Protein AF-A0A6P2CUK7-F1 (afdb_monomer)

Structure (mmCIF, N/CA/C/O backbone):
data_AF-A0A6P2CUK7-F1
#
_entry.id   AF-A0A6P2CUK7-F1
#
loop_
_atom_site.group_PDB
_atom_site.id
_atom_site.type_symbol
_atom_site.label_atom_id
_atom_site.label_alt_id
_atom_site.label_comp_id
_atom_site.label_asym_id
_atom_site.label_entity_id
_atom_site.label_seq_id
_atom_site.pdbx_PDB_ins_code
_atom_site.Cartn_x
_atom_site.Cartn_y
_atom_site.Cartn_z
_atom_site.occupancy
_atom_site.B_iso_or_equiv
_atom_site.auth_seq_id
_atom_site.auth_comp_id
_atom_site.auth_asym_id
_atom_site.auth_atom_id
_atom_site.pdbx_PDB_model_num
ATOM 1 N N . MET A 1 1 ? 34.160 33.270 -24.880 1.00 32.09 1 MET A N 1
ATOM 2 C CA . MET A 1 1 ? 33.201 34.392 -24.980 1.00 32.09 1 MET A CA 1
ATOM 3 C C . MET A 1 1 ? 31.984 33.922 -25.764 1.00 32.09 1 MET A C 1
ATOM 5 O O . MET A 1 1 ? 32.179 33.286 -26.795 1.00 32.09 1 MET A O 1
ATOM 9 N N . PRO A 1 2 ? 30.766 34.123 -25.239 1.00 34.84 2 PRO A N 1
ATOM 10 C CA . PRO A 1 2 ? 29.550 33.484 -25.730 1.00 34.84 2 PRO A CA 1
ATOM 11 C C . PRO A 1 2 ? 28.969 34.243 -26.928 1.00 34.84 2 PRO A C 1
ATOM 13 O O . PRO A 1 2 ? 29.013 35.471 -26.965 1.00 34.84 2 PRO A O 1
ATOM 16 N N . LYS A 1 3 ? 28.390 33.516 -27.890 1.00 33.50 3 LYS A N 1
ATOM 17 C CA . LYS A 1 3 ? 27.490 34.103 -28.887 1.00 33.50 3 LYS A CA 1
ATOM 18 C C . LYS A 1 3 ? 26.065 33.977 -28.362 1.00 33.50 3 LYS A C 1
ATOM 20 O O . LYS A 1 3 ? 25.554 32.877 -28.185 1.00 33.50 3 LYS A O 1
ATOM 25 N N . SER A 1 4 ? 25.482 35.129 -28.065 1.00 34.62 4 SER A N 1
ATOM 26 C CA . SER A 1 4 ? 24.068 35.322 -27.784 1.00 34.62 4 SER A CA 1
ATOM 27 C C . SER A 1 4 ? 23.230 34.949 -29.007 1.00 34.62 4 SER A C 1
ATOM 29 O O . SER A 1 4 ? 23.618 35.197 -30.150 1.00 34.62 4 SER A O 1
ATOM 31 N N . THR A 1 5 ? 22.052 34.376 -28.781 1.00 36.88 5 THR A N 1
ATOM 32 C CA . THR A 1 5 ? 21.010 34.317 -29.808 1.00 36.88 5 THR A CA 1
ATOM 33 C C . THR A 1 5 ? 19.713 34.789 -29.178 1.00 36.88 5 THR A C 1
ATOM 35 O O . THR A 1 5 ? 19.114 34.108 -28.349 1.00 36.88 5 THR A O 1
ATOM 38 N N . ASN A 1 6 ? 19.349 36.015 -29.544 1.00 29.66 6 ASN A N 1
ATOM 39 C CA . ASN A 1 6 ? 18.065 36.636 -29.267 1.00 29.66 6 ASN A CA 1
ATOM 40 C C . ASN A 1 6 ? 16.971 35.875 -30.020 1.00 29.66 6 ASN A C 1
ATOM 42 O O . ASN A 1 6 ? 17.093 35.679 -31.228 1.00 29.66 6 ASN A O 1
ATOM 46 N N . TRP A 1 7 ? 15.885 35.530 -29.334 1.00 26.11 7 TRP A N 1
ATOM 47 C CA . TRP A 1 7 ? 14.620 35.197 -29.982 1.00 26.11 7 TRP A CA 1
ATOM 48 C C . TRP A 1 7 ? 13.596 36.263 -29.612 1.00 26.11 7 TRP A C 1
ATOM 50 O O . TRP A 1 7 ? 13.218 36.430 -28.453 1.00 26.11 7 TRP A O 1
ATOM 60 N N . VAL A 1 8 ? 13.225 37.030 -30.633 1.00 27.23 8 VAL A N 1
ATOM 61 C CA . VAL A 1 8 ? 12.192 38.061 -30.619 1.00 27.23 8 VAL A CA 1
ATOM 62 C C . VAL A 1 8 ? 10.833 37.378 -30.766 1.00 27.23 8 VAL A C 1
ATOM 64 O O . VAL A 1 8 ? 10.649 36.527 -31.633 1.00 27.23 8 VAL A O 1
ATOM 67 N N . TRP A 1 9 ? 9.887 37.763 -29.913 1.00 28.25 9 TRP A N 1
ATOM 68 C CA . TRP A 1 9 ? 8.475 37.412 -30.028 1.00 28.25 9 TRP A CA 1
ATOM 69 C C . TRP A 1 9 ? 7.816 38.247 -31.128 1.00 28.25 9 TRP A C 1
ATOM 71 O O . TRP A 1 9 ? 7.964 39.467 -31.140 1.00 28.25 9 TRP A O 1
ATOM 81 N N . ALA A 1 10 ? 7.031 37.610 -31.996 1.00 28.59 10 ALA A N 1
ATOM 82 C CA . ALA A 1 10 ? 6.086 38.304 -32.862 1.00 28.59 10 ALA A CA 1
ATOM 83 C C . ALA A 1 10 ? 4.732 37.586 -32.840 1.00 28.59 10 ALA A C 1
ATOM 85 O O . ALA A 1 10 ? 4.551 36.506 -33.398 1.00 28.59 10 ALA A O 1
ATOM 86 N N . THR A 1 11 ? 3.796 38.225 -32.149 1.00 31.31 11 THR A N 1
ATOM 87 C CA . THR A 1 11 ? 2.355 37.987 -32.175 1.00 31.31 11 THR A CA 1
ATOM 88 C C . THR A 1 11 ? 1.793 38.544 -33.481 1.00 31.31 11 THR A C 1
ATOM 90 O O . THR A 1 11 ? 2.063 39.700 -33.800 1.00 31.31 11 THR A O 1
ATOM 93 N N . VAL A 1 12 ? 0.957 37.789 -34.197 1.00 29.84 12 VAL A N 1
ATOM 94 C CA . VAL A 1 12 ? 0.052 38.370 -35.200 1.00 29.84 12 VAL A CA 1
ATOM 95 C C . VAL A 1 12 ? -1.360 37.849 -34.968 1.00 29.84 12 VAL A C 1
ATOM 97 O O . VAL A 1 12 ? -1.636 36.653 -35.022 1.00 29.84 12 VAL A O 1
ATOM 100 N N . ILE A 1 13 ? -2.226 38.813 -34.669 1.00 31.81 13 ILE A N 1
ATOM 101 C CA . ILE A 1 13 ? -3.681 38.749 -34.593 1.00 31.81 13 ILE A CA 1
ATOM 102 C C . ILE A 1 13 ? -4.211 38.899 -36.023 1.00 31.81 13 ILE A C 1
ATOM 104 O O . ILE A 1 13 ? -3.768 39.787 -36.747 1.00 31.81 13 ILE A O 1
ATOM 108 N N . GLY A 1 14 ? -5.183 38.077 -36.415 1.00 28.25 14 GLY A N 1
ATOM 109 C CA . GLY A 1 14 ? -5.888 38.215 -37.687 1.00 28.25 14 GLY A CA 1
ATOM 110 C C . GLY A 1 14 ? -7.333 37.764 -37.547 1.00 28.25 14 GLY A C 1
ATOM 111 O O . GLY A 1 14 ? -7.622 36.574 -37.603 1.00 28.25 14 GLY A O 1
ATOM 112 N N . ALA A 1 15 ? -8.220 38.729 -37.316 1.00 31.03 15 ALA A N 1
ATOM 113 C CA . ALA A 1 15 ? -9.665 38.571 -37.337 1.00 31.03 15 ALA A CA 1
ATOM 114 C C . ALA A 1 15 ? -10.176 38.426 -38.780 1.00 31.03 15 ALA A C 1
ATOM 116 O O . ALA A 1 15 ? -9.660 39.069 -39.692 1.00 31.03 15 ALA A O 1
ATOM 117 N N . GLY A 1 16 ? -11.230 37.633 -38.969 1.00 27.83 16 GLY A N 1
ATOM 118 C CA . GLY A 1 16 ? -11.934 37.512 -40.243 1.00 27.83 16 GLY A CA 1
ATOM 119 C C . GLY A 1 16 ? -13.218 36.704 -40.089 1.00 27.83 16 GLY A C 1
ATOM 120 O O . GLY A 1 16 ? -13.208 35.489 -40.245 1.00 27.83 16 GLY A O 1
ATOM 121 N N . SER A 1 17 ? -14.315 37.387 -39.760 1.00 29.08 17 SER A N 1
ATOM 122 C CA . SER A 1 17 ? -15.679 36.854 -39.836 1.00 29.08 17 SER A CA 1
ATOM 123 C C . SER A 1 17 ? -16.186 36.916 -41.276 1.00 29.08 17 SER A C 1
ATOM 125 O O . SER A 1 17 ? -16.140 37.987 -41.875 1.00 29.08 17 SER A O 1
ATOM 127 N N . VAL A 1 18 ? -16.771 35.828 -41.784 1.00 31.23 18 VAL A N 1
ATOM 128 C CA . VAL A 1 18 ? -17.763 35.869 -42.873 1.00 31.23 18 VAL A CA 1
ATOM 129 C C . VAL A 1 18 ? -18.876 34.864 -42.563 1.00 31.23 18 VAL A C 1
ATOM 131 O O . VAL A 1 18 ? -18.626 33.682 -42.348 1.00 31.23 18 VAL A O 1
ATOM 134 N N . LEU A 1 19 ? -20.104 35.380 -42.509 1.00 31.09 19 LEU A N 1
ATOM 135 C CA . LEU A 1 19 ? -21.370 34.654 -42.420 1.00 31.09 19 LEU A CA 1
ATOM 136 C C . LEU A 1 19 ? -21.734 34.029 -43.775 1.00 31.09 19 LEU A C 1
ATOM 138 O O . LEU A 1 19 ? -21.715 34.728 -44.784 1.00 31.09 19 LEU A O 1
ATOM 142 N N . ALA A 1 20 ? -22.191 32.775 -43.773 1.00 29.97 20 ALA A N 1
ATOM 143 C CA . ALA A 1 20 ? -23.162 32.256 -44.740 1.00 29.97 20 ALA A CA 1
ATOM 144 C C . ALA A 1 20 ? -23.905 31.051 -44.132 1.00 29.97 20 ALA A C 1
ATOM 146 O O . ALA A 1 20 ? -23.288 30.149 -43.570 1.00 29.97 20 ALA A O 1
ATOM 147 N N . ALA A 1 21 ? -25.236 31.083 -44.210 1.00 30.34 21 ALA A N 1
ATOM 148 C CA . ALA A 1 21 ? -26.166 30.063 -43.717 1.00 30.34 21 ALA A CA 1
ATOM 149 C C . ALA A 1 21 ? -26.536 29.052 -44.850 1.00 30.34 21 ALA A C 1
ATOM 151 O O . ALA A 1 21 ? -25.975 29.156 -45.939 1.00 30.34 21 ALA A O 1
ATOM 152 N N . PRO A 1 22 ? -27.399 28.037 -44.622 1.00 43.72 22 PRO A N 1
ATOM 153 C CA . PRO A 1 22 ? -27.104 26.613 -44.828 1.00 43.72 22 PRO A CA 1
ATOM 154 C C . PRO A 1 22 ? -27.698 26.019 -46.124 1.00 43.72 22 PRO A C 1
ATOM 156 O O . PRO A 1 22 ? -28.430 26.697 -46.846 1.00 43.72 22 PRO A O 1
ATOM 159 N N . PRO A 1 23 ? -27.494 24.707 -46.364 1.00 32.94 23 PRO A N 1
ATOM 160 C CA . PRO A 1 23 ? -28.685 23.890 -46.612 1.00 32.94 23 PRO A CA 1
ATOM 161 C C . PRO A 1 23 ? -28.665 22.466 -46.014 1.00 32.94 23 PRO A C 1
ATOM 163 O O . PRO A 1 23 ? -27.685 21.735 -46.087 1.00 32.94 23 PRO A O 1
ATOM 166 N N . SER A 1 24 ? -29.847 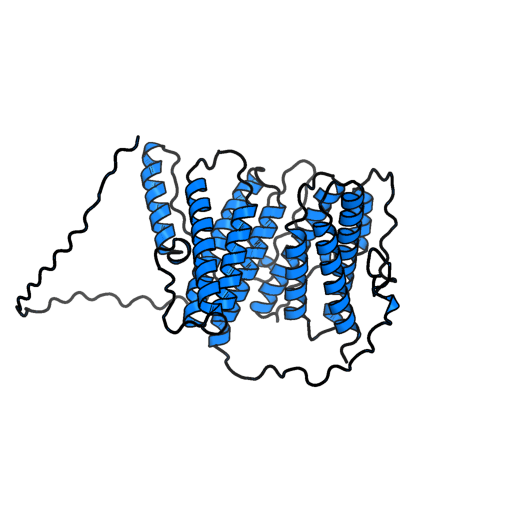22.083 -45.516 1.00 27.45 24 SER A N 1
ATOM 167 C CA . SER A 1 24 ? -30.572 20.836 -45.817 1.00 27.45 24 SER A CA 1
ATOM 168 C C . SER A 1 24 ? -29.897 19.473 -45.589 1.00 27.45 24 SER A C 1
ATOM 170 O O . SER A 1 24 ? -29.189 18.943 -46.441 1.00 27.45 24 SER A O 1
ATOM 172 N N . SER A 1 25 ? -30.318 18.847 -44.486 1.00 33.81 25 SER A N 1
ATOM 173 C CA . SER A 1 25 ? -30.735 17.442 -44.337 1.00 33.81 25 SER A CA 1
ATOM 174 C C . SER A 1 25 ? -30.352 16.425 -45.426 1.00 33.81 25 SER A C 1
ATOM 176 O O . SER A 1 25 ? -30.962 16.381 -46.498 1.00 33.81 25 SER A O 1
ATOM 178 N N . LYS A 1 26 ? -29.507 15.463 -45.045 1.00 30.34 26 LYS A N 1
ATOM 179 C CA . LYS A 1 26 ? -29.689 14.047 -45.391 1.00 30.34 26 LYS A CA 1
ATOM 180 C C . LYS A 1 26 ? -29.445 13.211 -44.142 1.00 30.34 26 LYS A C 1
ATOM 182 O O . LYS A 1 26 ? -28.407 13.345 -43.502 1.00 30.34 26 LYS A O 1
ATOM 187 N N . GLY A 1 27 ? -30.453 12.418 -43.789 1.00 38.16 27 GLY A N 1
ATOM 188 C CA . GLY A 1 27 ? -30.429 11.514 -42.654 1.00 38.16 27 GLY A CA 1
ATOM 189 C C . GLY A 1 27 ? -29.340 10.460 -42.807 1.00 38.16 27 GLY A C 1
ATOM 190 O O . GLY A 1 27 ? -29.244 9.793 -43.835 1.00 38.16 27 GLY A O 1
ATOM 191 N N . HIS A 1 28 ? -28.547 10.322 -41.756 1.00 31.16 28 HIS A N 1
ATOM 192 C CA . HIS A 1 28 ? -27.897 9.077 -41.410 1.00 31.16 28 HIS A CA 1
ATOM 193 C C . HIS A 1 28 ? -28.410 8.725 -40.020 1.00 31.16 28 HIS A C 1
ATOM 195 O O . HIS A 1 28 ? -28.163 9.459 -39.065 1.00 31.16 28 HIS A O 1
ATOM 201 N N . ASP A 1 29 ? -29.178 7.642 -39.943 1.00 33.25 29 ASP A N 1
ATOM 202 C CA . ASP A 1 29 ? -29.529 6.991 -38.689 1.00 33.25 29 ASP A CA 1
ATOM 203 C C . ASP A 1 29 ? -28.228 6.532 -38.017 1.00 33.25 29 ASP A C 1
ATOM 205 O O . ASP A 1 29 ? -27.645 5.506 -38.375 1.00 33.25 29 ASP A O 1
ATOM 209 N N . GLU A 1 30 ? -27.730 7.329 -37.073 1.00 31.86 30 GLU A N 1
ATOM 210 C CA . GLU A 1 30 ? -26.734 6.873 -36.109 1.00 31.86 30 GLU A CA 1
ATOM 211 C C . GLU A 1 30 ? -27.399 5.825 -35.205 1.00 31.86 30 GLU A C 1
ATOM 213 O O . GLU A 1 30 ? -28.428 6.114 -34.583 1.00 31.86 30 GLU A O 1
ATOM 218 N N . PRO A 1 31 ? -26.846 4.605 -35.087 1.00 35.00 31 PRO A N 1
ATOM 219 C CA . PRO A 1 31 ? -27.328 3.672 -34.089 1.00 35.00 31 PRO A CA 1
ATOM 220 C C . PRO A 1 31 ? -27.029 4.259 -32.708 1.00 35.00 31 PRO A C 1
ATOM 222 O O . PRO A 1 31 ? -25.882 4.570 -32.381 1.00 35.00 31 PRO A O 1
ATOM 225 N N . LEU A 1 32 ? -28.085 4.404 -31.904 1.00 33.78 32 LEU A N 1
ATOM 226 C CA . LEU A 1 32 ? -28.015 4.756 -30.488 1.00 33.78 32 LEU A CA 1
ATOM 227 C C . LEU A 1 32 ? -26.865 3.990 -29.809 1.00 33.78 32 LEU A C 1
ATOM 229 O O . LEU A 1 32 ? -26.747 2.776 -30.016 1.00 33.78 32 LEU A O 1
ATOM 233 N N . PRO A 1 33 ? -26.025 4.651 -28.990 1.00 35.56 33 PRO A N 1
ATOM 234 C CA . PRO A 1 33 ? -24.951 3.969 -28.289 1.00 35.56 33 PRO A CA 1
ATOM 235 C C . PRO A 1 33 ? -25.553 2.859 -27.431 1.00 35.56 33 PRO A C 1
ATOM 237 O O . PRO A 1 33 ? -26.422 3.106 -26.592 1.00 35.56 33 PRO A O 1
ATOM 240 N N . ALA A 1 34 ? -25.095 1.631 -27.684 1.00 37.28 34 ALA A N 1
ATOM 241 C CA . ALA A 1 34 ? -25.504 0.447 -26.953 1.00 37.28 34 ALA A CA 1
ATOM 242 C C . ALA A 1 34 ? -25.443 0.726 -25.447 1.00 37.28 34 ALA A C 1
ATOM 244 O O . ALA A 1 34 ? -24.407 1.138 -24.915 1.00 37.28 34 ALA A O 1
ATOM 245 N N . THR A 1 35 ? -26.576 0.509 -24.781 1.00 36.44 35 THR A N 1
ATOM 246 C CA . THR A 1 35 ? -26.710 0.482 -23.325 1.00 36.44 35 THR A CA 1
ATOM 247 C C . THR A 1 35 ? -25.501 -0.209 -22.710 1.00 36.44 35 THR A C 1
ATOM 249 O O . THR A 1 35 ? -25.175 -1.340 -23.079 1.00 36.44 35 THR A O 1
ATOM 252 N N . ALA A 1 36 ? -24.826 0.490 -21.793 1.00 33.41 36 ALA A N 1
ATOM 253 C CA . ALA A 1 36 ? -23.676 -0.039 -21.078 1.00 33.41 36 ALA A CA 1
ATOM 254 C C . ALA A 1 36 ? -24.012 -1.437 -20.522 1.00 33.41 36 ALA A C 1
ATOM 256 O O . ALA A 1 36 ? -25.079 -1.599 -19.920 1.00 33.41 36 ALA A O 1
ATOM 257 N N . PRO A 1 37 ? -23.150 -2.451 -20.724 1.00 36.44 37 PRO A N 1
ATOM 258 C CA . PRO A 1 37 ? -23.421 -3.788 -20.221 1.00 36.44 37 PRO A CA 1
ATOM 259 C C . PRO A 1 37 ? -23.595 -3.736 -18.702 1.00 36.44 37 PRO A C 1
ATOM 261 O O . PRO A 1 37 ? -22.825 -3.068 -18.004 1.00 36.44 37 PRO A O 1
ATOM 264 N N . ALA A 1 38 ? -24.614 -4.443 -18.208 1.00 33.47 38 ALA A N 1
ATOM 265 C CA . ALA A 1 38 ? -24.860 -4.618 -16.783 1.00 33.47 38 ALA A CA 1
ATOM 266 C C . ALA A 1 38 ? -23.563 -5.050 -16.067 1.00 33.47 38 ALA A C 1
ATOM 268 O O . ALA A 1 38 ? -22.757 -5.784 -16.656 1.00 33.47 38 ALA A O 1
ATOM 269 N N . PRO A 1 39 ? -23.320 -4.592 -14.824 1.00 35.69 39 PRO A N 1
ATOM 270 C CA . PRO A 1 39 ? -22.123 -4.967 -14.087 1.00 35.69 39 PRO A CA 1
ATOM 271 C C . PRO A 1 39 ? -22.055 -6.494 -13.990 1.00 35.69 39 PRO A C 1
ATOM 273 O O . PRO A 1 39 ? -22.943 -7.125 -13.422 1.00 35.69 39 PRO A O 1
ATOM 276 N N . LYS A 1 40 ? -21.014 -7.079 -14.598 1.00 45.94 40 LYS A N 1
ATOM 277 C CA . LYS A 1 40 ? -20.735 -8.516 -14.515 1.00 45.94 40 LYS A CA 1
ATOM 278 C C . LYS A 1 40 ? -20.674 -8.922 -13.043 1.00 45.94 40 LYS A C 1
ATOM 280 O O . LYS A 1 40 ? -20.099 -8.188 -12.236 1.00 45.94 40 LYS A O 1
ATOM 285 N N . GLU A 1 41 ? -21.265 -10.073 -12.729 1.00 46.19 41 GLU A N 1
ATOM 286 C CA . GLU A 1 41 ? -21.248 -10.679 -11.397 1.00 46.19 41 GLU A CA 1
ATOM 287 C C . GLU A 1 41 ? -19.844 -10.611 -10.784 1.00 46.19 41 GLU A C 1
ATOM 289 O O . GLU A 1 41 ? -18.833 -10.826 -11.464 1.00 46.19 41 GLU A O 1
ATOM 294 N N . ALA A 1 42 ? -19.777 -10.260 -9.496 1.00 50.81 42 ALA A N 1
ATOM 295 C CA . ALA A 1 42 ? -18.513 -10.199 -8.780 1.00 50.81 42 ALA A CA 1
ATOM 296 C C . ALA A 1 42 ? -17.798 -11.563 -8.877 1.00 50.81 42 ALA A C 1
ATOM 298 O O . ALA A 1 42 ? -18.455 -12.596 -8.744 1.00 50.81 42 ALA A O 1
ATOM 299 N N . PRO A 1 43 ? -16.469 -11.595 -9.093 1.00 56.12 43 PRO A N 1
ATOM 300 C CA . PRO A 1 43 ? -15.745 -12.849 -9.251 1.00 56.12 43 PRO A CA 1
ATOM 301 C C . PRO A 1 43 ? -15.925 -13.754 -8.019 1.00 56.12 43 PRO A C 1
ATOM 303 O O . PRO A 1 43 ? -16.023 -13.234 -6.897 1.00 56.12 43 PRO A O 1
ATOM 306 N N . PRO A 1 44 ? -15.958 -15.089 -8.213 1.00 62.88 44 PRO A N 1
ATOM 307 C CA . PRO A 1 44 ? -16.207 -16.053 -7.143 1.00 62.88 44 PRO A CA 1
ATOM 308 C C . PRO A 1 44 ? -15.197 -15.897 -6.000 1.00 62.88 44 PRO A C 1
ATOM 310 O O . PRO A 1 44 ? -14.050 -15.507 -6.221 1.00 62.88 44 PRO A O 1
ATOM 313 N N . ASN A 1 45 ? -15.620 -16.206 -4.768 1.00 52.00 45 ASN A N 1
ATOM 314 C CA . ASN A 1 45 ? -14.849 -15.951 -3.540 1.00 52.00 45 ASN A CA 1
ATOM 315 C C . ASN A 1 45 ? -13.428 -16.546 -3.574 1.00 52.00 45 ASN A C 1
ATOM 317 O O . ASN A 1 45 ? -12.492 -15.926 -3.072 1.00 52.00 45 ASN A O 1
ATOM 321 N N . GLU A 1 46 ? -13.250 -17.694 -4.230 1.00 54.12 46 GLU A N 1
ATOM 322 C CA . GLU A 1 46 ? -11.957 -18.371 -4.393 1.00 54.12 46 GLU A CA 1
ATOM 323 C C . GLU A 1 46 ? -10.968 -17.618 -5.294 1.00 54.12 46 GLU A C 1
ATOM 325 O O . GLU A 1 46 ? -9.763 -17.775 -5.137 1.00 54.12 46 GLU A O 1
ATOM 330 N N . ALA A 1 47 ? -11.446 -16.772 -6.211 1.00 58.81 47 ALA A N 1
ATOM 331 C CA . ALA A 1 47 ? -10.584 -16.064 -7.153 1.00 58.81 47 ALA A CA 1
ATOM 332 C C . ALA A 1 47 ? -9.837 -14.884 -6.503 1.00 58.81 47 ALA A C 1
ATOM 334 O O . ALA A 1 47 ? -8.785 -14.475 -6.983 1.00 58.81 47 ALA A O 1
ATOM 335 N N . TRP A 1 48 ? -10.354 -14.330 -5.403 1.00 51.16 48 TRP A N 1
ATOM 336 C CA . TRP A 1 48 ? -9.795 -13.146 -4.734 1.00 51.16 48 TRP A CA 1
ATOM 337 C C . TRP A 1 48 ? -8.481 -13.395 -3.992 1.00 51.16 48 TRP A C 1
ATOM 339 O O . TRP A 1 48 ? -7.725 -12.450 -3.751 1.00 51.16 48 TRP A O 1
ATOM 349 N N . PHE A 1 49 ? -8.203 -14.647 -3.633 1.00 51.62 49 PHE A N 1
ATOM 350 C CA . PHE A 1 49 ? -6.918 -15.043 -3.080 1.00 51.62 49 PHE A CA 1
ATOM 351 C C . PHE A 1 49 ? -6.141 -15.804 -4.152 1.00 51.62 49 PHE A C 1
ATOM 353 O O . PHE A 1 49 ? -6.675 -16.760 -4.712 1.00 51.62 49 PHE A O 1
ATOM 360 N N . PRO A 1 50 ? -4.889 -15.422 -4.458 1.00 49.44 50 PRO A N 1
ATOM 361 C CA . PRO A 1 50 ? -4.062 -16.250 -5.323 1.00 49.44 50 PRO A CA 1
ATOM 362 C C . PRO A 1 50 ? -3.949 -17.659 -4.728 1.00 49.44 50 PRO A C 1
ATOM 364 O O . PRO A 1 50 ? -3.828 -17.814 -3.506 1.00 49.44 50 PRO A O 1
ATOM 367 N N . LYS A 1 51 ? -3.978 -18.692 -5.580 1.00 50.41 51 LYS A N 1
ATOM 368 C CA . LYS A 1 51 ? -3.688 -20.059 -5.133 1.00 50.41 51 LYS A CA 1
ATOM 369 C C . LYS A 1 51 ? -2.310 -20.066 -4.473 1.00 50.41 51 LYS A C 1
ATOM 371 O O . LYS A 1 51 ? -1.401 -19.346 -4.887 1.00 50.41 51 LYS A O 1
ATOM 376 N N . LYS A 1 52 ? -2.187 -20.843 -3.395 1.00 42.12 52 LYS A N 1
ATOM 377 C CA . LYS A 1 52 ? -0.968 -20.957 -2.589 1.00 42.12 52 LYS A CA 1
ATOM 378 C C . LYS A 1 52 ? 0.227 -21.166 -3.525 1.00 42.12 52 LYS A C 1
ATOM 380 O O . LYS A 1 52 ? 0.219 -22.109 -4.310 1.00 42.12 52 LYS A O 1
ATOM 385 N N . ILE A 1 53 ? 1.232 -20.295 -3.441 1.00 43.16 53 ILE A N 1
ATOM 386 C CA . ILE A 1 53 ? 2.485 -20.481 -4.177 1.00 43.16 53 ILE A CA 1
ATOM 387 C C . ILE A 1 53 ? 3.165 -21.713 -3.569 1.00 43.16 53 ILE A C 1
ATOM 389 O O . ILE A 1 53 ? 3.754 -21.639 -2.488 1.00 43.16 53 ILE A O 1
ATOM 393 N N . GLU A 1 54 ? 3.025 -22.872 -4.212 1.00 36.81 54 GLU A N 1
ATOM 394 C CA . GLU A 1 54 ? 3.795 -24.057 -3.849 1.00 36.81 54 GLU A CA 1
ATOM 395 C C . GLU A 1 54 ? 5.225 -23.877 -4.352 1.00 36.81 54 GLU A C 1
ATOM 397 O O . GLU A 1 54 ? 5.526 -24.014 -5.536 1.00 36.81 54 GLU A O 1
ATOM 402 N N . TYR A 1 55 ? 6.123 -23.549 -3.427 1.00 37.38 55 TYR A N 1
ATOM 403 C CA . TYR A 1 55 ? 7.554 -23.525 -3.689 1.00 37.38 55 TYR A CA 1
ATOM 404 C C . TYR A 1 55 ? 8.056 -24.965 -3.850 1.00 37.38 55 TYR A C 1
ATOM 406 O O . TYR A 1 55 ? 8.413 -25.625 -2.872 1.00 37.38 55 TYR A O 1
ATOM 414 N N . GLN A 1 56 ? 8.083 -25.468 -5.085 1.00 36.84 56 GLN A N 1
ATOM 415 C CA . GLN A 1 56 ? 8.802 -26.699 -5.397 1.00 36.84 56 GLN A CA 1
ATOM 416 C C . GLN A 1 56 ? 10.305 -26.408 -5.428 1.00 36.84 56 GLN A C 1
ATOM 418 O O . GLN A 1 56 ? 10.782 -25.540 -6.155 1.00 36.84 56 GLN A O 1
ATOM 423 N N . LYS A 1 57 ? 11.073 -27.143 -4.620 1.00 33.44 57 LYS A N 1
ATOM 424 C CA . LYS A 1 57 ? 12.534 -27.024 -4.558 1.00 33.44 57 LYS A CA 1
ATOM 425 C C . LYS A 1 57 ? 13.132 -27.235 -5.960 1.00 33.44 57 LYS A C 1
ATOM 427 O O . LYS A 1 57 ? 12.992 -28.318 -6.519 1.00 33.44 57 LYS A O 1
ATOM 432 N N . GLY A 1 58 ? 13.810 -26.221 -6.500 1.00 37.44 58 GLY A N 1
ATOM 433 C CA . GLY A 1 58 ? 14.490 -26.295 -7.802 1.00 37.44 58 GLY A CA 1
ATOM 434 C C . GLY A 1 58 ? 13.649 -25.902 -9.022 1.00 37.44 58 GLY A C 1
ATOM 435 O O . GLY A 1 58 ? 14.120 -26.078 -10.141 1.00 37.44 58 GLY A O 1
ATOM 436 N N . LYS A 1 59 ? 12.438 -25.364 -8.835 1.00 36.31 59 LYS A N 1
ATOM 437 C CA . LYS A 1 59 ? 11.676 -24.687 -9.893 1.00 36.31 59 LYS A CA 1
ATOM 438 C C . LYS A 1 59 ? 11.295 -23.292 -9.414 1.00 36.31 59 LYS A C 1
ATOM 440 O O . LYS A 1 59 ? 10.819 -23.151 -8.286 1.00 36.31 59 LYS A O 1
ATOM 445 N N . ASP A 1 60 ? 11.501 -22.284 -10.259 1.00 38.59 60 ASP A N 1
ATOM 446 C CA . ASP A 1 60 ? 10.961 -20.950 -10.001 1.00 38.59 60 ASP A CA 1
ATOM 447 C C . ASP A 1 60 ? 9.438 -21.077 -9.819 1.00 38.59 60 ASP A C 1
ATOM 449 O O . ASP A 1 60 ? 8.789 -21.813 -10.575 1.00 38.59 60 ASP A O 1
ATOM 453 N N . PRO A 1 61 ? 8.851 -20.457 -8.780 1.00 41.09 61 PRO A N 1
ATOM 454 C CA . PRO A 1 61 ? 7.423 -20.557 -8.535 1.00 41.09 61 PRO A CA 1
ATOM 455 C C . PRO A 1 61 ? 6.663 -20.027 -9.753 1.00 41.09 61 PRO A C 1
ATOM 457 O O . PRO A 1 61 ? 6.778 -18.853 -10.100 1.00 41.09 61 PRO A O 1
ATOM 460 N N . VAL A 1 62 ? 5.854 -20.881 -10.383 1.00 37.94 62 VAL A N 1
ATOM 461 C CA . VAL A 1 62 ? 4.878 -20.430 -11.378 1.00 37.94 62 VAL A CA 1
ATOM 462 C C . VAL A 1 62 ? 3.809 -19.655 -10.616 1.00 37.94 62 VAL A C 1
ATOM 464 O O . VAL A 1 62 ? 3.026 -20.225 -9.855 1.00 37.94 62 VAL A O 1
ATOM 467 N N . ILE A 1 63 ? 3.820 -18.334 -10.772 1.00 44.78 63 ILE A N 1
ATOM 468 C CA . ILE A 1 63 ? 2.837 -17.436 -10.175 1.00 44.78 63 ILE A CA 1
ATOM 469 C C . ILE A 1 63 ? 1.537 -17.559 -10.987 1.00 44.78 63 ILE A C 1
ATOM 471 O O . ILE A 1 63 ? 1.260 -16.758 -11.875 1.00 44.78 63 ILE A O 1
ATOM 475 N N . ASP A 1 64 ? 0.718 -18.572 -10.692 1.00 44.38 64 ASP A N 1
ATOM 476 C CA . ASP A 1 64 ? -0.660 -18.634 -11.196 1.00 44.38 64 ASP A CA 1
ATOM 477 C C . ASP A 1 64 ? -1.551 -17.720 -10.339 1.00 44.38 64 ASP A C 1
ATOM 479 O O . ASP A 1 64 ? -2.285 -18.147 -9.444 1.00 44.38 64 ASP A O 1
ATOM 483 N N . SER A 1 65 ? -1.391 -16.409 -10.528 1.00 45.62 65 SER A N 1
ATOM 484 C CA . SER A 1 65 ? -2.132 -15.396 -9.777 1.00 45.62 65 SER A CA 1
ATOM 485 C C . SER A 1 65 ? -2.726 -14.337 -10.696 1.00 45.62 65 SER A C 1
ATOM 487 O O . SER A 1 65 ? -2.363 -13.155 -10.661 1.00 45.62 65 SER A O 1
ATOM 489 N N . THR A 1 66 ? -3.696 -14.722 -11.515 1.00 55.44 66 THR A N 1
ATOM 490 C CA . THR A 1 66 ? -4.656 -13.734 -12.007 1.00 55.44 66 THR A CA 1
ATOM 491 C C . THR A 1 66 ? -5.570 -13.353 -10.850 1.00 55.44 66 THR A C 1
ATOM 493 O O . THR A 1 66 ? -6.634 -13.945 -10.679 1.00 55.44 66 THR A O 1
ATOM 496 N N . VAL A 1 67 ? -5.151 -12.394 -10.018 1.00 62.50 67 VAL A N 1
ATOM 497 C CA . VAL A 1 67 ? -6.039 -11.898 -8.966 1.00 62.50 67 VAL A CA 1
ATOM 498 C C . VAL A 1 67 ? -7.057 -10.949 -9.610 1.00 62.50 67 VAL A C 1
ATOM 500 O O . VAL A 1 67 ? -6.642 -9.980 -10.257 1.00 62.50 67 VAL A O 1
ATOM 503 N N . PRO A 1 68 ? -8.371 -11.194 -9.481 1.00 68.50 68 PRO A N 1
ATOM 504 C CA . PRO A 1 68 ? -9.402 -10.411 -10.139 1.00 68.50 68 PRO A CA 1
ATOM 505 C C . PRO A 1 68 ? -9.316 -8.919 -9.818 1.00 68.50 68 PRO A C 1
ATOM 507 O O . PRO A 1 68 ? -8.744 -8.488 -8.816 1.00 68.50 68 PRO A O 1
ATOM 510 N N . SER A 1 69 ? -9.895 -8.109 -10.696 1.00 77.69 69 SER A N 1
ATOM 511 C CA . SER A 1 69 ? -10.077 -6.674 -10.481 1.00 77.69 69 SER A CA 1
ATOM 512 C C . SER A 1 69 ? -11.546 -6.384 -10.228 1.00 77.69 69 SER A C 1
ATOM 514 O O . SER A 1 69 ? -12.396 -6.919 -10.941 1.00 77.69 69 SER A O 1
ATOM 516 N N . VAL A 1 70 ? -11.845 -5.484 -9.284 1.00 78.25 70 VAL A N 1
ATOM 517 C CA . VAL A 1 70 ? -13.213 -4.946 -9.117 1.00 78.25 70 VAL A CA 1
ATOM 518 C C . VAL A 1 70 ? -13.635 -4.107 -10.325 1.00 78.25 70 VAL A C 1
ATOM 520 O O . VAL A 1 70 ? -14.822 -3.946 -10.593 1.00 78.25 70 VAL A O 1
ATOM 523 N N . PHE A 1 71 ? -12.671 -3.602 -11.097 1.00 81.50 71 PHE A N 1
ATOM 524 C CA . PHE A 1 71 ? -12.912 -2.770 -12.271 1.00 81.50 71 PHE A CA 1
ATOM 525 C C . PHE A 1 71 ? -12.426 -3.473 -13.540 1.00 81.50 71 PHE A C 1
ATOM 527 O O . PHE A 1 71 ? -11.479 -2.990 -14.166 1.00 81.50 71 PHE A O 1
ATOM 534 N N . PRO A 1 72 ? -13.030 -4.602 -13.959 1.00 78.44 72 PRO A N 1
ATOM 535 C CA . PRO A 1 72 ? -12.552 -5.385 -15.101 1.00 78.44 72 PRO A CA 1
ATOM 536 C C . PRO A 1 72 ? -12.572 -4.604 -16.418 1.00 78.44 72 PRO A C 1
ATOM 538 O O . PRO A 1 72 ? -11.897 -5.002 -17.352 1.00 78.44 72 PRO A O 1
ATOM 541 N N . ASN A 1 73 ? -13.290 -3.481 -16.479 1.00 79.00 73 ASN A N 1
ATOM 542 C CA . ASN A 1 73 ? -13.416 -2.631 -17.664 1.00 79.00 73 ASN A CA 1
ATOM 543 C C . ASN A 1 73 ? -12.252 -1.632 -17.807 1.00 79.00 73 ASN A C 1
ATOM 545 O O . ASN A 1 73 ? -12.038 -1.082 -18.882 1.00 79.00 73 ASN A O 1
ATOM 549 N N . LEU A 1 74 ? -11.496 -1.379 -16.731 1.00 80.06 74 LEU A N 1
ATOM 550 C CA . LEU A 1 74 ? -10.290 -0.548 -16.770 1.00 80.06 74 LEU A CA 1
ATOM 551 C C . LEU A 1 74 ? -9.114 -1.426 -17.204 1.00 80.06 74 LEU A C 1
ATOM 553 O O . LEU A 1 74 ? -8.390 -1.951 -16.356 1.00 80.06 74 LEU A O 1
ATOM 557 N N . VAL A 1 75 ? -8.990 -1.667 -18.509 1.00 72.31 75 VAL A N 1
ATOM 558 C CA . VAL A 1 75 ? -7.976 -2.558 -19.097 1.00 72.31 75 VAL A CA 1
ATOM 559 C C . VAL A 1 75 ? -7.028 -1.769 -19.984 1.00 72.31 75 VAL A C 1
ATOM 561 O O . VAL A 1 75 ? -7.447 -0.913 -20.758 1.00 72.31 75 VAL A O 1
ATOM 564 N N . PHE A 1 76 ? -5.748 -2.123 -19.913 1.00 69.75 76 PHE A N 1
ATOM 565 C CA . PHE A 1 76 ? -4.734 -1.684 -20.859 1.00 69.75 76 PHE A CA 1
ATOM 566 C C . PHE A 1 76 ? -4.553 -2.758 -21.945 1.00 69.75 76 PHE A C 1
ATOM 568 O O . PHE A 1 76 ? -3.767 -3.699 -21.804 1.00 69.75 76 PHE A O 1
ATOM 575 N N . ALA A 1 77 ? -5.353 -2.672 -23.011 1.00 73.69 77 ALA A N 1
ATOM 576 C CA . ALA A 1 77 ? -5.273 -3.588 -24.149 1.00 73.69 77 ALA A CA 1
ATOM 577 C C . ALA A 1 77 ? -4.077 -3.210 -25.038 1.00 73.69 77 ALA A C 1
ATOM 579 O O . ALA A 1 77 ? -4.235 -2.455 -25.995 1.00 73.69 77 ALA A O 1
ATOM 580 N N . ARG A 1 78 ? -2.875 -3.680 -24.670 1.00 69.06 78 ARG A N 1
ATOM 581 C CA . ARG A 1 78 ? -1.637 -3.383 -25.410 1.00 69.06 78 ARG A CA 1
ATOM 582 C C . ARG A 1 78 ? -1.768 -3.775 -26.887 1.00 69.06 78 ARG A C 1
ATOM 584 O O . ARG A 1 78 ? -2.244 -4.883 -27.147 1.00 69.06 78 ARG A O 1
ATOM 591 N N . PRO A 1 79 ? -1.250 -2.957 -27.822 1.00 71.19 79 PRO A N 1
ATOM 592 C CA . PRO A 1 79 ? -0.902 -3.475 -29.138 1.00 71.19 79 PRO A CA 1
ATOM 593 C C . PRO A 1 79 ? 0.097 -4.636 -28.983 1.00 71.19 79 PRO A C 1
ATOM 595 O O . PRO A 1 79 ? 0.836 -4.715 -27.998 1.00 71.19 79 PRO A O 1
ATOM 598 N N . THR A 1 80 ? 0.093 -5.578 -29.918 1.00 73.00 80 THR A N 1
ATOM 599 C CA . THR A 1 80 ? 1.047 -6.694 -29.949 1.00 73.00 80 THR A CA 1
ATOM 600 C C . THR A 1 80 ? 2.156 -6.374 -30.934 1.00 73.00 80 THR A C 1
ATOM 602 O O . THR A 1 80 ? 1.869 -6.099 -32.095 1.00 73.00 80 THR A O 1
ATOM 605 N N . TRP A 1 81 ? 3.409 -6.434 -30.484 1.00 70.69 81 TRP A N 1
ATOM 606 C CA . TRP A 1 81 ? 4.555 -6.414 -31.387 1.00 70.69 81 TRP A CA 1
ATOM 607 C C . TRP A 1 81 ? 4.780 -7.824 -31.933 1.00 70.69 81 TRP A C 1
ATOM 609 O O . TRP A 1 81 ? 4.776 -8.789 -31.170 1.00 70.69 81 TRP A O 1
ATOM 619 N N . ASP A 1 82 ? 4.957 -7.944 -33.243 1.00 73.06 82 ASP A N 1
ATOM 620 C CA . ASP A 1 82 ? 5.159 -9.220 -33.933 1.00 73.06 82 ASP A CA 1
ATOM 621 C C . ASP A 1 82 ? 6.632 -9.665 -33.975 1.00 73.06 82 ASP A C 1
ATOM 623 O O . ASP A 1 82 ? 6.955 -10.677 -34.594 1.00 73.06 82 ASP A O 1
ATOM 627 N N . GLY A 1 83 ? 7.519 -8.925 -33.303 1.00 71.12 83 GLY A N 1
ATOM 628 C CA . GLY A 1 83 ? 8.946 -9.229 -33.210 1.00 71.12 83 GLY A CA 1
ATOM 629 C C . GLY A 1 83 ? 9.769 -8.748 -34.404 1.00 71.12 83 GLY A C 1
ATOM 630 O O . GLY A 1 83 ? 10.959 -9.047 -34.458 1.00 71.12 83 GLY A O 1
ATOM 631 N N . LYS A 1 84 ? 9.169 -8.022 -35.357 1.00 71.31 84 LYS A N 1
ATOM 632 C CA . LYS A 1 84 ? 9.891 -7.460 -36.502 1.00 71.31 84 LYS A CA 1
ATOM 633 C C . LYS A 1 84 ? 10.325 -6.027 -36.220 1.00 71.31 84 LYS A C 1
ATOM 635 O O . LYS A 1 84 ? 9.496 -5.183 -35.873 1.00 71.31 84 LYS A O 1
ATOM 640 N N . ASP A 1 85 ? 11.609 -5.741 -36.417 1.00 76.69 85 ASP A N 1
ATOM 641 C CA . ASP A 1 85 ? 12.186 -4.410 -36.182 1.00 76.69 85 ASP A CA 1
ATOM 642 C C . ASP A 1 85 ? 11.503 -3.329 -37.035 1.00 76.69 85 ASP A C 1
ATOM 644 O O . ASP A 1 85 ? 11.192 -2.249 -36.541 1.00 76.69 85 ASP A O 1
ATOM 648 N N . GLU A 1 86 ? 11.160 -3.649 -38.286 1.00 78.00 86 GLU A N 1
ATOM 649 C CA . GLU A 1 86 ? 10.447 -2.752 -39.212 1.00 78.00 86 GLU A CA 1
ATOM 650 C C . GLU A 1 86 ? 9.039 -2.347 -38.732 1.00 78.00 86 GLU A C 1
ATOM 652 O O . GLU A 1 86 ? 8.496 -1.335 -39.172 1.00 78.00 86 GLU A O 1
ATOM 657 N N . HIS A 1 87 ? 8.455 -3.101 -37.796 1.00 80.69 87 HIS A N 1
ATOM 658 C CA . HIS A 1 87 ? 7.158 -2.805 -37.185 1.00 80.69 87 HIS A CA 1
ATOM 659 C C . HIS A 1 87 ? 7.277 -2.173 -35.792 1.00 80.69 87 HIS A C 1
ATOM 661 O O . HIS A 1 87 ? 6.261 -1.788 -35.204 1.00 80.69 87 HIS A O 1
ATOM 667 N N . TYR A 1 88 ? 8.492 -2.045 -35.252 1.00 72.81 88 TYR A N 1
ATOM 668 C CA . TYR A 1 88 ? 8.710 -1.545 -33.898 1.00 72.81 88 TYR A CA 1
ATOM 669 C C . TYR A 1 88 ? 8.232 -0.098 -33.733 1.00 72.81 88 TYR A C 1
ATOM 671 O O . TYR A 1 88 ? 7.529 0.206 -32.769 1.00 72.81 88 TYR A O 1
ATOM 679 N N . ASP A 1 89 ? 8.525 0.778 -34.696 1.00 75.00 89 ASP A N 1
ATOM 680 C CA . ASP A 1 89 ? 8.112 2.188 -34.645 1.00 75.00 89 ASP A CA 1
ATOM 681 C C . ASP A 1 89 ? 6.585 2.349 -34.678 1.00 75.00 89 ASP A C 1
ATOM 683 O O . ASP A 1 89 ? 6.020 3.160 -33.938 1.00 75.00 89 ASP A O 1
ATOM 687 N N . ALA A 1 90 ? 5.896 1.546 -35.496 1.00 76.56 90 ALA A N 1
ATOM 688 C CA . ALA A 1 90 ? 4.436 1.530 -35.554 1.00 76.56 90 ALA A CA 1
ATOM 689 C C . ALA A 1 90 ? 3.834 1.040 -34.226 1.00 76.56 90 ALA A C 1
ATOM 691 O O . ALA A 1 90 ? 2.955 1.694 -33.665 1.00 76.56 90 ALA A O 1
ATOM 692 N N . PHE A 1 91 ? 4.375 -0.049 -33.670 1.00 74.56 91 PHE A N 1
ATOM 693 C CA . PHE A 1 91 ? 3.990 -0.560 -32.355 1.00 74.56 91 PHE A CA 1
ATOM 694 C C . PHE A 1 91 ? 4.199 0.478 -31.238 1.00 74.56 91 PHE A C 1
ATOM 696 O O . PHE A 1 91 ? 3.312 0.669 -30.402 1.00 74.56 91 PHE A O 1
ATOM 703 N N . GLN A 1 92 ? 5.342 1.174 -31.226 1.00 74.06 92 GLN A N 1
ATOM 704 C CA . GLN A 1 92 ? 5.627 2.229 -30.248 1.00 74.06 92 GLN A CA 1
ATOM 705 C C . GLN A 1 92 ? 4.626 3.379 -30.360 1.00 74.06 92 GLN A C 1
ATOM 707 O O . GLN A 1 92 ? 4.102 3.835 -29.345 1.00 74.06 92 GLN A O 1
ATOM 712 N N . LYS A 1 93 ? 4.300 3.809 -31.582 1.00 78.56 93 LYS A N 1
ATOM 713 C CA . LYS A 1 93 ? 3.309 4.863 -31.820 1.00 78.56 93 LYS A CA 1
ATOM 714 C C . LYS A 1 93 ? 1.912 4.467 -31.331 1.00 78.56 93 LYS A C 1
ATOM 716 O O . LYS A 1 93 ? 1.239 5.273 -30.688 1.00 78.56 93 LYS A O 1
ATOM 721 N N . ASP A 1 94 ? 1.492 3.229 -31.579 1.00 76.75 94 ASP A N 1
ATOM 722 C CA . ASP A 1 94 ? 0.205 2.713 -31.101 1.00 76.75 94 ASP A CA 1
ATOM 723 C C . ASP A 1 94 ? 0.167 2.610 -29.571 1.00 76.75 94 ASP A C 1
ATOM 725 O O . ASP A 1 94 ? -0.842 2.937 -28.937 1.00 76.75 94 ASP A O 1
ATOM 729 N N . LEU A 1 95 ? 1.281 2.203 -28.955 1.00 74.38 95 LEU A N 1
ATOM 730 C CA . LEU A 1 95 ? 1.424 2.161 -27.503 1.00 74.38 95 LEU A CA 1
ATOM 731 C C . LEU A 1 95 ? 1.355 3.569 -26.896 1.00 74.38 95 LEU A C 1
ATOM 733 O O . LEU A 1 95 ? 0.665 3.763 -25.894 1.00 74.38 95 LEU A O 1
ATOM 737 N N . GLU A 1 96 ? 2.019 4.555 -27.499 1.00 78.00 96 GLU A N 1
ATOM 738 C CA . GLU A 1 96 ? 1.958 5.960 -27.081 1.00 78.00 96 GLU A CA 1
ATOM 739 C C . GLU A 1 96 ? 0.548 6.541 -27.205 1.00 78.00 96 GLU A C 1
ATOM 741 O O . GLU A 1 96 ? 0.059 7.160 -26.261 1.00 78.00 96 GLU A O 1
ATOM 746 N N . ALA A 1 97 ? -0.148 6.278 -28.312 1.00 78.94 97 ALA A N 1
ATOM 747 C CA . ALA A 1 97 ? -1.528 6.718 -28.499 1.00 78.94 97 ALA A CA 1
ATOM 748 C C . ALA A 1 97 ? -2.478 6.073 -27.475 1.00 78.94 97 ALA A C 1
ATOM 750 O O . ALA A 1 97 ? -3.352 6.737 -26.907 1.00 78.94 97 ALA A O 1
ATOM 751 N N . LEU A 1 98 ? -2.291 4.779 -27.187 1.00 76.19 98 LEU A N 1
ATOM 752 C CA . LEU A 1 98 ? -3.044 4.071 -26.155 1.00 76.19 98 LEU A CA 1
ATOM 753 C C . LEU A 1 98 ? -2.808 4.684 -24.770 1.00 76.19 98 LEU A C 1
ATOM 755 O O . LEU A 1 98 ? -3.766 4.911 -24.028 1.00 76.19 98 LEU A O 1
ATOM 759 N N . CYS A 1 99 ? -1.548 4.973 -24.450 1.00 79.56 99 CYS A N 1
ATOM 760 C CA . CYS A 1 99 ? -1.137 5.682 -23.248 1.00 79.56 99 CYS A CA 1
ATOM 761 C C . CYS A 1 99 ? -1.849 7.038 -23.148 1.00 79.56 99 CYS A C 1
ATOM 763 O O . CYS A 1 99 ? -2.588 7.288 -22.199 1.00 79.56 99 CYS A O 1
ATOM 765 N N . ASP A 1 100 ? -1.695 7.900 -24.147 1.00 81.25 100 ASP A N 1
ATOM 766 C CA . ASP A 1 100 ? -2.264 9.248 -24.134 1.00 81.25 100 ASP A CA 1
ATOM 767 C C . ASP A 1 100 ? -3.794 9.246 -23.995 1.00 81.25 100 ASP A C 1
ATOM 769 O O . ASP A 1 100 ? -4.347 10.141 -23.357 1.00 81.25 100 ASP A O 1
ATOM 773 N N . ARG A 1 101 ? -4.471 8.209 -24.504 1.00 80.44 101 ARG A N 1
ATOM 774 C CA . ARG A 1 101 ? -5.915 8.004 -24.331 1.00 80.44 101 ARG A CA 1
ATOM 775 C C . ARG A 1 101 ? -6.303 7.519 -22.932 1.00 80.44 101 ARG A C 1
ATOM 777 O O . ARG A 1 101 ? -7.310 7.972 -22.394 1.00 80.44 101 ARG A O 1
ATOM 784 N N . LEU A 1 102 ? -5.571 6.556 -22.370 1.00 75.94 102 LEU A N 1
ATOM 785 C CA . LEU A 1 102 ? -5.966 5.870 -21.133 1.00 75.94 102 LEU A CA 1
ATOM 786 C C . LEU A 1 102 ? -5.526 6.585 -19.857 1.00 75.94 102 LEU A C 1
ATOM 788 O O . LEU A 1 102 ? -6.168 6.415 -18.821 1.00 75.94 102 LEU A O 1
ATOM 792 N N . TRP A 1 103 ? -4.452 7.369 -19.913 1.00 84.56 103 TRP A N 1
ATOM 793 C CA . TRP A 1 103 ? -3.933 8.086 -18.748 1.00 84.56 103 TRP A CA 1
ATOM 794 C C . TRP A 1 103 ? -3.448 9.518 -19.083 1.00 84.56 103 TRP A C 1
ATOM 796 O O . TRP A 1 103 ? -2.300 9.887 -18.802 1.00 84.56 103 TRP A O 1
ATOM 806 N N . PRO A 1 104 ? -4.302 10.353 -19.711 1.00 84.50 104 PRO A N 1
ATOM 807 C CA . PRO A 1 104 ? -3.927 11.677 -20.207 1.00 84.50 104 PRO A CA 1
ATOM 808 C C . PRO A 1 104 ? -3.421 12.632 -19.118 1.00 84.50 104 PRO A C 1
ATOM 810 O O . PRO A 1 104 ? -2.601 13.501 -19.414 1.00 84.50 104 PRO A O 1
ATOM 813 N N . ARG A 1 105 ? -3.857 12.498 -17.860 1.00 88.25 105 ARG A N 1
ATOM 814 C CA . ARG A 1 105 ? -3.352 13.321 -16.748 1.00 88.25 105 ARG A CA 1
ATOM 815 C C . ARG A 1 105 ? -1.995 12.833 -16.266 1.00 88.25 105 ARG A C 1
ATOM 817 O O . ARG A 1 105 ? -1.109 13.651 -16.044 1.00 88.25 105 ARG A O 1
ATOM 824 N N . MET A 1 106 ? -1.795 11.516 -16.192 1.00 84.00 106 MET A N 1
ATOM 825 C CA . MET A 1 106 ? -0.488 10.918 -15.864 1.00 84.00 106 MET A CA 1
ATOM 826 C C . MET A 1 106 ? 0.573 11.265 -16.911 1.00 84.00 106 MET A C 1
ATOM 828 O O . MET A 1 106 ? 1.739 11.499 -16.597 1.00 84.00 106 MET A O 1
ATOM 832 N N . ARG A 1 107 ? 0.142 11.353 -18.171 1.00 80.75 107 ARG A N 1
ATOM 833 C CA . ARG A 1 107 ? 0.938 11.843 -19.298 1.00 80.75 107 ARG A CA 1
ATOM 834 C C . ARG A 1 107 ? 0.986 13.352 -19.378 1.00 80.75 107 ARG A C 1
ATOM 836 O O . ARG A 1 107 ? 1.663 13.827 -20.274 1.00 80.75 107 ARG A O 1
ATOM 843 N N . GLY A 1 108 ? 0.325 14.080 -18.472 1.00 78.69 108 GLY A N 1
ATOM 844 C CA . GLY A 1 108 ? 0.189 15.540 -18.390 1.00 78.69 108 GLY A CA 1
ATOM 845 C C . GLY A 1 108 ? -0.285 16.226 -19.677 1.00 78.69 108 GLY A C 1
ATOM 846 O O . GLY A 1 108 ? 0.029 17.394 -19.899 1.00 78.69 108 GLY A O 1
ATOM 847 N N . ASN A 1 109 ? -1.018 15.498 -20.520 1.00 77.69 109 ASN A N 1
ATOM 848 C CA . ASN A 1 109 ? -1.756 16.032 -21.666 1.00 77.69 109 ASN A CA 1
ATOM 849 C C . ASN A 1 109 ? -2.959 16.861 -21.189 1.00 77.69 109 ASN A C 1
ATOM 851 O O . ASN A 1 109 ? -3.419 17.766 -21.878 1.00 77.69 109 ASN A O 1
ATOM 855 N N . ILE A 1 110 ? -3.441 16.584 -19.974 1.00 78.69 110 ILE A N 1
ATOM 856 C CA . ILE A 1 110 ? -4.387 17.432 -19.251 1.00 78.69 110 ILE A CA 1
ATOM 857 C C . ILE A 1 110 ? -3.608 18.193 -18.181 1.00 78.69 110 ILE A C 1
ATOM 859 O O . ILE A 1 110 ? -3.154 17.613 -17.194 1.00 78.69 110 ILE A O 1
ATOM 863 N N . ALA A 1 111 ? -3.450 19.500 -18.389 1.00 72.81 111 ALA A N 1
ATOM 864 C CA . ALA A 1 111 ? -2.714 20.356 -17.470 1.00 72.81 111 ALA A CA 1
ATOM 865 C C . ALA A 1 111 ? -3.469 20.533 -16.146 1.00 72.81 111 ALA A C 1
ATOM 867 O O . ALA A 1 111 ? -4.622 20.973 -16.119 1.00 72.81 111 ALA A O 1
ATOM 868 N N . LEU A 1 112 ? -2.780 20.267 -15.038 1.00 80.75 112 LEU A N 1
ATOM 869 C CA . LEU A 1 112 ? -3.256 20.620 -13.711 1.00 80.75 112 LEU A CA 1
ATOM 870 C C . LEU A 1 112 ? -3.072 22.125 -13.492 1.00 80.75 112 LEU A C 1
ATOM 872 O O . LEU A 1 112 ? -1.962 22.606 -13.258 1.00 80.75 112 LEU A O 1
ATOM 876 N N . LYS A 1 113 ? -4.170 22.877 -13.581 1.00 83.75 113 LYS A N 1
ATOM 877 C CA . LYS A 1 113 ? -4.150 24.331 -13.401 1.00 83.75 113 LYS A CA 1
ATOM 878 C C . LYS A 1 113 ? -4.177 24.700 -11.917 1.00 83.75 113 LYS A C 1
ATOM 880 O O . LYS A 1 113 ? -5.051 24.251 -11.166 1.00 83.75 113 LYS A O 1
ATOM 885 N N . ILE A 1 114 ? -3.240 25.559 -11.520 1.00 83.62 114 ILE A N 1
ATOM 886 C CA . ILE A 1 114 ? -3.295 26.280 -10.248 1.00 83.62 114 ILE A CA 1
ATOM 887 C C . ILE A 1 114 ? -4.232 27.473 -10.456 1.00 83.62 114 ILE A C 1
ATOM 889 O O . ILE A 1 114 ? -3.944 28.369 -11.247 1.00 83.62 114 ILE A O 1
ATOM 893 N N . GLY A 1 115 ? -5.397 27.425 -9.820 1.00 81.62 115 GLY A N 1
ATOM 894 C CA . GLY A 1 115 ? -6.442 28.433 -9.931 1.00 81.62 115 GLY A CA 1
ATOM 895 C C . GLY A 1 115 ? -6.187 29.618 -9.006 1.00 81.62 115 GLY A C 1
ATOM 896 O O . GLY A 1 115 ? -5.564 29.493 -7.953 1.00 81.62 115 GLY A O 1
ATOM 897 N N . THR A 1 116 ? -6.729 30.778 -9.366 1.00 82.81 116 THR A N 1
ATOM 898 C CA . THR A 1 116 ? -6.676 31.982 -8.521 1.00 82.81 116 THR A CA 1
ATOM 899 C C . THR A 1 116 ? -7.424 31.795 -7.199 1.00 82.81 116 THR A C 1
ATOM 901 O O . THR A 1 116 ? -7.040 32.387 -6.193 1.00 82.81 116 THR A O 1
ATOM 904 N N . THR A 1 117 ? -8.432 30.919 -7.181 1.00 88.12 117 THR A N 1
ATOM 905 C CA . THR A 1 117 ? -9.238 30.556 -6.007 1.00 88.12 117 THR A CA 1
ATOM 906 C C . THR A 1 117 ? -8.632 29.441 -5.150 1.00 88.12 117 THR A C 1
ATOM 908 O O . THR A 1 117 ? -9.208 29.109 -4.117 1.00 88.12 117 THR A O 1
ATOM 911 N N . ASP A 1 118 ? -7.510 28.837 -5.557 1.00 86.81 118 ASP A N 1
ATOM 912 C CA . ASP A 1 118 ? -6.845 27.816 -4.742 1.00 86.81 118 ASP A CA 1
ATOM 913 C C . ASP A 1 118 ? -6.229 28.459 -3.496 1.00 86.81 118 ASP A C 1
ATOM 915 O O . ASP A 1 118 ? -5.515 29.465 -3.601 1.00 86.81 118 ASP A O 1
ATOM 919 N N . ASN A 1 119 ? -6.436 27.837 -2.335 1.00 91.12 119 ASN A N 1
ATOM 920 C CA . ASN A 1 119 ? -5.710 28.201 -1.119 1.00 91.12 119 ASN A CA 1
ATOM 921 C C . ASN A 1 119 ? -4.241 27.733 -1.177 1.00 91.12 119 ASN A C 1
ATOM 923 O O . ASN A 1 119 ? -3.853 26.954 -2.047 1.00 91.12 119 ASN A O 1
ATOM 927 N N . GLU A 1 120 ? -3.407 28.193 -0.243 1.00 87.06 120 GLU A N 1
ATOM 928 C CA . GLU A 1 120 ? -1.964 27.905 -0.238 1.00 87.06 120 GLU A CA 1
ATOM 929 C C . GLU A 1 120 ? -1.643 26.404 -0.242 1.00 87.06 120 GLU A C 1
ATOM 931 O O . GLU A 1 120 ? -0.806 25.957 -1.027 1.00 87.06 120 GLU A O 1
ATOM 936 N N . LEU A 1 121 ? -2.358 25.610 0.562 1.00 85.44 121 LEU A N 1
ATOM 937 C CA . LEU A 1 121 ? -2.183 24.158 0.607 1.00 85.44 121 LEU A CA 1
ATOM 938 C C . LEU A 1 121 ? -2.528 23.509 -0.742 1.00 85.44 121 LEU A C 1
ATOM 940 O O . LEU A 1 121 ? -1.768 22.685 -1.242 1.00 85.44 121 LEU A O 1
ATOM 944 N N . GLN A 1 122 ? -3.631 23.910 -1.374 1.00 85.44 122 GLN A N 1
ATOM 945 C CA . GLN A 1 122 ? -4.019 23.414 -2.697 1.00 85.44 122 GLN A CA 1
ATOM 946 C C . GLN A 1 122 ? -2.985 23.777 -3.766 1.00 85.44 122 GLN A C 1
ATOM 948 O O . GLN A 1 122 ? -2.660 22.937 -4.605 1.00 85.44 122 GLN A O 1
ATOM 953 N N . ARG A 1 123 ? -2.428 24.994 -3.729 1.00 83.75 123 ARG A N 1
ATOM 954 C CA . ARG A 1 123 ? -1.358 25.415 -4.649 1.00 83.75 123 ARG A CA 1
ATOM 955 C C . ARG A 1 123 ? -0.108 24.552 -4.474 1.00 83.75 123 ARG A C 1
ATOM 957 O O . ARG A 1 123 ? 0.437 24.082 -5.471 1.00 83.75 123 ARG A O 1
ATOM 964 N N . LEU A 1 124 ? 0.306 24.302 -3.228 1.00 85.62 124 LEU A N 1
ATOM 965 C CA . LEU A 1 124 ? 1.453 23.448 -2.904 1.00 85.62 124 LEU A CA 1
ATOM 966 C C . LEU A 1 124 ? 1.239 22.005 -3.367 1.00 85.62 124 LEU A C 1
ATOM 968 O O . LEU A 1 124 ? 2.090 21.457 -4.062 1.00 85.62 124 LEU A O 1
ATOM 972 N N . LEU A 1 125 ? 0.086 21.413 -3.057 1.00 86.19 125 LEU A N 1
ATOM 973 C CA . LEU A 1 125 ? -0.240 20.047 -3.464 1.00 86.19 125 LEU A CA 1
ATOM 974 C C . LEU A 1 125 ? -0.328 19.912 -4.991 1.00 86.19 125 LEU A C 1
ATOM 976 O O . LEU A 1 125 ? 0.175 18.942 -5.551 1.00 86.19 125 LEU A O 1
ATOM 980 N N . LYS A 1 126 ? -0.898 20.895 -5.703 1.00 89.12 126 LYS A N 1
ATOM 981 C CA . LYS A 1 126 ? -0.900 20.901 -7.176 1.00 89.12 126 LYS A CA 1
ATOM 982 C C . LYS A 1 126 ? 0.511 21.045 -7.755 1.00 89.12 126 LYS A C 1
ATOM 984 O O . LYS A 1 126 ? 0.835 20.382 -8.739 1.00 89.12 126 LYS A O 1
ATOM 989 N N . ALA A 1 127 ? 1.363 21.877 -7.155 1.00 85.00 127 ALA A N 1
ATOM 990 C CA . ALA A 1 127 ? 2.761 22.004 -7.562 1.00 85.00 127 ALA A CA 1
ATOM 991 C C . ALA A 1 127 ? 3.538 20.696 -7.338 1.00 85.00 127 ALA A C 1
ATOM 993 O O . ALA A 1 127 ? 4.250 20.250 -8.238 1.00 85.00 127 ALA A O 1
ATOM 994 N N . GLN A 1 128 ? 3.345 20.046 -6.187 1.00 86.81 128 GLN A N 1
ATOM 995 C CA . GLN A 1 128 ? 3.917 18.734 -5.890 1.00 86.81 128 GLN A CA 1
ATOM 996 C C . GLN A 1 128 ? 3.438 17.680 -6.891 1.00 86.81 128 GLN A C 1
ATOM 998 O O . GLN A 1 128 ? 4.260 16.972 -7.464 1.00 86.81 128 GLN A O 1
ATOM 1003 N N . LEU A 1 129 ? 2.131 17.615 -7.166 1.00 88.56 129 LEU A N 1
ATOM 1004 C CA . LEU A 1 129 ? 1.570 16.683 -8.143 1.00 88.56 129 LEU A CA 1
ATOM 1005 C C . LEU A 1 129 ? 2.189 16.890 -9.533 1.00 88.56 129 LEU A C 1
ATOM 1007 O O . LEU A 1 129 ? 2.571 15.920 -10.178 1.00 88.56 129 LEU A O 1
ATOM 1011 N N . ASN A 1 130 ? 2.377 18.138 -9.970 1.00 85.06 130 ASN A N 1
ATOM 1012 C CA . ASN A 1 130 ? 3.077 18.429 -11.224 1.00 85.06 130 ASN A CA 1
ATOM 1013 C C . ASN A 1 130 ? 4.531 17.928 -11.227 1.00 85.06 130 ASN A C 1
ATOM 1015 O O . ASN A 1 130 ? 4.968 17.364 -12.228 1.00 85.06 130 ASN A O 1
ATOM 1019 N N . GLN A 1 131 ? 5.275 18.094 -10.129 1.00 84.69 131 GLN A N 1
ATOM 1020 C CA . GLN A 1 131 ? 6.648 17.581 -10.025 1.00 84.69 131 GLN A CA 1
ATOM 1021 C C . GLN A 1 131 ? 6.695 16.051 -10.076 1.00 84.69 131 GLN A C 1
ATOM 1023 O O . GLN A 1 131 ? 7.503 15.483 -10.809 1.00 84.69 131 GLN A O 1
ATOM 1028 N N . GLU A 1 132 ? 5.790 15.377 -9.370 1.00 86.06 132 GLU A N 1
ATOM 1029 C CA . GLU A 1 132 ? 5.705 13.915 -9.385 1.00 86.06 132 GLU A CA 1
ATOM 1030 C C . GLU A 1 132 ? 5.309 13.375 -10.766 1.00 86.06 132 GLU A C 1
ATOM 1032 O O . GLU A 1 132 ? 5.861 12.377 -11.223 1.00 86.06 132 GLU A O 1
ATOM 1037 N N . LEU A 1 133 ? 4.414 14.064 -11.485 1.00 84.88 133 LEU A N 1
ATOM 1038 C CA . LEU A 1 133 ? 4.055 13.726 -12.867 1.00 84.88 133 LEU A CA 1
ATOM 1039 C C . LEU A 1 133 ? 5.230 13.902 -13.834 1.00 84.88 133 LEU A C 1
ATOM 1041 O O . LEU A 1 133 ? 5.406 13.088 -14.740 1.00 84.88 133 LEU A O 1
ATOM 1045 N N . LEU A 1 134 ? 6.052 14.940 -13.652 1.00 81.62 134 LEU A N 1
ATOM 1046 C CA . LEU A 1 134 ? 7.282 15.122 -14.427 1.00 81.62 134 LEU A CA 1
ATOM 1047 C C . LEU A 1 134 ? 8.291 14.004 -14.140 1.00 81.62 134 LEU A C 1
ATOM 1049 O O . LEU A 1 134 ? 8.832 13.423 -15.080 1.00 81.62 134 LEU A O 1
ATOM 1053 N N . GLY A 1 135 ? 8.491 13.655 -12.866 1.00 78.88 135 GLY A N 1
ATOM 1054 C CA . GLY A 1 135 ? 9.317 12.514 -12.469 1.00 78.88 135 GLY A CA 1
ATOM 1055 C C . GLY A 1 135 ? 8.824 11.213 -13.104 1.00 78.88 135 GLY A C 1
ATOM 1056 O O . GLY A 1 135 ? 9.590 10.504 -13.754 1.00 78.88 135 GLY A O 1
ATOM 1057 N N . TYR A 1 136 ? 7.521 10.952 -13.009 1.00 80.75 136 TYR A N 1
ATOM 1058 C CA . TYR A 1 136 ? 6.867 9.784 -13.591 1.00 80.75 136 TYR A CA 1
ATOM 1059 C C . TYR A 1 136 ? 7.029 9.705 -15.118 1.00 80.75 136 TYR A C 1
ATOM 1061 O O . TYR A 1 136 ? 7.391 8.656 -15.654 1.00 80.75 136 TYR A O 1
ATOM 1069 N N . ARG A 1 137 ? 6.822 10.820 -15.829 1.00 76.88 137 ARG A N 1
ATOM 1070 C CA . ARG A 1 137 ? 7.040 10.911 -17.282 1.00 76.88 137 ARG A CA 1
ATOM 1071 C C . ARG A 1 137 ? 8.480 10.597 -17.656 1.00 76.88 137 ARG A C 1
ATOM 1073 O O . ARG A 1 137 ? 8.693 9.831 -18.591 1.00 76.88 137 ARG A O 1
ATOM 1080 N N . ASN A 1 138 ? 9.448 11.150 -16.927 1.00 70.25 138 ASN A N 1
ATOM 1081 C CA . ASN A 1 138 ? 10.857 10.872 -17.176 1.00 70.25 138 ASN A CA 1
ATOM 1082 C C . ASN A 1 138 ? 11.137 9.373 -17.029 1.00 70.25 138 ASN A C 1
ATOM 1084 O O . ASN A 1 138 ? 11.769 8.803 -17.911 1.00 70.25 138 ASN A O 1
ATOM 1088 N N . PHE A 1 139 ? 10.584 8.702 -16.011 1.00 69.38 139 PHE A N 1
ATOM 1089 C CA . PHE A 1 139 ? 10.714 7.245 -15.873 1.00 69.38 139 PHE A CA 1
ATOM 1090 C C . PHE A 1 139 ? 10.121 6.465 -17.053 1.00 69.38 139 PHE A C 1
ATOM 1092 O O . PHE A 1 139 ? 10.785 5.563 -17.555 1.00 69.38 139 PHE A O 1
ATOM 1099 N N . ILE A 1 140 ? 8.928 6.826 -17.542 1.00 66.19 140 ILE A N 1
ATOM 1100 C CA . ILE A 1 140 ? 8.340 6.173 -18.729 1.00 66.19 140 ILE A CA 1
ATOM 1101 C C . ILE A 1 140 ? 9.205 6.403 -19.974 1.00 66.19 140 ILE A C 1
ATOM 1103 O O . ILE A 1 140 ? 9.389 5.496 -20.780 1.00 66.19 140 ILE A O 1
ATOM 1107 N N . VAL A 1 141 ? 9.738 7.614 -20.150 1.00 53.84 141 VAL A N 1
ATOM 1108 C CA . VAL A 1 141 ? 10.600 7.945 -21.293 1.00 53.84 141 VAL A CA 1
ATOM 1109 C C . VAL A 1 141 ? 11.934 7.198 -21.210 1.00 53.84 141 VAL A C 1
ATOM 1111 O O . VAL A 1 141 ? 12.431 6.762 -22.242 1.00 53.84 141 VAL A O 1
ATOM 1114 N N . PHE A 1 142 ? 12.480 6.967 -20.013 1.00 44.44 142 PHE A N 1
ATOM 1115 C CA . PHE A 1 142 ? 13.657 6.112 -19.829 1.00 44.44 142 PHE A CA 1
ATOM 1116 C C . PHE A 1 142 ? 13.359 4.623 -20.082 1.00 44.44 142 PHE A C 1
ATOM 1118 O O . PHE A 1 142 ? 14.231 3.923 -20.586 1.00 44.44 142 PHE A O 1
ATOM 1125 N N . GLU A 1 143 ? 12.131 4.142 -19.848 1.00 51.12 143 GLU A N 1
ATOM 1126 C CA . GLU A 1 143 ? 11.693 2.792 -20.259 1.00 51.12 143 GLU A CA 1
ATOM 1127 C C . GLU A 1 143 ? 11.507 2.645 -21.793 1.00 51.12 143 GLU A C 1
ATOM 1129 O O . GLU A 1 143 ? 11.289 1.531 -22.272 1.00 51.12 143 GLU A O 1
ATOM 1134 N N . LYS A 1 144 ? 11.685 3.711 -22.603 1.00 46.94 144 LYS A N 1
ATOM 1135 C CA . LYS A 1 144 ? 11.903 3.569 -24.063 1.00 46.94 144 LYS A CA 1
ATOM 1136 C C . LYS A 1 144 ? 13.234 2.886 -24.405 1.00 46.94 144 LYS A C 1
ATOM 1138 O O . LYS A 1 144 ? 13.445 2.520 -25.559 1.00 46.94 144 LYS A O 1
ATOM 1143 N N . MET A 1 145 ? 14.131 2.713 -23.434 1.00 41.31 145 MET A N 1
ATOM 1144 C CA . MET A 1 145 ? 15.387 1.995 -23.604 1.00 41.31 145 MET A CA 1
ATOM 1145 C C . MET A 1 145 ? 15.240 0.563 -23.095 1.00 41.31 145 MET A C 1
ATOM 1147 O O . MET A 1 145 ? 15.358 0.291 -21.907 1.00 41.31 145 MET A O 1
ATOM 1151 N N . ASP A 1 146 ? 15.017 -0.336 -24.049 1.00 45.69 146 ASP A N 1
ATOM 1152 C CA . ASP A 1 146 ? 15.374 -1.746 -23.960 1.00 45.69 146 ASP A CA 1
ATOM 1153 C C . ASP A 1 146 ? 14.649 -2.546 -22.853 1.00 45.69 146 ASP A C 1
ATOM 1155 O O . ASP A 1 146 ? 15.098 -2.667 -21.713 1.00 45.69 146 ASP A O 1
ATOM 1159 N N . TRP A 1 147 ? 13.534 -3.195 -23.211 1.00 48.62 147 TRP A N 1
ATOM 1160 C CA . TRP A 1 147 ? 12.892 -4.205 -22.353 1.00 48.62 147 TRP A CA 1
ATOM 1161 C C . TRP A 1 147 ? 13.813 -5.421 -22.119 1.00 48.62 147 TRP A C 1
ATOM 1163 O O . TRP A 1 147 ? 13.556 -6.207 -21.209 1.00 48.62 147 TRP A O 1
ATOM 1173 N N . SER A 1 148 ? 14.914 -5.550 -22.867 1.00 45.44 148 SER A N 1
ATOM 1174 C CA . SER A 1 148 ? 16.035 -6.471 -22.617 1.00 45.44 148 SER A CA 1
ATOM 1175 C C . SER A 1 148 ? 17.184 -5.848 -21.800 1.00 45.44 148 SER A C 1
ATOM 1177 O O . SER A 1 148 ? 18.097 -6.563 -21.390 1.00 45.44 148 SER A O 1
ATOM 1179 N N . GLY A 1 149 ? 17.127 -4.547 -21.506 1.00 45.91 149 GLY A N 1
ATOM 1180 C CA . GLY A 1 149 ? 18.198 -3.764 -20.897 1.00 45.91 149 GLY A CA 1
ATOM 1181 C C . GLY A 1 149 ? 18.325 -3.917 -19.372 1.00 45.91 149 GLY A C 1
ATOM 1182 O O . GLY A 1 149 ? 17.390 -4.348 -18.677 1.00 45.91 149 GLY A O 1
ATOM 1183 N N . PRO A 1 150 ? 19.499 -3.578 -18.802 1.00 43.75 150 PRO A N 1
ATOM 1184 C CA . PRO A 1 150 ? 19.820 -3.893 -17.419 1.00 43.75 150 PRO A CA 1
ATOM 1185 C C . PRO A 1 150 ? 19.092 -3.000 -16.397 1.00 43.75 150 PRO A C 1
ATOM 1187 O O . PRO A 1 150 ? 19.217 -1.782 -16.385 1.00 43.75 150 PRO A O 1
ATOM 1190 N N . ARG A 1 151 ? 18.431 -3.672 -15.443 1.00 52.31 151 ARG A N 1
ATOM 1191 C CA . ARG A 1 151 ? 18.345 -3.352 -14.000 1.00 52.31 151 ARG A CA 1
ATOM 1192 C C . ARG A 1 151 ? 18.004 -1.912 -13.574 1.00 52.31 151 ARG A C 1
ATOM 1194 O O . ARG A 1 151 ? 18.530 -1.452 -12.559 1.00 52.31 151 ARG A O 1
ATOM 1201 N N . LEU A 1 152 ? 17.070 -1.216 -14.221 1.00 54.00 152 LEU A N 1
ATOM 1202 C CA . LEU A 1 152 ? 16.419 -0.111 -13.511 1.00 54.00 152 LEU A CA 1
ATOM 1203 C C . LEU A 1 152 ? 15.564 -0.694 -12.380 1.00 54.00 152 LEU A C 1
ATOM 1205 O O . LEU A 1 152 ? 14.640 -1.479 -12.607 1.00 54.00 152 LEU A O 1
ATOM 1209 N N . SER A 1 153 ? 15.930 -0.353 -11.142 1.00 60.03 153 SER A N 1
ATOM 1210 C CA . SER A 1 153 ? 15.153 -0.718 -9.961 1.00 60.03 153 SER A CA 1
ATOM 1211 C C . SER A 1 153 ? 13.722 -0.208 -10.140 1.00 60.03 153 SER A C 1
ATOM 1213 O O . SER A 1 153 ? 13.543 0.963 -10.474 1.00 60.03 153 SER A O 1
ATOM 1215 N N . PRO A 1 154 ? 12.687 -1.027 -9.899 1.00 64.94 154 PRO A N 1
ATOM 1216 C CA . PRO A 1 154 ? 11.306 -0.582 -10.038 1.00 64.94 154 PRO A CA 1
ATOM 1217 C C . PRO A 1 154 ? 10.882 0.391 -8.919 1.00 64.94 154 PRO A C 1
ATOM 1219 O O . PRO A 1 154 ? 9.782 0.937 -8.981 1.00 64.94 154 PRO A O 1
ATOM 1222 N N . VAL A 1 155 ? 11.735 0.610 -7.908 1.00 64.19 155 VAL A N 1
ATOM 1223 C CA . VAL A 1 155 ? 11.449 1.399 -6.699 1.00 64.19 155 VAL A CA 1
ATOM 1224 C C . VAL A 1 155 ? 11.091 2.864 -6.987 1.00 64.19 155 VAL A C 1
ATOM 1226 O O . VAL A 1 155 ? 10.045 3.292 -6.502 1.00 64.19 155 VAL A O 1
ATOM 1229 N N . PRO A 1 156 ? 11.853 3.643 -7.782 1.00 66.88 156 PRO A N 1
ATOM 1230 C CA . PRO A 1 156 ? 11.531 5.054 -8.007 1.00 66.88 156 PRO A CA 1
ATOM 1231 C C . PRO A 1 156 ? 10.156 5.256 -8.658 1.00 66.88 156 PRO A C 1
ATOM 1233 O O . PRO A 1 156 ? 9.420 6.169 -8.300 1.00 66.88 156 PRO A O 1
ATOM 1236 N N . PHE A 1 157 ? 9.764 4.339 -9.545 1.00 70.75 157 PHE A N 1
ATOM 1237 C CA . PHE A 1 157 ? 8.448 4.345 -10.177 1.00 70.75 157 PHE A CA 1
ATOM 1238 C C . PHE A 1 157 ? 7.317 4.139 -9.159 1.00 70.75 157 PHE A C 1
ATOM 1240 O O . PHE A 1 157 ? 6.307 4.842 -9.190 1.00 70.75 157 PHE A O 1
ATOM 1247 N N . PHE A 1 158 ? 7.489 3.194 -8.229 1.00 71.88 158 PHE A N 1
ATOM 1248 C CA . PHE A 1 158 ? 6.519 2.952 -7.162 1.00 71.88 158 PHE A CA 1
ATOM 1249 C C . PHE A 1 158 ? 6.390 4.141 -6.210 1.00 71.88 158 PHE A C 1
ATOM 1251 O O . PHE A 1 158 ? 5.277 4.476 -5.805 1.00 71.88 158 PHE A O 1
ATOM 1258 N N . VAL A 1 159 ? 7.508 4.799 -5.893 1.00 77.00 159 VAL A N 1
ATOM 1259 C CA . VAL A 1 159 ? 7.512 6.015 -5.073 1.00 77.00 159 VAL A CA 1
ATOM 1260 C C . VAL A 1 159 ? 6.715 7.123 -5.763 1.00 77.00 159 VAL A C 1
ATOM 1262 O O . VAL A 1 159 ? 5.804 7.667 -5.143 1.00 77.00 159 VAL A O 1
ATOM 1265 N N . CYS A 1 160 ? 6.963 7.389 -7.051 1.00 81.69 160 CYS A N 1
ATOM 1266 C CA . CYS A 1 160 ? 6.206 8.397 -7.798 1.00 81.69 160 CYS A CA 1
ATOM 1267 C C . CYS A 1 160 ? 4.706 8.078 -7.844 1.00 81.69 160 CYS A C 1
ATOM 1269 O O . CYS A 1 160 ? 3.892 8.944 -7.541 1.00 81.69 160 CYS A O 1
ATOM 1271 N N . LEU A 1 161 ? 4.304 6.838 -8.153 1.00 84.12 161 LEU A N 1
ATOM 1272 C CA . LEU A 1 161 ? 2.878 6.480 -8.184 1.00 84.12 161 LEU A CA 1
ATOM 1273 C C . LEU A 1 161 ? 2.192 6.614 -6.828 1.00 84.12 161 LEU A C 1
ATOM 1275 O O . LEU A 1 161 ? 1.079 7.137 -6.752 1.00 84.12 161 LEU A O 1
ATOM 1279 N N . LYS A 1 162 ? 2.862 6.187 -5.757 1.00 85.62 162 LYS A N 1
ATOM 1280 C CA . LYS A 1 162 ? 2.367 6.343 -4.390 1.00 85.62 162 LYS A CA 1
ATOM 1281 C C . LYS A 1 162 ? 2.204 7.819 -4.030 1.00 85.62 162 LYS A C 1
ATOM 1283 O O . LYS A 1 162 ? 1.188 8.183 -3.433 1.00 85.62 162 LYS A O 1
ATOM 1288 N N . ASN A 1 163 ? 3.180 8.656 -4.380 1.00 86.25 163 ASN A N 1
ATOM 1289 C CA . ASN A 1 163 ? 3.138 10.090 -4.114 1.00 86.25 163 ASN A CA 1
ATOM 1290 C C . ASN A 1 163 ? 2.004 10.746 -4.903 1.00 86.25 163 ASN A C 1
ATOM 1292 O O . ASN A 1 163 ? 1.169 11.410 -4.297 1.00 86.25 163 ASN A O 1
ATOM 1296 N N . ILE A 1 164 ? 1.885 10.455 -6.204 1.00 90.25 164 ILE A N 1
ATOM 1297 C CA . ILE A 1 164 ? 0.774 10.918 -7.047 1.00 90.25 164 ILE A CA 1
ATOM 1298 C C . ILE A 1 164 ? -0.564 10.519 -6.427 1.00 90.25 164 ILE A C 1
ATOM 1300 O O . ILE A 1 164 ? -1.413 11.380 -6.215 1.00 90.25 164 ILE A O 1
ATOM 1304 N N . GLN A 1 165 ? -0.754 9.241 -6.081 1.00 91.94 165 GLN A N 1
ATOM 1305 C CA . GLN A 1 165 ? -1.996 8.771 -5.467 1.00 91.94 165 GLN A CA 1
ATOM 1306 C C . GLN A 1 165 ? -2.295 9.513 -4.157 1.00 91.94 165 GLN A C 1
ATOM 1308 O O . GLN A 1 165 ? -3.429 9.933 -3.937 1.00 91.94 165 GLN A O 1
ATOM 1313 N N . THR A 1 166 ? -1.294 9.682 -3.292 1.00 88.75 166 THR A N 1
ATOM 1314 C CA . THR A 1 166 ? -1.452 10.357 -1.996 1.00 88.75 166 THR A CA 1
ATOM 1315 C C . THR A 1 166 ? -1.850 11.819 -2.187 1.00 88.75 166 THR A C 1
ATOM 1317 O O . THR A 1 166 ? -2.836 12.262 -1.603 1.00 88.75 166 THR A O 1
ATOM 1320 N N . THR A 1 167 ? -1.153 12.545 -3.063 1.00 89.06 167 THR A N 1
ATOM 1321 C CA . THR A 1 167 ? -1.436 13.954 -3.356 1.00 89.06 167 THR A CA 1
ATOM 1322 C C . THR A 1 167 ? -2.799 14.139 -4.031 1.00 89.06 167 THR A C 1
ATOM 1324 O O . THR A 1 167 ? -3.533 15.060 -3.685 1.00 89.06 167 THR A O 1
ATOM 1327 N N . VAL A 1 168 ? -3.183 13.245 -4.950 1.00 92.25 168 VAL A N 1
ATOM 1328 C CA . VAL A 1 168 ? -4.512 13.219 -5.592 1.00 92.25 168 VAL A CA 1
ATOM 1329 C C . VAL A 1 168 ? -5.621 13.053 -4.550 1.00 92.25 168 VAL A C 1
ATOM 1331 O O . VAL A 1 168 ? -6.614 13.783 -4.582 1.00 92.25 168 VAL A O 1
ATOM 1334 N N . LEU A 1 169 ? -5.458 12.111 -3.616 1.00 90.06 169 LEU A N 1
ATOM 1335 C CA . LEU A 1 169 ? -6.419 11.906 -2.533 1.00 90.06 169 LEU A CA 1
ATOM 1336 C C . LEU A 1 169 ? -6.499 13.153 -1.653 1.00 90.06 169 LEU A C 1
ATOM 1338 O O . LEU A 1 169 ? -7.596 13.638 -1.388 1.00 90.06 169 LEU A O 1
ATOM 1342 N N . GLU A 1 170 ? -5.370 13.726 -1.249 1.00 89.38 170 GLU A N 1
ATOM 1343 C CA . GLU A 1 170 ? -5.361 14.920 -0.401 1.00 89.38 170 GLU A CA 1
ATOM 1344 C C . GLU A 1 170 ? -6.047 16.124 -1.068 1.00 89.38 170 GLU A C 1
ATOM 1346 O O . GLU A 1 170 ? -6.844 16.815 -0.431 1.00 89.38 170 GLU A O 1
ATOM 1351 N N . LEU A 1 171 ? -5.823 16.322 -2.371 1.00 87.25 171 LEU A N 1
ATOM 1352 C CA . LEU A 1 171 ? -6.447 17.396 -3.147 1.00 87.25 171 LEU A CA 1
ATOM 1353 C C . LEU A 1 171 ? -7.962 17.234 -3.295 1.00 87.25 171 LEU A C 1
ATOM 1355 O O . LEU A 1 171 ? -8.700 18.216 -3.187 1.00 87.25 171 LEU A O 1
ATOM 1359 N N . TRP A 1 172 ? -8.433 16.015 -3.576 1.00 90.81 172 TRP A N 1
ATOM 1360 C CA . TRP A 1 172 ? -9.786 15.815 -4.106 1.00 90.81 172 TRP A CA 1
ATOM 1361 C C . TRP A 1 172 ? -10.646 14.803 -3.352 1.00 90.81 172 TRP A C 1
ATOM 1363 O O . TRP A 1 172 ? -11.741 14.501 -3.816 1.00 90.81 172 TRP A O 1
ATOM 1373 N N . THR A 1 173 ? -10.260 14.347 -2.154 1.00 85.81 173 THR A N 1
ATOM 1374 C CA . THR A 1 173 ? -11.117 13.466 -1.321 1.00 85.8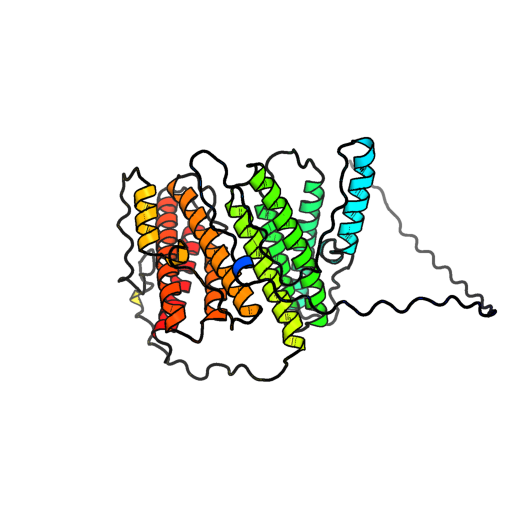1 173 THR A CA 1
ATOM 1375 C C . THR A 1 173 ? -12.535 14.026 -1.137 1.00 85.81 173 THR A C 1
ATOM 1377 O O . THR A 1 173 ? -13.502 13.271 -1.082 1.00 85.81 173 THR A O 1
ATOM 1380 N N . LYS A 1 174 ? -12.687 15.356 -1.083 1.00 83.62 174 LYS A N 1
ATOM 1381 C CA . LYS A 1 174 ? -13.990 16.033 -0.946 1.00 83.62 174 LYS A CA 1
ATOM 1382 C C . LYS A 1 174 ? -14.665 16.396 -2.279 1.00 83.62 174 LYS A C 1
ATOM 1384 O O . LYS A 1 174 ? -15.769 16.935 -2.259 1.00 83.62 174 LYS A O 1
ATOM 1389 N N . HIS A 1 175 ? -14.031 16.097 -3.413 1.00 86.56 175 HIS A N 1
ATOM 1390 C CA . HIS A 1 175 ? -14.478 16.442 -4.766 1.00 86.56 175 HIS A CA 1
ATOM 1391 C C . HIS A 1 175 ? -14.478 15.197 -5.675 1.00 86.56 175 HIS A C 1
ATOM 1393 O O . HIS A 1 175 ? -13.612 15.071 -6.546 1.00 86.56 175 HIS A O 1
ATOM 1399 N N . PRO A 1 176 ? -15.431 14.259 -5.497 1.00 86.56 176 PRO A N 1
ATOM 1400 C CA . PRO A 1 176 ? -15.461 12.997 -6.240 1.00 86.56 176 PRO A CA 1
ATOM 1401 C C . PRO A 1 176 ? -15.425 13.158 -7.765 1.00 86.56 176 PRO A C 1
ATOM 1403 O O . PRO A 1 176 ? -14.815 12.344 -8.449 1.00 86.56 176 PRO A O 1
ATOM 1406 N N . GLN A 1 177 ? -16.033 14.219 -8.302 1.00 87.00 177 GLN A N 1
ATOM 1407 C CA . GLN A 1 177 ? -16.040 14.526 -9.734 1.00 87.00 177 GLN A CA 1
ATOM 1408 C C . GLN A 1 177 ? -14.637 14.773 -10.308 1.00 87.00 177 GLN A C 1
ATOM 1410 O O . GLN A 1 177 ? -14.380 14.425 -11.457 1.00 87.00 177 GLN A O 1
ATOM 1415 N N . GLU A 1 178 ? -13.724 15.309 -9.495 1.00 88.88 178 GLU A N 1
ATOM 1416 C CA . GLU A 1 178 ? -12.316 15.484 -9.859 1.00 88.88 178 GLU A CA 1
ATOM 1417 C C . GLU A 1 178 ? -11.511 14.222 -9.534 1.00 88.88 178 GLU A C 1
ATOM 1419 O O . GLU A 1 178 ? -10.684 13.779 -10.328 1.00 88.88 178 GLU A O 1
ATOM 1424 N N . LEU A 1 179 ? -11.785 13.595 -8.386 1.00 90.50 179 LEU A N 1
ATOM 1425 C CA . LEU A 1 179 ? -11.030 12.448 -7.885 1.00 90.50 179 LEU A CA 1
ATOM 1426 C C . LEU A 1 179 ? -11.217 11.175 -8.724 1.00 90.50 179 LEU A C 1
ATOM 1428 O O . LEU A 1 179 ? -10.250 10.465 -9.000 1.00 90.50 179 LEU A O 1
ATOM 1432 N N . VAL A 1 180 ? -12.451 10.857 -9.123 1.00 92.06 180 VAL A N 1
ATOM 1433 C CA . VAL A 1 180 ? -12.774 9.600 -9.816 1.00 92.06 180 VAL A CA 1
ATOM 1434 C C . VAL A 1 180 ? -12.020 9.462 -11.148 1.00 92.06 180 VAL A C 1
ATOM 1436 O O . VAL A 1 180 ? -11.446 8.393 -11.368 1.00 92.06 180 VAL A O 1
ATOM 1439 N N . PRO A 1 181 ? -11.955 10.483 -12.031 1.00 92.00 181 PRO A N 1
ATOM 1440 C CA . PRO A 1 181 ? -11.119 10.426 -13.231 1.00 92.00 181 PRO A CA 1
ATOM 1441 C C . PRO A 1 181 ? -9.649 10.109 -12.933 1.00 92.00 181 PRO A C 1
ATOM 1443 O O . PRO A 1 181 ? -9.092 9.210 -13.560 1.00 92.00 181 PRO A O 1
ATOM 1446 N N . TRP A 1 182 ? -9.043 10.766 -11.937 1.00 93.06 182 TRP A N 1
ATOM 1447 C CA . TRP A 1 182 ? -7.660 10.488 -11.530 1.00 93.06 182 TRP A CA 1
ATOM 1448 C C . TRP A 1 182 ? -7.470 9.048 -11.056 1.00 93.06 182 TRP A C 1
ATOM 1450 O O . TRP A 1 182 ? -6.532 8.371 -11.474 1.00 93.06 182 TRP A O 1
ATOM 1460 N N . LEU A 1 183 ? -8.373 8.553 -10.209 1.00 93.12 183 LEU A N 1
ATOM 1461 C CA . LEU A 1 183 ? -8.287 7.192 -9.688 1.00 93.12 183 LEU A CA 1
ATOM 1462 C C . LEU A 1 183 ? -8.496 6.134 -10.783 1.00 93.12 183 LEU A C 1
ATOM 1464 O O . LEU A 1 183 ? -7.847 5.093 -10.733 1.00 93.12 183 LEU A O 1
ATOM 1468 N N . LYS A 1 184 ? -9.326 6.390 -11.804 1.00 92.50 184 LYS A N 1
ATOM 1469 C CA . LYS A 1 184 ? -9.462 5.495 -12.971 1.00 92.50 184 LYS A CA 1
ATOM 1470 C C . LYS A 1 184 ? -8.161 5.383 -13.769 1.00 92.50 184 LYS A C 1
ATOM 1472 O O . LYS A 1 184 ? -7.762 4.272 -14.128 1.00 92.50 184 LYS A O 1
ATOM 1477 N N . GLU A 1 185 ? -7.491 6.509 -14.019 1.00 91.88 185 GLU A N 1
ATOM 1478 C CA . GLU A 1 185 ? -6.181 6.516 -14.682 1.00 91.88 185 GLU A CA 1
ATOM 1479 C C . GLU A 1 185 ? -5.144 5.768 -13.833 1.00 91.88 185 GLU A C 1
ATOM 1481 O O . GLU A 1 185 ? -4.472 4.869 -14.333 1.00 91.88 185 GLU A O 1
ATOM 1486 N N . LEU A 1 186 ? -5.084 6.047 -12.526 1.00 91.50 186 LEU A N 1
ATOM 1487 C CA . LEU A 1 186 ? -4.166 5.379 -11.599 1.00 91.50 186 LEU A CA 1
ATOM 1488 C C . LEU A 1 186 ? -4.412 3.867 -11.489 1.00 91.50 186 LEU A C 1
ATOM 1490 O O . LEU A 1 186 ? -3.447 3.109 -11.435 1.00 91.50 186 LEU A O 1
ATOM 1494 N N . VAL A 1 187 ? -5.667 3.397 -11.493 1.00 90.31 187 VAL A N 1
ATOM 1495 C CA . VAL A 1 187 ? -5.974 1.953 -11.530 1.00 90.31 187 VAL A CA 1
ATOM 1496 C C . VAL A 1 187 ? -5.470 1.328 -12.830 1.00 90.31 187 VAL A C 1
ATOM 1498 O O . VAL A 1 187 ? -4.891 0.242 -12.802 1.00 90.31 187 VAL A O 1
ATOM 1501 N N . THR A 1 188 ? -5.649 2.013 -13.961 1.00 88.19 188 THR A N 1
ATOM 1502 C CA . THR A 1 188 ? -5.168 1.533 -15.266 1.00 88.19 188 THR A CA 1
ATOM 1503 C C . THR A 1 188 ? -3.642 1.422 -15.276 1.00 88.19 188 THR A C 1
ATOM 1505 O O . THR A 1 188 ? -3.107 0.379 -15.651 1.00 88.19 188 THR A O 1
ATOM 1508 N N . VAL A 1 189 ? -2.945 2.441 -14.760 1.00 87.12 189 VAL A N 1
ATOM 1509 C CA . VAL A 1 189 ? -1.490 2.416 -14.556 1.00 87.12 189 VAL A CA 1
ATOM 1510 C C . VAL A 1 189 ? -1.061 1.275 -13.630 1.00 87.12 189 VAL A C 1
ATOM 1512 O O . VAL A 1 189 ? -0.131 0.536 -13.946 1.00 87.12 189 VAL A O 1
ATOM 1515 N N . ALA A 1 190 ? -1.728 1.105 -12.487 1.00 88.00 190 ALA A N 1
ATOM 1516 C CA . ALA A 1 190 ? -1.359 0.096 -11.499 1.00 88.00 190 ALA A CA 1
ATOM 1517 C C . ALA A 1 190 ? -1.503 -1.332 -12.047 1.00 88.00 190 ALA A C 1
ATOM 1519 O O . ALA A 1 190 ? -0.640 -2.171 -11.796 1.00 88.00 190 ALA A O 1
ATOM 1520 N N . LYS A 1 191 ? -2.546 -1.604 -12.840 1.00 86.25 191 LYS A N 1
ATOM 1521 C CA . LYS A 1 191 ? -2.735 -2.895 -13.525 1.00 86.25 191 LYS A CA 1
ATOM 1522 C C . LYS A 1 191 ? -1.660 -3.174 -14.558 1.00 86.25 191 LYS A C 1
ATOM 1524 O O . LYS A 1 191 ? -1.131 -4.281 -14.630 1.00 86.25 191 LYS A O 1
ATOM 1529 N N . GLU A 1 192 ? -1.349 -2.167 -15.358 1.00 82.38 192 GLU A N 1
ATOM 1530 C CA . GLU A 1 192 ? -0.307 -2.271 -16.363 1.00 82.38 192 GLU A CA 1
ATOM 1531 C C . GLU A 1 192 ? 1.061 -2.522 -15.716 1.00 82.38 192 GLU A C 1
ATOM 1533 O O . GLU A 1 192 ? 1.849 -3.352 -16.180 1.00 82.38 192 GLU A O 1
ATOM 1538 N N . ARG A 1 193 ? 1.310 -1.882 -14.569 1.00 81.69 193 ARG A N 1
ATOM 1539 C CA . ARG A 1 193 ? 2.503 -2.131 -13.768 1.00 81.69 193 ARG A CA 1
ATOM 1540 C C . ARG A 1 193 ? 2.526 -3.533 -13.174 1.00 81.69 193 ARG A C 1
ATOM 1542 O O . ARG A 1 193 ? 3.556 -4.190 -13.264 1.00 81.69 193 ARG A O 1
ATOM 1549 N N . GLU A 1 194 ? 1.429 -3.996 -12.580 1.00 85.19 194 GLU A N 1
ATOM 1550 C CA . GLU A 1 194 ? 1.313 -5.371 -12.078 1.00 85.19 194 GLU A CA 1
ATOM 1551 C C . GLU A 1 194 ? 1.659 -6.381 -13.173 1.00 85.19 194 GLU A C 1
ATOM 1553 O O . GLU A 1 194 ? 2.467 -7.280 -12.942 1.00 85.19 194 GLU A O 1
ATOM 1558 N N . ARG A 1 195 ? 1.126 -6.186 -14.386 1.00 80.31 195 ARG A N 1
ATOM 1559 C CA . ARG A 1 195 ? 1.449 -7.020 -15.546 1.00 80.31 195 ARG A CA 1
ATOM 1560 C C . ARG A 1 195 ? 2.938 -6.976 -15.886 1.00 80.31 195 ARG A C 1
ATOM 1562 O O . ARG A 1 195 ? 3.533 -8.036 -16.058 1.00 80.31 195 ARG A O 1
ATOM 1569 N N . TYR A 1 196 ? 3.536 -5.787 -15.990 1.00 80.25 196 TYR A N 1
ATOM 1570 C CA . TYR A 1 196 ? 4.970 -5.655 -16.266 1.00 80.25 196 TYR A CA 1
ATOM 1571 C C . TYR A 1 196 ? 5.812 -6.396 -15.229 1.00 80.25 196 TYR A C 1
ATOM 1573 O O . TYR A 1 196 ? 6.674 -7.195 -15.583 1.00 80.25 196 TYR A O 1
ATOM 1581 N N . ILE A 1 197 ? 5.541 -6.154 -13.947 1.00 79.62 197 ILE A N 1
ATOM 1582 C CA . ILE A 1 197 ? 6.288 -6.775 -12.861 1.00 79.62 197 ILE A CA 1
ATOM 1583 C C . ILE A 1 197 ? 6.115 -8.290 -12.889 1.00 79.62 197 ILE A C 1
ATOM 1585 O O . ILE A 1 197 ? 7.109 -8.989 -12.735 1.00 79.62 197 ILE A O 1
ATOM 1589 N N . ARG A 1 198 ? 4.906 -8.799 -13.152 1.00 80.44 198 ARG A N 1
ATOM 1590 C CA . ARG A 1 198 ? 4.667 -10.237 -13.302 1.00 80.44 198 ARG A CA 1
ATOM 1591 C C . ARG A 1 198 ? 5.573 -10.848 -14.369 1.00 80.44 198 ARG A C 1
ATOM 1593 O O . ARG A 1 198 ? 6.316 -11.762 -14.046 1.00 80.44 198 ARG A O 1
ATOM 1600 N N . VAL A 1 199 ? 5.589 -10.287 -15.582 1.00 74.94 199 VAL A N 1
ATOM 1601 C CA . VAL A 1 199 ? 6.441 -10.776 -16.687 1.00 74.94 199 VAL A CA 1
ATOM 1602 C C . VAL A 1 199 ? 7.921 -10.782 -16.291 1.00 74.94 199 VAL A C 1
ATOM 1604 O O . VAL A 1 199 ? 8.661 -11.702 -16.622 1.00 74.94 199 VAL A O 1
ATOM 1607 N N . ARG A 1 200 ? 8.375 -9.764 -15.551 1.00 75.62 200 ARG A N 1
ATOM 1608 C CA . ARG A 1 200 ? 9.770 -9.672 -15.094 1.00 75.62 200 ARG A CA 1
ATOM 1609 C C . ARG A 1 200 ? 10.094 -10.640 -13.962 1.00 75.62 200 ARG A C 1
ATOM 1611 O O . ARG A 1 200 ? 11.234 -11.080 -13.876 1.00 75.62 200 ARG A O 1
ATOM 1618 N N . VAL A 1 201 ? 9.129 -10.960 -13.105 1.00 73.38 201 VAL A N 1
ATOM 1619 C CA . VAL A 1 201 ? 9.279 -11.998 -12.080 1.00 73.38 201 VAL A CA 1
ATOM 1620 C C . VAL A 1 201 ? 9.282 -13.387 -12.718 1.00 73.38 201 VAL A C 1
ATOM 1622 O O . VAL A 1 201 ? 10.137 -14.190 -12.378 1.00 73.38 201 VAL A O 1
ATOM 1625 N N . GLU A 1 202 ? 8.396 -13.650 -13.683 1.00 75.62 202 GLU A N 1
ATOM 1626 C CA . GLU A 1 202 ? 8.350 -14.906 -14.454 1.00 75.62 202 GLU A CA 1
ATOM 1627 C C . GLU A 1 202 ? 9.639 -15.144 -15.255 1.00 75.62 202 GLU A C 1
ATOM 1629 O O . GLU A 1 202 ? 10.076 -16.278 -15.408 1.00 75.62 202 GLU A O 1
ATOM 1634 N N . ALA A 1 203 ? 10.274 -14.071 -15.731 1.00 73.00 203 ALA A N 1
ATOM 1635 C CA . ALA A 1 203 ? 11.582 -14.112 -16.382 1.00 73.00 203 ALA A CA 1
ATOM 1636 C C . ALA A 1 203 ? 12.768 -14.089 -15.393 1.00 73.00 203 ALA A C 1
ATOM 1638 O O . ALA A 1 203 ? 13.910 -13.902 -15.816 1.00 73.00 203 ALA A O 1
ATOM 1639 N N . SER A 1 204 ? 12.515 -14.189 -14.083 1.00 76.25 204 SER A N 1
ATOM 1640 C CA . SER A 1 204 ? 13.520 -14.150 -13.007 1.00 76.25 204 SER A CA 1
ATOM 1641 C C . SER A 1 204 ? 14.417 -12.898 -13.021 1.00 76.25 204 SER A C 1
ATOM 1643 O O . SER A 1 204 ? 15.511 -12.876 -12.457 1.00 76.25 204 SER A O 1
ATOM 1645 N N . VAL A 1 205 ? 13.937 -11.810 -13.635 1.00 72.56 205 VAL A N 1
ATOM 1646 C CA . VAL A 1 205 ? 14.600 -10.499 -13.660 1.00 72.56 205 VAL A CA 1
ATOM 1647 C C . VAL A 1 205 ? 14.328 -9.727 -12.373 1.00 72.56 205 VAL A C 1
ATOM 1649 O O . VAL A 1 205 ? 15.204 -9.017 -11.874 1.00 72.56 205 VAL A O 1
ATOM 1652 N N . PHE A 1 206 ? 13.112 -9.852 -11.836 1.00 70.88 206 PHE A N 1
ATOM 1653 C CA . PHE A 1 206 ? 12.735 -9.273 -10.553 1.00 70.88 206 PHE A CA 1
ATOM 1654 C C . PHE A 1 206 ? 12.438 -10.356 -9.514 1.00 70.88 206 PHE A C 1
ATOM 1656 O O . PHE A 1 206 ? 11.805 -11.360 -9.826 1.00 70.88 206 PHE A O 1
ATOM 1663 N N . PRO A 1 207 ? 12.833 -10.132 -8.253 1.00 72.31 207 PRO A N 1
ATOM 1664 C CA . PRO A 1 207 ? 12.384 -10.952 -7.140 1.00 72.31 207 PRO A CA 1
ATOM 1665 C C . PRO A 1 207 ? 10.844 -10.973 -6.971 1.00 72.31 207 PRO A C 1
ATOM 1667 O O . PRO A 1 207 ? 10.201 -9.933 -7.174 1.00 72.31 207 PRO A O 1
ATOM 1670 N N . PRO A 1 208 ? 10.240 -12.090 -6.513 1.00 73.31 208 PRO A N 1
ATOM 1671 C CA . PRO A 1 208 ? 8.784 -12.234 -6.383 1.00 73.31 208 PRO A CA 1
ATOM 1672 C C . PRO A 1 208 ? 8.067 -11.171 -5.538 1.00 73.31 208 PRO A C 1
ATOM 1674 O O . PRO A 1 208 ? 6.922 -10.828 -5.832 1.00 73.31 208 PRO A O 1
ATOM 1677 N N . GLN A 1 209 ? 8.720 -10.575 -4.535 1.00 72.12 209 GLN A N 1
ATOM 1678 C CA . GLN A 1 209 ? 8.087 -9.570 -3.668 1.00 72.12 209 GLN A CA 1
ATOM 1679 C C . GLN A 1 209 ? 7.656 -8.307 -4.409 1.00 72.12 209 GLN A C 1
ATOM 1681 O O . GLN A 1 209 ? 6.714 -7.638 -3.986 1.00 72.12 209 GLN A O 1
ATOM 1686 N N . TYR A 1 210 ? 8.299 -7.990 -5.536 1.00 76.31 210 TYR A N 1
ATOM 1687 C CA . TYR A 1 210 ? 7.870 -6.862 -6.356 1.00 76.31 210 TYR A CA 1
ATOM 1688 C C . TYR A 1 210 ? 6.479 -7.091 -6.937 1.00 76.31 210 TYR A C 1
ATOM 1690 O O . TYR A 1 210 ? 5.711 -6.135 -7.061 1.00 76.31 210 TYR A O 1
ATOM 1698 N N . PHE A 1 211 ? 6.133 -8.339 -7.258 1.00 81.94 211 PHE A N 1
ATOM 1699 C CA . PHE A 1 211 ? 4.802 -8.671 -7.741 1.00 81.94 211 PHE A CA 1
ATOM 1700 C C . PHE A 1 211 ? 3.754 -8.466 -6.641 1.00 81.94 211 PHE A C 1
ATOM 1702 O O . PHE A 1 211 ? 2.768 -7.771 -6.873 1.00 81.94 211 PHE A O 1
ATOM 1709 N N . HIS A 1 212 ? 4.010 -8.938 -5.418 1.00 81.19 212 HIS A N 1
ATOM 1710 C CA . HIS A 1 212 ? 3.114 -8.696 -4.278 1.00 81.19 212 HIS A CA 1
ATOM 1711 C C . HIS A 1 212 ? 2.939 -7.206 -3.974 1.00 81.19 212 HIS A C 1
ATOM 1713 O O . HIS A 1 212 ? 1.814 -6.746 -3.768 1.00 81.19 212 HIS A O 1
ATOM 1719 N N . TYR A 1 213 ? 4.028 -6.435 -4.032 1.00 80.94 213 TYR A N 1
ATOM 1720 C CA . TYR A 1 213 ? 3.977 -4.985 -3.881 1.00 80.94 213 TYR A CA 1
ATOM 1721 C C . TYR A 1 213 ? 3.103 -4.331 -4.966 1.00 80.94 213 TYR A C 1
ATOM 1723 O O . TYR A 1 213 ? 2.261 -3.483 -4.662 1.00 80.94 213 TYR A O 1
ATOM 1731 N N . ALA A 1 214 ? 3.251 -4.747 -6.230 1.00 83.69 214 ALA A N 1
ATOM 1732 C CA . ALA A 1 214 ? 2.456 -4.228 -7.341 1.00 83.69 214 ALA A CA 1
ATOM 1733 C C . ALA A 1 214 ? 0.960 -4.564 -7.196 1.00 83.69 214 ALA A C 1
ATOM 1735 O O . ALA A 1 214 ? 0.121 -3.674 -7.354 1.00 83.69 214 ALA A O 1
ATOM 1736 N N . VAL A 1 215 ? 0.627 -5.804 -6.817 1.00 85.44 215 VAL A N 1
ATOM 1737 C CA . VAL A 1 215 ? -0.759 -6.232 -6.559 1.00 85.44 215 VAL A CA 1
ATOM 1738 C C . VAL A 1 215 ? -1.358 -5.451 -5.388 1.00 85.44 215 VAL A C 1
ATOM 1740 O O . VAL A 1 215 ? -2.475 -4.941 -5.483 1.00 85.44 215 VAL A O 1
ATOM 1743 N N . ARG A 1 216 ? -0.618 -5.295 -4.282 1.00 86.44 216 ARG A N 1
ATOM 1744 C CA . ARG A 1 216 ? -1.067 -4.518 -3.116 1.00 86.44 216 ARG A CA 1
ATOM 1745 C C . ARG A 1 216 ? -1.316 -3.057 -3.476 1.00 86.44 216 ARG A C 1
ATOM 1747 O O . ARG A 1 216 ? -2.343 -2.504 -3.079 1.00 86.44 216 ARG A O 1
ATOM 1754 N N . HIS A 1 217 ? -0.421 -2.445 -4.254 1.00 87.00 217 HIS A N 1
ATOM 1755 C CA . HIS A 1 217 ? -0.610 -1.088 -4.760 1.00 87.00 217 HIS A CA 1
ATOM 1756 C C . HIS A 1 217 ? -1.874 -0.993 -5.623 1.00 87.00 217 HIS A C 1
ATOM 1758 O O . HIS A 1 217 ? -2.702 -0.117 -5.375 1.00 87.00 217 HIS A O 1
ATOM 1764 N N . ARG A 1 218 ? -2.089 -1.925 -6.566 1.00 90.31 218 ARG A N 1
ATOM 1765 C CA . ARG A 1 218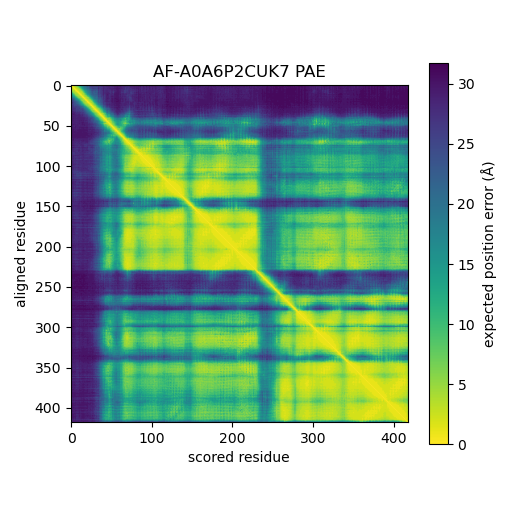 ? -3.331 -1.978 -7.352 1.00 90.31 218 ARG A CA 1
ATOM 1766 C C . ARG A 1 218 ? -4.558 -2.068 -6.450 1.00 90.31 218 ARG A C 1
ATOM 1768 O O . ARG A 1 218 ? -5.467 -1.261 -6.612 1.00 90.31 218 ARG A O 1
ATOM 1775 N N . PHE A 1 219 ? -4.595 -2.989 -5.487 1.00 87.25 219 PHE A N 1
ATOM 1776 C CA . PHE A 1 219 ? -5.742 -3.118 -4.584 1.00 87.25 219 PHE A CA 1
ATOM 1777 C C . PHE A 1 219 ? -5.991 -1.882 -3.746 1.00 87.25 219 PHE A C 1
ATOM 1779 O O . PHE A 1 219 ? -7.146 -1.514 -3.541 1.00 87.25 219 PHE A O 1
ATOM 1786 N N . LYS A 1 220 ? -4.935 -1.206 -3.294 1.00 89.38 220 LYS A N 1
ATOM 1787 C CA . LYS A 1 220 ? -5.070 0.086 -2.631 1.00 89.38 220 LYS A CA 1
ATOM 1788 C C . LYS A 1 220 ? -5.744 1.099 -3.557 1.00 89.38 220 LYS A C 1
ATOM 1790 O O . LYS A 1 220 ? -6.714 1.726 -3.150 1.00 89.38 220 LYS A O 1
ATOM 1795 N N . THR A 1 221 ? -5.286 1.243 -4.799 1.00 89.31 221 THR A N 1
ATOM 1796 C CA . THR A 1 221 ? -5.892 2.178 -5.761 1.00 89.31 221 THR A CA 1
ATOM 1797 C C . THR A 1 221 ? -7.329 1.799 -6.135 1.00 89.31 221 THR A C 1
ATOM 1799 O O . THR A 1 221 ? -8.190 2.673 -6.176 1.00 89.31 221 THR A O 1
ATOM 1802 N N . GLU A 1 222 ? -7.623 0.512 -6.341 1.00 90.38 222 GLU A N 1
ATOM 1803 C CA . GLU A 1 222 ? -8.985 0.023 -6.596 1.00 90.38 222 GLU A CA 1
ATOM 1804 C C . GLU A 1 222 ? -9.905 0.267 -5.391 1.00 90.38 222 GLU A C 1
ATOM 1806 O O . GLU A 1 222 ? -11.044 0.683 -5.574 1.00 90.38 222 GLU A O 1
ATOM 1811 N N . THR A 1 223 ? -9.412 0.091 -4.163 1.00 86.94 223 THR A N 1
ATOM 1812 C CA . THR A 1 223 ? -10.172 0.398 -2.939 1.00 86.94 223 THR A CA 1
ATOM 1813 C C . THR A 1 223 ? -10.556 1.873 -2.892 1.00 86.94 223 THR A C 1
ATOM 1815 O O . THR A 1 223 ? -11.714 2.199 -2.642 1.00 86.94 223 THR A O 1
ATOM 1818 N N . GLU A 1 224 ? -9.616 2.775 -3.180 1.00 90.25 224 GLU A N 1
ATOM 1819 C CA . GLU A 1 224 ? -9.898 4.212 -3.191 1.00 90.25 224 GLU A CA 1
ATOM 1820 C C . GLU A 1 224 ? -10.848 4.608 -4.328 1.00 90.25 224 GLU A C 1
ATOM 1822 O O . GLU A 1 224 ? -11.755 5.414 -4.118 1.00 90.25 224 GLU A O 1
ATOM 1827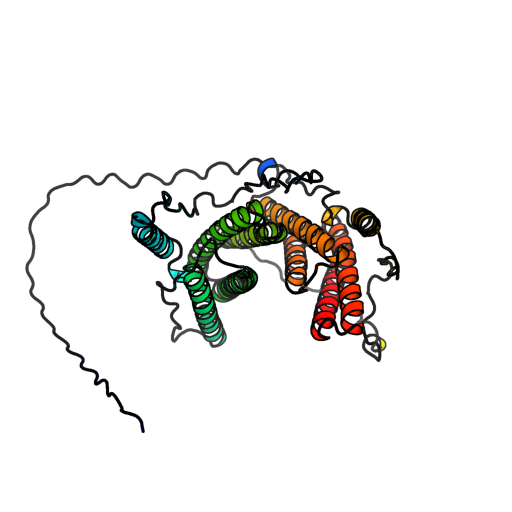 N N . LEU A 1 225 ? -10.714 4.005 -5.517 1.00 91.75 225 LEU A N 1
ATOM 1828 C CA . LEU A 1 225 ? -11.664 4.225 -6.611 1.00 91.75 225 LEU A CA 1
ATOM 1829 C C . LEU A 1 225 ? -13.062 3.727 -6.236 1.00 91.75 225 LEU A C 1
ATOM 1831 O O . LEU A 1 225 ? -14.053 4.411 -6.496 1.00 91.75 225 LEU A O 1
ATOM 1835 N N . TRP A 1 226 ? -13.151 2.555 -5.608 1.00 87.25 226 TRP A N 1
ATOM 1836 C CA . TRP A 1 226 ? -14.412 1.998 -5.132 1.00 87.25 226 TRP A CA 1
ATOM 1837 C C . TRP A 1 226 ? -15.053 2.909 -4.090 1.00 87.25 226 TRP A C 1
ATOM 1839 O O . TRP A 1 226 ? -16.228 3.232 -4.233 1.00 87.25 226 TRP A O 1
ATOM 1849 N N . LYS A 1 227 ? -14.288 3.411 -3.113 1.00 85.94 227 LYS A N 1
ATOM 1850 C CA . LYS A 1 227 ? -14.770 4.402 -2.138 1.00 85.94 227 LYS A CA 1
ATOM 1851 C C . LYS A 1 227 ? -15.290 5.651 -2.853 1.00 85.94 227 LYS A C 1
ATOM 1853 O O . LYS A 1 227 ? -16.439 6.024 -2.660 1.00 85.94 227 LYS A O 1
ATOM 1858 N N . ALA A 1 228 ? -14.497 6.256 -3.737 1.00 87.56 228 ALA A N 1
ATOM 1859 C CA . ALA A 1 228 ? -14.874 7.489 -4.432 1.00 87.56 228 ALA A CA 1
ATOM 1860 C C . ALA A 1 228 ? -16.111 7.333 -5.339 1.00 87.56 228 ALA A C 1
ATOM 1862 O O . ALA A 1 228 ? -16.882 8.276 -5.499 1.00 87.56 228 ALA A O 1
ATOM 1863 N N . THR A 1 229 ? -16.313 6.151 -5.927 1.00 85.50 229 THR A N 1
ATOM 1864 C CA . THR A 1 229 ? -17.465 5.864 -6.801 1.00 85.50 229 THR A CA 1
ATOM 1865 C C . THR A 1 229 ? -18.703 5.407 -6.031 1.00 85.50 229 THR A C 1
ATOM 1867 O O . THR A 1 229 ? -19.812 5.761 -6.422 1.00 85.50 229 THR A O 1
ATOM 1870 N N . SER A 1 230 ? -18.531 4.692 -4.917 1.00 76.06 230 SER A N 1
ATOM 1871 C CA . SER A 1 230 ? -19.631 4.158 -4.100 1.00 76.06 230 SER A CA 1
ATOM 1872 C C . SER A 1 230 ? -20.161 5.172 -3.084 1.00 76.06 230 SER A C 1
ATOM 1874 O O . SER A 1 230 ? -21.352 5.174 -2.790 1.00 76.06 230 SER A O 1
ATOM 1876 N N . ILE A 1 231 ? -19.324 6.100 -2.601 1.00 60.72 231 ILE A N 1
ATOM 1877 C CA . ILE A 1 231 ? -19.743 7.207 -1.716 1.00 60.72 231 ILE A CA 1
ATOM 1878 C C . ILE A 1 231 ? -20.687 8.187 -2.444 1.00 60.72 231 ILE A C 1
ATOM 1880 O O . ILE A 1 231 ? -21.476 8.872 -1.800 1.00 60.72 231 ILE A O 1
ATOM 1884 N N . ASN A 1 232 ? -20.700 8.201 -3.782 1.00 50.88 232 ASN A N 1
ATOM 1885 C CA . ASN A 1 232 ? -21.712 8.934 -4.552 1.00 50.88 232 ASN A CA 1
ATOM 1886 C C . ASN A 1 232 ? -23.094 8.245 -4.570 1.00 50.88 232 ASN A C 1
ATOM 1888 O O . ASN A 1 232 ? -24.062 8.884 -4.969 1.00 50.88 232 ASN A O 1
ATOM 1892 N N . ALA A 1 233 ? -23.208 6.983 -4.133 1.00 42.50 233 ALA A N 1
ATOM 1893 C CA . ALA A 1 233 ? -24.478 6.251 -4.035 1.00 42.50 233 ALA A CA 1
ATOM 1894 C C . ALA A 1 233 ? -25.079 6.249 -2.616 1.00 42.50 233 ALA A C 1
ATOM 1896 O O . ALA A 1 233 ? -26.256 5.941 -2.453 1.00 42.50 233 ALA A O 1
ATOM 1897 N N . GLN A 1 234 ? -24.301 6.607 -1.592 1.00 42.41 234 GLN A N 1
ATOM 1898 C CA . GLN A 1 234 ? -24.760 6.706 -0.206 1.00 42.41 234 GLN A CA 1
ATOM 1899 C C . GLN A 1 234 ? -24.089 7.902 0.471 1.00 42.41 234 GLN A C 1
ATOM 1901 O O . GLN A 1 234 ? -23.101 7.772 1.193 1.00 42.41 234 GLN A O 1
ATOM 1906 N N . ARG A 1 235 ? -24.641 9.095 0.241 1.00 42.25 235 ARG A N 1
ATOM 1907 C CA . ARG A 1 235 ? -24.583 10.140 1.261 1.00 42.25 235 ARG A CA 1
ATOM 1908 C C . ARG A 1 235 ? -25.833 10.004 2.111 1.00 42.25 235 ARG A C 1
ATOM 1910 O O . ARG A 1 235 ? -26.838 10.623 1.805 1.00 42.25 235 ARG A O 1
ATOM 1917 N N . ASP A 1 236 ? -25.709 9.218 3.169 1.00 35.50 236 ASP A N 1
ATOM 1918 C CA . ASP A 1 236 ? -26.349 9.553 4.428 1.00 35.50 236 ASP A CA 1
ATOM 1919 C C . ASP A 1 236 ? -25.386 9.264 5.586 1.00 35.50 236 ASP A C 1
ATOM 1921 O O . ASP A 1 236 ? -24.736 8.225 5.656 1.00 35.50 236 ASP A O 1
ATOM 1925 N N . GLU A 1 237 ? -25.314 10.270 6.454 1.00 40.59 237 GLU A N 1
ATOM 1926 C CA . GLU A 1 237 ? -25.015 10.190 7.882 1.00 40.59 237 GLU A CA 1
ATOM 1927 C C . GLU A 1 237 ? -23.562 10.051 8.396 1.00 40.59 237 GLU A C 1
ATOM 1929 O O . GLU A 1 237 ? -22.895 9.018 8.394 1.00 40.59 237 GLU A O 1
ATOM 1934 N N . THR A 1 238 ? -23.103 11.198 8.922 1.00 37.75 238 THR A N 1
ATOM 1935 C CA . THR A 1 238 ? -22.576 11.352 10.290 1.00 37.75 238 THR A CA 1
ATOM 1936 C C . THR A 1 238 ? -21.693 10.220 10.807 1.00 37.75 238 THR A C 1
ATOM 1938 O O . THR A 1 238 ? -22.102 9.353 11.571 1.00 37.75 238 THR A O 1
ATOM 1941 N N . ARG A 1 239 ? -20.386 10.349 10.558 1.00 33.69 239 ARG A N 1
ATOM 1942 C CA . ARG A 1 239 ? -19.383 9.818 11.488 1.00 33.69 239 ARG A CA 1
ATOM 1943 C C . ARG A 1 239 ? -19.478 10.645 12.779 1.00 33.69 239 ARG A C 1
ATOM 1945 O O . ARG A 1 239 ? -19.100 11.819 12.736 1.00 33.69 239 ARG A O 1
ATOM 1952 N N . PRO A 1 240 ? -19.945 10.106 13.921 1.00 32.59 240 PRO A N 1
ATOM 1953 C CA . PRO A 1 240 ? -19.806 10.822 15.174 1.00 32.59 240 PRO A CA 1
ATOM 1954 C C . PRO A 1 240 ? -18.308 10.907 15.455 1.00 32.59 240 PRO A C 1
ATOM 1956 O O . PRO A 1 240 ? -17.599 9.895 15.429 1.00 32.59 240 PRO A O 1
ATOM 1959 N N . ALA A 1 241 ? -17.808 12.115 15.695 1.00 31.42 241 ALA A N 1
ATOM 1960 C CA . ALA A 1 241 ? -16.532 12.256 16.372 1.00 31.42 241 ALA A CA 1
ATOM 1961 C C . ALA A 1 241 ? -16.643 11.500 17.710 1.00 31.42 241 ALA A C 1
ATOM 1963 O O . ALA A 1 241 ? -17.658 11.670 18.395 1.00 31.42 241 ALA A O 1
ATOM 1964 N N . PRO A 1 242 ? -15.664 10.664 18.097 1.00 34.88 242 PRO A N 1
ATOM 1965 C CA . PRO A 1 242 ? -15.680 10.052 19.415 1.00 34.88 242 PRO A CA 1
ATOM 1966 C C . PRO A 1 242 ? -15.644 11.182 20.447 1.00 34.88 242 PRO A C 1
ATOM 1968 O O . PRO A 1 242 ? -14.634 11.876 20.572 1.00 34.88 242 PRO A O 1
ATOM 1971 N N . LYS A 1 243 ? -16.760 11.406 21.144 1.00 44.47 243 LYS A N 1
ATOM 1972 C CA . LYS A 1 243 ? -16.768 12.207 22.363 1.00 44.47 243 LYS A CA 1
ATOM 1973 C C . LYS A 1 243 ? -16.219 11.326 23.479 1.00 44.47 243 LYS A C 1
ATOM 1975 O O . LYS A 1 243 ? -16.689 10.212 23.681 1.00 44.47 243 LYS A O 1
ATOM 1980 N N . ASP A 1 244 ? -15.193 11.850 24.136 1.00 41.75 244 ASP A N 1
ATOM 1981 C CA . ASP A 1 244 ? -14.649 11.395 25.412 1.00 41.75 244 ASP A CA 1
ATOM 1982 C C . ASP A 1 244 ? -14.073 9.972 25.440 1.00 41.75 244 ASP A C 1
ATOM 1984 O O . ASP A 1 244 ? -14.571 9.061 26.098 1.00 41.75 244 ASP A O 1
ATOM 1988 N N . ALA A 1 245 ? -12.907 9.813 24.807 1.00 37.31 245 ALA A N 1
ATOM 1989 C CA . ALA A 1 245 ? -11.968 8.787 25.249 1.00 37.31 245 ALA A CA 1
ATOM 1990 C C . ALA A 1 245 ? -11.436 9.175 26.647 1.00 37.31 245 ALA A C 1
ATOM 1992 O O . ALA A 1 245 ? -10.948 10.299 26.816 1.00 37.31 245 ALA A O 1
ATOM 1993 N N . PRO A 1 246 ? -11.481 8.288 27.659 1.00 37.59 246 PRO A N 1
ATOM 1994 C CA . PRO A 1 246 ? -10.873 8.573 28.950 1.00 37.59 246 PRO A CA 1
ATOM 1995 C C . PRO A 1 246 ? -9.373 8.827 28.761 1.00 37.59 246 PRO A C 1
ATOM 1997 O O . PRO A 1 246 ? -8.653 7.995 28.205 1.00 37.59 246 PRO A O 1
ATOM 2000 N N . ARG A 1 247 ? -8.892 9.986 29.231 1.00 39.03 247 ARG A N 1
ATOM 2001 C CA . ARG A 1 247 ? -7.457 10.289 29.300 1.00 39.03 247 ARG A CA 1
ATOM 2002 C C . ARG A 1 247 ? -6.802 9.287 30.247 1.00 39.03 247 ARG A C 1
ATOM 2004 O O . ARG A 1 247 ? -6.867 9.442 31.465 1.00 39.03 247 ARG A O 1
ATOM 2011 N N . ALA A 1 248 ? -6.166 8.259 29.693 1.00 46.09 248 ALA A N 1
ATOM 2012 C CA . ALA A 1 248 ? -5.192 7.482 30.442 1.00 46.09 248 ALA A CA 1
ATOM 2013 C C . ALA A 1 248 ? -4.104 8.442 30.944 1.00 46.09 248 ALA A C 1
ATOM 2015 O O . ALA A 1 248 ? -3.639 9.304 30.193 1.00 46.09 248 ALA A O 1
ATOM 2016 N N . LYS A 1 249 ? -3.739 8.331 32.228 1.00 37.53 249 LYS A N 1
ATOM 2017 C CA . LYS A 1 249 ? -2.649 9.128 32.801 1.00 37.53 249 LYS A CA 1
ATOM 2018 C C . LYS A 1 249 ? -1.387 8.900 31.956 1.00 37.53 249 LYS A C 1
ATOM 2020 O O . LYS A 1 249 ? -1.069 7.737 31.695 1.00 37.53 249 LYS A O 1
ATOM 2025 N N . PRO A 1 250 ? -0.685 9.960 31.517 1.00 40.38 250 PRO A N 1
ATOM 2026 C CA . PRO A 1 250 ? 0.588 9.788 30.836 1.00 40.38 250 PRO A CA 1
ATOM 2027 C C . PRO A 1 250 ? 1.533 8.994 31.742 1.00 40.38 250 PRO A C 1
ATOM 2029 O O . PRO A 1 250 ? 1.564 9.207 32.957 1.00 40.38 250 PRO A O 1
ATOM 2032 N N . ALA A 1 251 ? 2.270 8.052 31.151 1.00 48.72 251 ALA A N 1
ATOM 2033 C CA . ALA A 1 251 ? 3.375 7.392 31.834 1.00 48.72 251 ALA A CA 1
ATOM 2034 C C . ALA A 1 251 ? 4.342 8.463 32.376 1.00 48.72 251 ALA A C 1
ATOM 2036 O O . ALA A 1 251 ? 4.527 9.502 31.738 1.00 48.72 251 ALA A O 1
ATOM 2037 N N . GLY A 1 252 ? 4.904 8.230 33.566 1.00 43.88 252 GLY A N 1
ATOM 2038 C CA . GLY A 1 252 ? 5.758 9.195 34.265 1.00 43.88 252 GLY A CA 1
ATOM 2039 C C . GLY A 1 252 ? 6.928 9.699 33.411 1.00 43.88 252 GLY A C 1
ATOM 2040 O O . GLY A 1 252 ? 7.389 9.016 32.497 1.00 43.88 252 GLY A O 1
ATOM 2041 N N . SER A 1 253 ? 7.422 10.895 33.734 1.00 45.25 253 SER A N 1
ATOM 2042 C CA . SER A 1 253 ? 8.500 11.631 33.048 1.00 45.25 253 SER A CA 1
ATOM 2043 C C . SER A 1 253 ? 9.814 10.854 32.849 1.00 45.25 253 SER A C 1
ATOM 2045 O O . SER A 1 253 ? 10.648 11.262 32.047 1.00 45.25 253 SER A O 1
ATOM 2047 N N . GLU A 1 254 ? 9.980 9.704 33.502 1.00 47.97 254 GLU A N 1
ATOM 2048 C CA . GLU A 1 254 ? 11.096 8.764 33.328 1.00 47.97 254 GLU A CA 1
ATOM 2049 C C . GLU A 1 254 ? 11.053 7.963 32.008 1.00 47.97 254 GLU A C 1
ATOM 2051 O O . GLU A 1 254 ? 12.013 7.272 31.671 1.00 47.97 254 GLU A O 1
ATOM 2056 N N . TRP A 1 255 ? 9.964 8.032 31.230 1.00 45.00 255 TRP A N 1
ATOM 2057 C CA . TRP A 1 255 ? 9.829 7.292 29.963 1.00 45.00 255 TRP A CA 1
ATOM 2058 C C . TRP A 1 255 ? 10.725 7.816 28.827 1.00 45.00 255 TRP A C 1
ATOM 2060 O O . TRP A 1 255 ? 11.032 7.073 27.893 1.00 45.00 255 TRP A O 1
ATOM 2070 N N . LEU A 1 256 ? 11.136 9.086 28.908 1.00 50.19 256 LEU A N 1
ATOM 2071 C CA . LEU A 1 256 ? 11.956 9.781 27.906 1.00 50.19 256 LEU A CA 1
ATOM 2072 C C . LEU A 1 256 ? 13.352 10.170 28.427 1.00 50.19 256 LEU A C 1
ATOM 2074 O O . LEU A 1 256 ? 14.141 10.725 27.667 1.00 50.19 256 LEU A O 1
ATOM 2078 N N . ALA A 1 257 ? 13.664 9.890 29.697 1.00 37.97 257 ALA A N 1
ATOM 2079 C CA . ALA A 1 257 ? 14.947 10.228 30.309 1.00 37.97 257 ALA A CA 1
ATOM 2080 C C . ALA A 1 257 ? 16.003 9.140 30.024 1.00 37.97 257 ALA A C 1
ATOM 2082 O O . ALA A 1 257 ? 15.763 7.956 30.266 1.00 37.97 257 ALA A O 1
ATOM 2083 N N . ASP A 1 258 ? 17.153 9.550 29.480 1.00 48.16 258 ASP A N 1
ATOM 2084 C CA . ASP A 1 258 ? 18.429 8.818 29.334 1.00 48.16 258 ASP A CA 1
ATOM 2085 C C . ASP A 1 258 ? 18.447 7.443 28.635 1.00 48.16 258 ASP A C 1
ATOM 2087 O O . ASP A 1 258 ? 19.510 6.839 28.463 1.00 48.16 258 ASP A O 1
ATOM 2091 N N . LYS A 1 259 ? 17.313 6.937 28.142 1.00 49.84 259 LYS A N 1
ATOM 2092 C CA . LYS A 1 259 ? 17.266 5.685 27.373 1.00 49.84 259 LYS A CA 1
ATOM 2093 C C . LYS A 1 259 ? 17.408 5.964 25.879 1.00 49.84 259 LYS A C 1
ATOM 2095 O O . LYS A 1 259 ? 16.572 6.638 25.286 1.00 49.84 259 LYS A O 1
ATOM 2100 N N . LYS A 1 260 ? 18.402 5.332 25.235 1.00 58.56 260 LYS A N 1
ATOM 2101 C CA . LYS A 1 260 ? 18.570 5.323 23.762 1.00 58.56 260 LYS A CA 1
ATOM 2102 C C . LYS A 1 260 ? 17.309 4.851 23.009 1.00 58.56 260 LYS A C 1
ATOM 2104 O O . LYS A 1 260 ? 17.183 5.128 21.820 1.00 58.56 260 LYS A O 1
ATOM 2109 N N . ARG A 1 261 ? 16.381 4.151 23.685 1.00 66.50 261 ARG A N 1
ATOM 2110 C CA . ARG A 1 261 ? 15.116 3.648 23.129 1.00 66.50 261 ARG A CA 1
ATOM 2111 C C . ARG A 1 261 ? 13.976 3.666 24.163 1.00 66.50 261 ARG A C 1
ATOM 2113 O O . ARG A 1 261 ? 14.187 3.194 25.284 1.00 66.50 261 ARG A O 1
ATOM 2120 N N . PRO A 1 262 ? 12.753 4.088 23.787 1.00 74.81 262 PRO A N 1
ATOM 2121 C CA . PRO A 1 262 ? 11.573 3.905 24.629 1.00 74.81 262 PRO A CA 1
ATOM 2122 C C . PRO A 1 262 ? 11.289 2.410 24.861 1.00 74.81 262 PRO A C 1
ATOM 2124 O O . PRO A 1 262 ? 11.316 1.638 23.892 1.00 74.81 262 PRO A O 1
ATOM 2127 N N . PRO A 1 263 ? 10.993 1.966 26.097 1.00 79.62 263 PRO A N 1
ATOM 2128 C CA . PRO A 1 263 ? 10.617 0.577 26.351 1.00 79.62 263 PRO A CA 1
ATOM 2129 C C . PRO A 1 263 ? 9.321 0.201 25.612 1.00 79.62 263 PRO A C 1
ATOM 2131 O O . PRO A 1 263 ? 8.527 1.056 25.220 1.00 79.62 263 PRO A O 1
ATOM 2134 N N . SER A 1 264 ? 9.105 -1.098 25.407 1.00 82.12 264 SER A N 1
ATOM 2135 C CA . SER A 1 264 ? 7.866 -1.610 24.807 1.00 82.12 264 SER A CA 1
ATOM 2136 C C . SER A 1 264 ? 6.721 -1.587 25.817 1.00 82.12 264 SER A C 1
ATOM 2138 O O . SER A 1 264 ? 6.882 -2.129 26.910 1.00 82.12 264 SER A O 1
ATOM 2140 N N . LEU A 1 265 ? 5.545 -1.079 25.424 1.00 83.19 265 LEU A N 1
ATOM 2141 C CA . LEU A 1 265 ? 4.313 -1.135 26.232 1.00 83.19 265 LEU A CA 1
ATOM 2142 C C . LEU A 1 265 ? 3.786 -2.561 26.450 1.00 83.19 265 LEU A C 1
ATOM 2144 O O . LEU A 1 265 ? 2.981 -2.788 27.348 1.00 83.19 265 LEU A O 1
ATOM 2148 N N . PHE A 1 266 ? 4.243 -3.523 25.645 1.00 85.94 266 PHE A N 1
ATOM 2149 C CA . PHE A 1 266 ? 3.866 -4.937 25.736 1.00 85.94 266 PHE A CA 1
ATOM 2150 C C . PHE A 1 266 ? 5.097 -5.819 25.968 1.00 85.94 266 PHE A C 1
ATOM 2152 O O . PHE A 1 266 ? 5.522 -6.526 25.047 1.00 85.94 266 PHE A O 1
ATOM 2159 N N . PRO A 1 267 ? 5.756 -5.735 27.139 1.00 79.81 267 PRO A N 1
ATOM 2160 C CA . PRO A 1 267 ? 6.966 -6.510 27.422 1.00 79.81 267 PRO A CA 1
ATOM 2161 C C . PRO A 1 267 ? 6.718 -8.028 27.415 1.00 79.81 267 PRO A C 1
ATOM 2163 O O . PRO A 1 267 ? 7.650 -8.788 27.189 1.00 79.81 267 PRO A O 1
ATOM 2166 N N . ASP A 1 268 ? 5.465 -8.459 27.587 1.00 81.69 268 ASP A N 1
ATOM 2167 C CA . ASP A 1 268 ? 4.997 -9.844 27.474 1.00 81.69 268 ASP A CA 1
ATOM 2168 C C . ASP A 1 268 ? 5.118 -10.417 26.051 1.00 81.69 268 ASP A C 1
ATOM 2170 O O . ASP A 1 268 ? 5.250 -11.626 25.868 1.00 81.69 268 ASP A O 1
ATOM 2174 N N . ILE A 1 269 ? 5.117 -9.558 25.027 1.00 83.38 269 ILE A N 1
ATOM 2175 C CA . ILE A 1 269 ? 5.362 -9.959 23.637 1.00 83.38 269 ILE A CA 1
ATOM 2176 C C . ILE A 1 269 ? 6.879 -9.973 23.417 1.00 83.38 269 ILE A C 1
ATOM 2178 O O . ILE A 1 269 ? 7.475 -8.998 22.945 1.00 83.38 269 ILE A O 1
ATOM 2182 N N . VAL A 1 270 ? 7.498 -11.077 23.831 1.00 77.06 270 VAL A N 1
ATOM 2183 C CA . VAL A 1 270 ? 8.951 -11.282 23.827 1.00 77.06 270 VAL A CA 1
ATOM 2184 C C . VAL A 1 270 ? 9.422 -11.822 22.476 1.00 77.06 270 VAL A C 1
ATOM 2186 O O . VAL A 1 270 ? 8.841 -12.755 21.918 1.00 77.06 270 VAL A O 1
ATOM 2189 N N . LEU A 1 271 ? 10.509 -11.245 21.960 1.00 75.62 271 LEU A N 1
ATOM 2190 C CA . LEU A 1 271 ? 11.275 -11.848 20.872 1.00 75.62 271 LEU A CA 1
ATOM 2191 C C . LEU A 1 271 ? 12.288 -12.834 21.460 1.00 75.62 271 LEU A C 1
ATOM 2193 O O . LEU A 1 271 ? 12.896 -12.506 22.481 1.00 75.62 271 LEU A O 1
ATOM 2197 N N . PRO A 1 272 ? 12.534 -14.000 20.837 1.00 67.31 272 PRO A N 1
ATOM 2198 C CA . PRO A 1 272 ? 13.621 -14.873 21.263 1.00 67.31 272 PRO A CA 1
ATOM 2199 C C . PRO A 1 272 ? 14.934 -14.093 21.193 1.00 67.31 272 PRO A C 1
ATOM 2201 O O . PRO A 1 272 ? 15.041 -13.198 20.356 1.00 67.31 272 PRO A O 1
ATOM 2204 N N . PRO A 1 273 ? 15.933 -14.395 22.030 1.00 64.12 273 PRO A N 1
ATOM 2205 C CA . PRO A 1 273 ? 17.216 -13.706 21.984 1.00 64.12 273 PRO A CA 1
ATOM 2206 C C . PRO A 1 273 ? 17.831 -13.763 20.573 1.00 64.12 273 PRO A C 1
ATOM 2208 O O . PRO A 1 273 ? 17.609 -14.728 19.839 1.00 64.12 273 PRO A O 1
ATOM 2211 N N . PRO A 1 274 ? 18.573 -12.725 20.147 1.00 59.19 274 PRO A N 1
ATOM 2212 C CA . PRO A 1 274 ? 19.320 -12.793 18.901 1.00 59.19 274 PRO A CA 1
ATOM 2213 C C . PRO A 1 274 ? 20.426 -13.840 19.072 1.00 59.19 274 PRO A C 1
ATOM 2215 O O . PRO A 1 274 ? 21.424 -13.592 19.746 1.00 59.19 274 PRO A O 1
ATOM 2218 N N . GLU A 1 275 ? 20.244 -15.035 18.512 1.00 56.94 275 GLU A N 1
ATOM 2219 C CA . GLU A 1 275 ? 21.287 -16.057 18.571 1.00 56.94 275 GLU A CA 1
ATOM 2220 C C . GLU A 1 275 ? 22.481 -15.590 17.731 1.00 56.94 275 GLU A C 1
ATOM 2222 O O . GLU A 1 275 ? 22.340 -15.314 16.535 1.00 56.94 275 GLU A O 1
ATOM 2227 N N . LYS A 1 276 ? 23.642 -15.441 18.383 1.00 47.84 276 LYS A N 1
ATOM 2228 C CA . LYS A 1 276 ? 24.861 -14.859 17.799 1.00 47.84 276 LYS A CA 1
ATOM 2229 C C . LYS A 1 276 ? 25.452 -15.684 16.648 1.00 47.84 276 LYS A C 1
ATOM 2231 O O . LYS A 1 276 ? 26.186 -15.112 15.859 1.00 47.84 276 LYS A O 1
ATOM 2236 N N . ASN A 1 277 ? 25.120 -16.976 16.549 1.00 48.31 277 ASN A N 1
ATOM 2237 C CA . ASN A 1 277 ? 25.779 -17.941 15.658 1.00 48.31 277 ASN A CA 1
ATOM 2238 C C . ASN A 1 277 ? 24.815 -18.945 14.997 1.00 48.31 277 ASN A C 1
ATOM 2240 O O . ASN A 1 277 ? 25.246 -20.036 14.652 1.00 48.31 277 ASN A O 1
ATOM 2244 N N . ASP A 1 278 ? 23.527 -18.639 14.857 1.00 46.53 278 ASP A N 1
ATOM 2245 C CA . ASP A 1 278 ? 22.554 -19.617 14.345 1.00 46.53 278 ASP A CA 1
ATOM 2246 C C . ASP A 1 278 ? 22.582 -19.67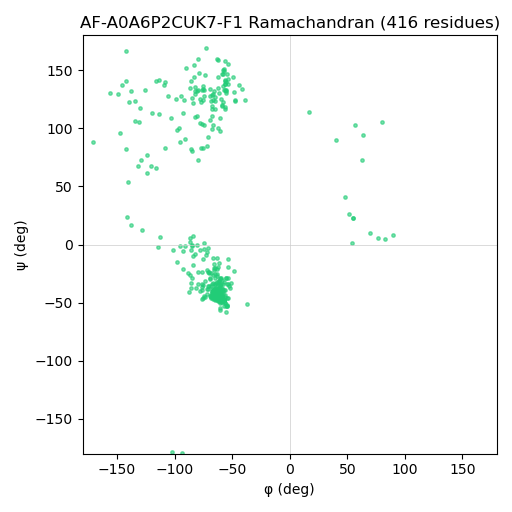9 12.803 1.00 46.53 278 ASP A C 1
ATOM 2248 O O . ASP A 1 278 ? 22.181 -18.704 12.156 1.00 46.53 278 ASP A O 1
ATOM 2252 N N . PRO A 1 279 ? 23.082 -20.774 12.195 1.00 51.34 279 PRO A N 1
ATOM 2253 C CA . PRO A 1 279 ? 23.233 -20.878 10.751 1.00 51.34 279 PRO A CA 1
ATOM 2254 C C . PRO A 1 279 ? 21.930 -21.280 10.047 1.00 51.34 279 PRO A C 1
ATOM 2256 O O . PRO A 1 279 ? 21.890 -21.256 8.817 1.00 51.34 279 PRO A O 1
ATOM 2259 N N . ASP A 1 280 ? 20.867 -21.653 10.775 1.00 66.31 280 ASP A N 1
ATOM 2260 C CA . ASP A 1 280 ? 19.653 -22.172 10.146 1.00 66.31 280 ASP A CA 1
ATOM 2261 C C . ASP A 1 280 ? 18.486 -21.184 10.216 1.00 66.31 280 ASP A C 1
ATOM 2263 O O . ASP A 1 280 ? 17.564 -21.268 11.032 1.00 66.31 280 ASP A O 1
ATOM 2267 N N . TRP A 1 281 ? 18.483 -20.252 9.265 1.00 66.56 281 TRP A N 1
ATOM 2268 C CA . TRP A 1 281 ? 17.364 -19.350 8.998 1.00 66.56 281 TRP A CA 1
ATOM 2269 C C . TRP A 1 281 ? 16.002 -20.062 8.899 1.00 66.56 281 TRP A C 1
ATOM 2271 O O . TRP A 1 281 ? 14.964 -19.439 9.142 1.00 66.56 281 TRP A O 1
ATOM 2281 N N . LYS A 1 282 ? 15.969 -21.368 8.588 1.00 71.25 282 LYS A N 1
ATOM 2282 C CA . LYS A 1 282 ? 14.730 -22.155 8.548 1.00 71.25 282 LYS A CA 1
ATOM 2283 C C . LYS A 1 282 ? 14.129 -22.340 9.935 1.00 71.25 282 LYS A C 1
ATOM 2285 O O . LYS A 1 282 ? 12.905 -22.298 10.063 1.00 71.25 282 LYS A O 1
ATOM 2290 N N . ILE A 1 283 ? 14.956 -22.484 10.973 1.00 75.31 283 ILE A N 1
ATOM 2291 C CA . ILE A 1 283 ? 14.496 -22.557 12.365 1.00 75.31 283 ILE A CA 1
ATOM 2292 C C . ILE A 1 283 ? 13.850 -21.224 12.747 1.00 75.31 283 ILE A C 1
ATOM 2294 O O . ILE A 1 283 ? 12.726 -21.204 13.255 1.00 75.31 283 ILE A O 1
ATOM 2298 N N . ARG A 1 284 ? 14.491 -20.097 12.412 1.00 72.00 284 ARG A N 1
ATOM 2299 C CA . ARG A 1 284 ? 13.929 -18.754 12.643 1.00 72.00 284 ARG A CA 1
ATOM 2300 C C . ARG A 1 284 ? 12.614 -18.545 11.899 1.00 72.00 284 ARG A C 1
ATOM 2302 O O . ARG A 1 284 ? 11.646 -18.078 12.503 1.00 72.00 284 ARG A O 1
ATOM 2309 N N . ARG A 1 285 ? 12.537 -18.980 10.638 1.00 74.62 285 ARG A N 1
ATOM 2310 C CA . ARG A 1 285 ? 11.305 -18.965 9.837 1.00 74.62 285 ARG A CA 1
ATOM 2311 C C . ARG A 1 285 ? 10.193 -19.782 10.473 1.00 74.62 285 ARG A C 1
ATOM 2313 O O . ARG A 1 285 ? 9.076 -19.285 10.590 1.00 74.62 285 ARG A O 1
ATOM 2320 N N . ALA A 1 286 ? 10.485 -20.994 10.936 1.00 79.94 286 ALA A N 1
ATOM 2321 C CA . ALA A 1 286 ? 9.508 -21.847 11.605 1.00 79.94 286 ALA A CA 1
ATOM 2322 C C . ALA A 1 286 ? 9.021 -21.239 12.933 1.00 79.94 286 ALA A C 1
ATOM 2324 O O . ALA A 1 286 ? 7.821 -21.221 13.217 1.00 79.94 286 ALA A O 1
ATOM 2325 N N . GLN A 1 287 ? 9.929 -20.681 13.738 1.00 79.81 287 GLN A N 1
ATOM 2326 C CA . GLN A 1 287 ? 9.568 -20.018 14.991 1.00 79.81 287 GLN A CA 1
ATOM 2327 C C . GLN A 1 287 ? 8.742 -18.747 14.763 1.00 79.81 287 GLN A C 1
ATOM 2329 O O . GLN A 1 287 ? 7.816 -18.479 15.532 1.00 79.81 287 GLN A O 1
ATOM 2334 N N . PHE A 1 288 ? 9.068 -17.960 13.734 1.00 80.50 288 PHE A N 1
ATOM 2335 C CA . PHE A 1 288 ? 8.276 -16.799 13.338 1.00 80.50 288 PHE A CA 1
ATOM 2336 C C . PHE A 1 288 ? 6.887 -17.235 12.863 1.00 80.50 288 PHE A C 1
ATOM 2338 O O . PHE A 1 288 ? 5.890 -16.725 13.361 1.00 80.50 288 PHE A O 1
ATOM 2345 N N . ALA A 1 289 ? 6.805 -18.252 12.002 1.00 82.69 289 ALA A N 1
ATOM 2346 C CA . ALA A 1 289 ? 5.551 -18.818 11.509 1.00 82.69 289 ALA A CA 1
ATOM 2347 C C . ALA A 1 289 ? 4.629 -19.334 12.630 1.00 82.69 289 ALA A C 1
ATOM 2349 O O . ALA A 1 289 ? 3.407 -19.231 12.524 1.00 82.69 289 ALA A O 1
ATOM 2350 N N . LYS A 1 290 ? 5.208 -19.864 13.717 1.00 84.75 290 LYS A N 1
ATOM 2351 C CA . LYS A 1 290 ? 4.471 -20.289 14.918 1.00 84.75 290 LYS A CA 1
ATOM 2352 C C . LYS A 1 290 ? 3.923 -19.104 15.721 1.00 84.75 290 LYS A C 1
ATOM 2354 O O . LYS A 1 290 ? 2.829 -19.200 16.269 1.00 84.75 290 LYS A O 1
ATOM 2359 N N . ARG A 1 291 ? 4.677 -18.005 15.816 1.00 85.12 291 ARG A N 1
ATOM 2360 C CA . ARG A 1 291 ? 4.294 -16.791 16.564 1.00 85.12 291 ARG A CA 1
ATOM 2361 C C . ARG A 1 291 ? 3.327 -15.897 15.790 1.00 85.12 291 ARG A C 1
ATOM 2363 O O . ARG A 1 291 ? 2.452 -15.288 16.398 1.00 85.12 291 ARG A O 1
ATOM 2370 N N . CYS A 1 292 ? 3.477 -15.858 14.470 1.00 88.50 292 CYS A N 1
ATOM 2371 C CA . CYS A 1 292 ? 2.723 -15.001 13.565 1.00 88.50 292 CYS A CA 1
ATOM 2372 C C . CYS A 1 292 ? 2.010 -15.831 12.486 1.00 88.50 292 CYS A C 1
ATOM 2374 O O . CYS A 1 292 ? 2.316 -15.701 11.296 1.00 88.50 292 CYS A O 1
ATOM 2376 N N . PRO A 1 293 ? 1.090 -16.736 12.866 1.00 87.25 293 PRO A N 1
ATOM 2377 C CA . PRO A 1 293 ? 0.478 -17.640 11.907 1.00 87.25 293 PRO A CA 1
ATOM 2378 C C . PRO A 1 293 ? -0.406 -16.920 10.875 1.00 87.25 293 PRO A C 1
ATOM 2380 O O . PRO A 1 293 ? -0.530 -17.426 9.765 1.00 87.25 293 PRO A O 1
ATOM 2383 N N . ARG A 1 294 ? -0.988 -15.746 11.161 1.00 88.81 294 ARG A N 1
ATOM 2384 C CA . ARG A 1 294 ? -1.740 -14.957 10.164 1.00 88.81 294 ARG A CA 1
ATOM 2385 C C . ARG A 1 294 ? -0.802 -14.258 9.188 1.00 88.81 294 ARG A C 1
ATOM 2387 O O . ARG A 1 294 ? -1.020 -14.352 7.983 1.00 88.81 294 ARG A O 1
ATOM 2394 N N . LEU A 1 295 ? 0.262 -13.619 9.685 1.00 85.56 295 LEU A N 1
ATOM 2395 C CA . LEU A 1 295 ? 1.263 -12.972 8.818 1.00 85.56 295 LEU A CA 1
ATOM 2396 C C . LEU A 1 295 ? 2.018 -13.982 7.949 1.00 85.56 295 LEU A C 1
ATOM 2398 O O . LEU A 1 295 ? 2.431 -13.657 6.844 1.00 85.56 295 LEU A O 1
ATOM 2402 N N . ASN A 1 296 ? 2.163 -15.219 8.423 1.00 79.12 296 ASN A N 1
ATOM 2403 C CA . ASN A 1 296 ? 2.780 -16.304 7.667 1.00 79.12 296 ASN A CA 1
ATOM 2404 C C . ASN A 1 296 ? 1.792 -17.055 6.751 1.00 79.12 296 ASN A C 1
ATOM 2406 O O . ASN A 1 296 ? 2.170 -18.049 6.137 1.00 79.12 296 ASN A O 1
ATOM 2410 N N . GLY A 1 297 ? 0.520 -16.643 6.693 1.00 71.88 297 GLY A N 1
ATOM 2411 C CA . GLY A 1 297 ? -0.513 -17.301 5.885 1.00 71.88 297 GLY A CA 1
ATOM 2412 C C . GLY A 1 297 ? -0.946 -18.692 6.377 1.00 71.88 297 GLY A C 1
ATOM 2413 O O . GLY A 1 297 ? -1.671 -19.386 5.669 1.00 71.88 297 GLY A O 1
ATOM 2414 N N . ASN A 1 298 ? -0.532 -19.110 7.578 1.00 73.19 298 ASN A N 1
ATOM 2415 C CA . ASN A 1 298 ? -0.917 -20.386 8.196 1.00 73.19 298 ASN A CA 1
ATOM 2416 C C . ASN A 1 298 ? -2.354 -20.350 8.735 1.00 73.19 298 ASN A C 1
ATOM 2418 O O . ASN A 1 298 ? -3.068 -21.347 8.684 1.00 73.19 298 ASN A O 1
ATOM 2422 N N . THR A 1 299 ? -2.786 -19.194 9.240 1.00 75.44 299 THR A N 1
ATOM 2423 C CA . THR A 1 299 ? -4.181 -18.940 9.606 1.00 75.44 299 THR A CA 1
ATOM 2424 C C . THR A 1 299 ? -4.840 -18.234 8.432 1.00 75.44 299 THR A C 1
ATOM 2426 O O . THR A 1 299 ? -4.636 -17.037 8.236 1.00 75.44 299 THR A O 1
ATOM 2429 N N . GLY A 1 300 ? -5.594 -18.983 7.627 1.00 64.94 300 GLY A N 1
ATOM 2430 C CA . GLY A 1 300 ? -6.212 -18.457 6.412 1.00 64.94 300 GLY A CA 1
ATOM 2431 C C . GLY A 1 300 ? -7.149 -17.285 6.704 1.00 64.94 300 GLY A C 1
ATOM 2432 O O . GLY A 1 300 ? -8.134 -17.435 7.430 1.00 64.94 300 GLY A O 1
ATOM 2433 N N . LEU A 1 301 ? -6.852 -16.126 6.116 1.00 83.50 301 LEU A N 1
ATOM 2434 C CA . LEU A 1 301 ? -7.824 -15.051 5.964 1.00 83.50 301 LEU A CA 1
ATOM 2435 C C . LEU A 1 301 ? -8.888 -15.526 4.969 1.00 83.50 301 LEU A C 1
ATOM 2437 O O . LEU A 1 301 ? -8.545 -15.922 3.860 1.00 83.50 301 LEU A O 1
ATOM 2441 N N . LYS A 1 302 ? -10.159 -15.525 5.374 1.00 84.25 302 LYS A N 1
ATOM 2442 C CA . LYS A 1 302 ? -11.267 -16.014 4.545 1.00 84.25 302 LYS A CA 1
ATOM 2443 C C . LYS A 1 302 ? -12.135 -14.858 4.065 1.00 84.25 302 LYS A C 1
ATOM 2445 O O . LYS A 1 302 ? -12.459 -13.962 4.849 1.00 84.25 302 LYS A O 1
ATOM 2450 N N . ILE A 1 303 ? -12.515 -14.910 2.792 1.00 81.81 303 ILE A N 1
ATOM 2451 C CA . ILE A 1 303 ? -13.624 -14.128 2.251 1.00 81.81 303 ILE A CA 1
ATOM 2452 C C . ILE A 1 303 ? -14.891 -14.919 2.549 1.00 81.81 303 ILE A C 1
ATOM 2454 O O . ILE A 1 303 ? -14.989 -16.092 2.201 1.00 81.81 303 ILE A O 1
ATOM 2458 N N . GLU A 1 304 ? -15.799 -14.285 3.274 1.00 85.75 304 GLU A N 1
ATOM 2459 C CA . GLU A 1 304 ? -17.082 -14.840 3.689 1.00 85.75 304 GLU A CA 1
ATOM 2460 C C . GLU A 1 304 ? -18.136 -14.519 2.621 1.00 85.75 304 GLU A C 1
ATOM 2462 O O . GLU A 1 304 ? -18.041 -13.499 1.935 1.00 85.75 304 GLU A O 1
ATOM 2467 N N . ASP A 1 305 ? -19.165 -15.359 2.493 1.00 76.88 305 ASP A N 1
ATOM 2468 C CA . ASP A 1 305 ? -20.221 -15.159 1.488 1.00 76.88 305 ASP A CA 1
ATOM 2469 C C . ASP A 1 305 ? -20.971 -13.829 1.678 1.00 76.88 305 ASP A C 1
ATOM 2471 O O . ASP A 1 305 ? -21.409 -13.223 0.703 1.00 76.88 305 ASP A O 1
ATOM 2475 N N . GLY A 1 306 ? -21.042 -13.335 2.920 1.00 82.25 306 GLY A N 1
ATOM 2476 C CA . GLY A 1 306 ? -21.633 -12.043 3.274 1.00 82.25 306 GLY A CA 1
ATOM 2477 C C . GLY A 1 306 ? -20.701 -10.831 3.153 1.00 82.25 306 GLY A C 1
ATOM 2478 O O . GLY A 1 306 ? -21.138 -9.718 3.442 1.00 82.25 306 GLY A O 1
ATOM 2479 N N . ASP A 1 307 ? -19.434 -11.002 2.760 1.00 82.75 307 ASP A N 1
ATOM 2480 C CA . ASP A 1 307 ? -18.526 -9.863 2.606 1.00 82.75 307 ASP A CA 1
ATOM 2481 C C . ASP A 1 307 ? -18.977 -8.963 1.446 1.00 82.75 307 ASP A C 1
ATOM 2483 O O . ASP A 1 307 ? -19.143 -9.403 0.306 1.00 82.75 307 ASP A O 1
ATOM 2487 N N . SER A 1 308 ? -19.081 -7.662 1.705 1.00 83.44 308 SER A N 1
ATOM 2488 C CA . SER A 1 308 ? -19.215 -6.653 0.650 1.00 83.44 308 SER A CA 1
ATOM 2489 C C . SER A 1 308 ? -17.972 -6.617 -0.251 1.00 83.44 308 SER A C 1
ATOM 2491 O O . SER A 1 308 ? -16.873 -6.990 0.163 1.00 83.44 308 SER A O 1
ATOM 2493 N N . THR A 1 309 ? -18.094 -6.077 -1.468 1.00 77.50 309 THR A N 1
ATOM 2494 C CA . THR A 1 309 ? -16.950 -5.879 -2.383 1.00 77.50 309 THR A CA 1
ATOM 2495 C C . THR A 1 309 ? -15.784 -5.136 -1.718 1.00 77.50 309 THR A C 1
ATOM 2497 O O . THR A 1 309 ? -14.625 -5.492 -1.924 1.00 77.50 309 THR A O 1
ATOM 2500 N N . ALA A 1 310 ? -16.076 -4.149 -0.865 1.00 82.44 310 ALA A N 1
ATOM 2501 C CA . ALA A 1 310 ? -15.064 -3.429 -0.097 1.00 82.44 310 ALA A CA 1
ATOM 2502 C C . ALA A 1 310 ? -14.338 -4.325 0.908 1.00 82.44 310 ALA A C 1
ATOM 2504 O O . ALA A 1 310 ? -13.112 -4.301 0.983 1.00 82.44 310 ALA A O 1
ATOM 2505 N N . GLN A 1 311 ? -15.077 -5.152 1.651 1.00 84.31 311 GLN A N 1
ATOM 2506 C CA . GLN A 1 311 ? -14.484 -6.107 2.587 1.00 84.31 311 GLN A CA 1
ATOM 2507 C C . GLN A 1 311 ? -13.640 -7.152 1.855 1.00 84.31 311 GLN A C 1
ATOM 2509 O O . GLN A 1 311 ? -12.539 -7.453 2.314 1.00 84.31 311 GLN A O 1
ATOM 2514 N N . LYS A 1 312 ? -14.085 -7.639 0.689 1.00 83.50 312 LYS A N 1
ATOM 2515 C CA . LYS A 1 312 ? -13.294 -8.547 -0.159 1.00 83.50 312 LYS A CA 1
ATOM 2516 C C . LYS A 1 312 ? -11.978 -7.902 -0.599 1.00 83.50 312 LYS A C 1
ATOM 2518 O O . LYS A 1 312 ? -10.922 -8.507 -0.421 1.00 83.50 312 LYS A O 1
ATOM 2523 N N . LEU A 1 313 ? -12.016 -6.655 -1.080 1.00 80.50 313 LEU A N 1
ATOM 2524 C CA . LEU A 1 313 ? -10.820 -5.889 -1.456 1.00 80.50 313 LEU A CA 1
ATOM 2525 C C . LEU A 1 313 ? -9.862 -5.671 -0.282 1.00 80.50 313 LEU A C 1
ATOM 2527 O O . LEU A 1 313 ? -8.658 -5.894 -0.411 1.00 80.50 313 LEU A O 1
ATOM 2531 N N . LEU A 1 314 ? -10.385 -5.251 0.870 1.00 87.31 314 LEU A N 1
ATOM 2532 C CA . LEU A 1 314 ? -9.584 -5.024 2.068 1.00 87.31 314 LEU A CA 1
ATOM 2533 C C . LEU A 1 314 ? -8.948 -6.329 2.562 1.00 87.31 314 LEU A C 1
ATOM 2535 O O . LEU A 1 314 ? -7.752 -6.356 2.852 1.00 87.31 314 LEU A O 1
ATOM 2539 N N . LYS A 1 315 ? -9.694 -7.440 2.579 1.00 89.69 315 LYS A N 1
ATOM 2540 C CA . LYS A 1 315 ? -9.150 -8.762 2.921 1.00 89.69 315 LYS A CA 1
ATOM 2541 C C . LYS A 1 315 ? -8.078 -9.206 1.914 1.00 89.69 315 LYS A C 1
ATOM 2543 O O . LYS A 1 315 ? -7.010 -9.652 2.328 1.00 89.69 315 LYS A O 1
ATOM 2548 N N . ALA A 1 316 ? -8.290 -9.020 0.611 1.00 85.19 316 ALA A N 1
ATOM 2549 C CA . ALA A 1 316 ? -7.286 -9.330 -0.411 1.00 85.19 316 ALA A CA 1
ATOM 2550 C C . ALA A 1 316 ? -6.005 -8.485 -0.248 1.00 85.19 316 ALA A C 1
ATOM 2552 O O . ALA A 1 316 ? -4.894 -9.017 -0.303 1.00 85.19 316 ALA A O 1
ATOM 2553 N N . ARG A 1 317 ? -6.138 -7.183 0.040 1.00 88.12 317 ARG A N 1
ATOM 2554 C CA . ARG A 1 317 ? -5.013 -6.274 0.327 1.00 88.12 317 ARG A CA 1
ATOM 2555 C C . ARG A 1 317 ? -4.244 -6.687 1.584 1.00 88.12 317 ARG A C 1
ATOM 2557 O O . ARG A 1 317 ? -3.014 -6.705 1.557 1.00 88.12 317 ARG A O 1
ATOM 2564 N N . LEU A 1 318 ? -4.944 -7.075 2.653 1.00 90.31 318 LEU A N 1
ATOM 2565 C CA . LEU A 1 318 ? -4.324 -7.588 3.879 1.00 90.31 318 LEU A CA 1
ATOM 2566 C C . LEU A 1 318 ? -3.548 -8.885 3.622 1.00 90.31 318 LEU A C 1
ATOM 2568 O O . LEU A 1 318 ? -2.427 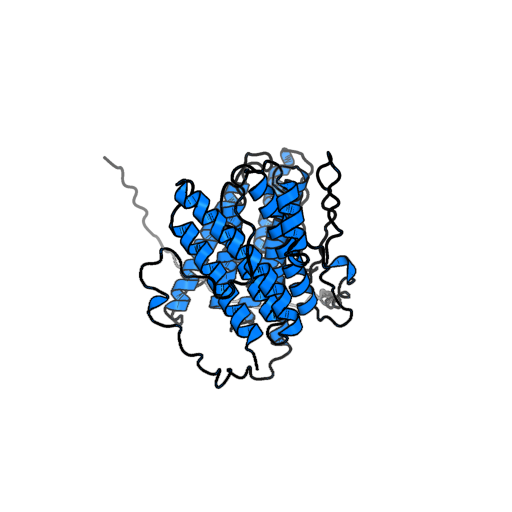-9.038 4.106 1.00 90.31 318 LEU A O 1
ATOM 2572 N N . HIS A 1 319 ? -4.122 -9.799 2.836 1.00 87.38 319 HIS A N 1
ATOM 2573 C CA . HIS A 1 319 ? -3.462 -11.043 2.447 1.00 87.38 319 HIS A CA 1
ATOM 2574 C C . HIS A 1 319 ? -2.174 -10.785 1.655 1.00 87.38 319 HIS A C 1
ATOM 2576 O O . HIS A 1 319 ? -1.141 -11.368 1.971 1.00 87.38 319 HIS A O 1
ATOM 2582 N N . GLN A 1 320 ? -2.197 -9.863 0.687 1.00 83.19 320 GLN A N 1
ATOM 2583 C CA . GLN A 1 320 ? -0.989 -9.482 -0.053 1.00 83.19 320 GLN A CA 1
ATOM 2584 C C . GLN A 1 320 ? 0.077 -8.853 0.850 1.00 83.19 320 GLN A C 1
ATOM 2586 O O . GLN A 1 320 ? 1.251 -9.180 0.711 1.00 83.19 320 GLN A O 1
ATOM 2591 N N . GLY A 1 321 ? -0.315 -8.021 1.820 1.00 85.25 321 GLY A N 1
ATOM 2592 C CA . GLY A 1 321 ? 0.621 -7.494 2.820 1.00 85.25 321 GLY A CA 1
ATOM 2593 C C . GLY A 1 321 ? 1.274 -8.595 3.669 1.00 85.25 321 GLY A C 1
ATOM 2594 O O . GLY A 1 321 ? 2.471 -8.534 3.956 1.00 85.25 321 GLY A O 1
ATOM 2595 N N . ALA A 1 322 ? 0.521 -9.642 4.022 1.00 86.50 322 ALA A N 1
ATOM 2596 C CA . ALA A 1 322 ? 1.062 -10.804 4.726 1.00 86.50 322 ALA A CA 1
ATOM 2597 C C . ALA A 1 322 ? 2.071 -11.583 3.856 1.00 86.50 322 ALA A C 1
ATOM 2599 O O . ALA A 1 322 ? 3.165 -11.894 4.326 1.00 86.50 322 ALA A O 1
ATOM 2600 N N . LEU A 1 323 ? 1.755 -11.824 2.576 1.00 81.75 323 LEU A N 1
ATOM 2601 C CA . LEU A 1 323 ? 2.675 -12.470 1.627 1.00 81.75 323 LEU A CA 1
ATOM 2602 C C . LEU A 1 323 ? 3.963 -11.657 1.415 1.00 81.75 323 LEU A C 1
ATOM 2604 O O . LEU A 1 323 ? 5.056 -12.221 1.458 1.00 81.75 323 LEU A O 1
ATOM 2608 N N . GLU A 1 324 ? 3.845 -10.337 1.245 1.00 79.94 324 GLU A N 1
ATOM 2609 C CA . GLU A 1 324 ? 4.991 -9.430 1.121 1.00 79.94 324 GLU A CA 1
ATOM 2610 C C . GLU A 1 324 ? 5.869 -9.487 2.380 1.00 79.94 324 GLU A C 1
ATOM 2612 O O . GLU A 1 324 ? 7.078 -9.693 2.284 1.00 79.94 324 GLU A O 1
ATOM 2617 N N . THR A 1 325 ? 5.265 -9.403 3.570 1.00 79.12 325 THR A N 1
ATOM 2618 C CA . THR A 1 325 ? 5.979 -9.507 4.855 1.00 79.12 3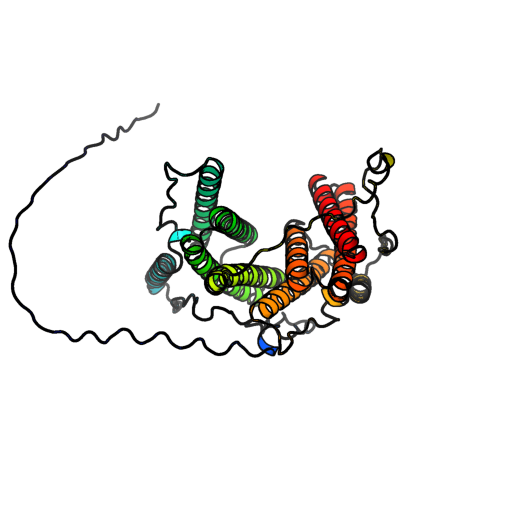25 THR A CA 1
ATOM 2619 C C . THR A 1 325 ? 6.715 -10.844 4.982 1.00 79.12 325 THR A C 1
ATOM 2621 O O . THR A 1 325 ? 7.884 -10.878 5.366 1.00 79.12 325 THR A O 1
ATOM 2624 N N . HIS A 1 326 ? 6.064 -11.948 4.610 1.00 78.00 326 HIS A N 1
ATOM 2625 C CA . HIS A 1 326 ? 6.659 -13.281 4.628 1.00 78.00 326 HIS A CA 1
ATOM 2626 C C . HIS A 1 326 ? 7.883 -13.408 3.705 1.00 78.00 326 HIS A C 1
ATOM 2628 O O . HIS A 1 326 ? 8.877 -14.033 4.075 1.00 78.00 326 HIS A O 1
ATOM 2634 N N . GLN A 1 327 ? 7.842 -12.807 2.515 1.00 73.75 327 GLN A N 1
ATOM 2635 C CA . GLN A 1 327 ? 8.962 -12.848 1.570 1.00 73.75 327 GLN A CA 1
ATOM 2636 C C . GLN A 1 327 ? 10.111 -11.919 1.963 1.00 73.75 327 GLN A C 1
ATOM 2638 O O . GLN A 1 327 ? 11.273 -12.317 1.865 1.00 73.75 327 GLN A O 1
ATOM 2643 N N . LEU A 1 328 ? 9.804 -10.719 2.473 1.00 72.19 328 LEU A N 1
ATOM 2644 C CA . LEU A 1 328 ? 10.812 -9.806 3.023 1.00 72.19 328 LEU A CA 1
ATOM 2645 C C . LEU A 1 328 ? 11.606 -10.476 4.156 1.00 72.19 328 LEU A C 1
ATOM 2647 O O . LEU A 1 328 ? 12.801 -10.230 4.307 1.00 72.19 328 LEU A O 1
ATOM 2651 N N . TRP A 1 329 ? 10.968 -11.367 4.918 1.00 71.50 329 TRP A N 1
ATOM 2652 C CA . TRP A 1 329 ? 11.638 -12.198 5.915 1.00 71.50 329 TRP A CA 1
ATOM 2653 C C . TRP A 1 329 ? 12.595 -13.242 5.352 1.00 71.50 329 TRP A C 1
ATOM 2655 O O . TRP A 1 329 ? 13.664 -13.433 5.928 1.00 71.50 329 TRP A O 1
ATOM 2665 N N . GLY A 1 330 ? 12.239 -13.903 4.248 1.00 67.56 330 GLY A N 1
ATOM 2666 C CA . GLY A 1 330 ? 13.142 -14.843 3.577 1.00 67.56 330 GLY A CA 1
ATOM 2667 C C . GLY A 1 330 ? 14.474 -14.169 3.245 1.00 67.56 330 GLY A C 1
ATOM 2668 O O . GLY A 1 330 ? 15.518 -14.582 3.737 1.00 67.56 330 GLY A O 1
ATOM 2669 N N . GLN A 1 331 ? 14.409 -13.025 2.563 1.00 67.38 331 GLN A N 1
ATOM 2670 C CA . GLN A 1 331 ? 15.594 -12.245 2.172 1.00 67.38 331 GLN A CA 1
ATOM 2671 C C . GLN A 1 331 ? 16.374 -11.686 3.355 1.00 67.38 331 GLN A C 1
ATOM 2673 O O . GLN A 1 331 ? 17.599 -11.569 3.316 1.00 67.38 331 GLN A O 1
ATOM 2678 N N . PHE A 1 332 ? 15.658 -11.309 4.411 1.00 68.31 332 PHE A N 1
ATOM 2679 C CA . PHE A 1 332 ? 16.271 -10.857 5.645 1.00 68.31 332 PHE A CA 1
ATOM 2680 C C . PHE A 1 332 ? 17.149 -11.947 6.259 1.00 68.31 332 PHE A C 1
ATOM 2682 O O . PHE A 1 332 ? 18.280 -11.663 6.654 1.00 68.31 332 PHE A O 1
ATOM 2689 N N . TRP A 1 333 ? 16.635 -13.175 6.371 1.00 66.75 333 TRP A N 1
ATOM 2690 C CA . TRP A 1 333 ? 17.377 -14.254 7.019 1.00 66.75 333 TRP A CA 1
ATOM 2691 C C . TRP A 1 333 ? 18.432 -14.882 6.106 1.00 66.75 333 TRP A C 1
ATOM 2693 O O . TRP A 1 333 ? 19.415 -15.415 6.607 1.00 66.75 333 TRP A O 1
ATOM 2703 N N . GLU A 1 334 ? 18.264 -14.764 4.791 1.00 64.38 334 GLU A N 1
ATOM 2704 C CA . GLU A 1 334 ? 19.248 -15.170 3.781 1.00 64.38 334 GLU A CA 1
ATOM 2705 C C . GLU A 1 334 ? 20.396 -14.148 3.623 1.00 64.38 334 GLU A C 1
ATOM 2707 O O . GLU A 1 334 ? 21.361 -14.401 2.910 1.00 64.38 334 GLU A O 1
ATOM 2712 N N . GLY A 1 335 ? 20.338 -13.000 4.315 1.00 58.38 335 GLY A N 1
ATOM 2713 C CA . GLY A 1 335 ? 21.399 -11.984 4.306 1.00 58.38 335 GLY A CA 1
ATOM 2714 C C . GLY A 1 335 ? 21.446 -11.120 3.038 1.00 58.38 335 GLY A C 1
ATOM 2715 O O . GLY A 1 335 ? 22.321 -10.265 2.904 1.00 58.38 335 GLY A O 1
ATOM 2716 N N . GLU A 1 336 ? 20.487 -11.283 2.128 1.00 57.44 336 GLU A N 1
ATOM 2717 C CA . GLU A 1 336 ? 20.444 -10.601 0.827 1.00 57.44 336 GLU A CA 1
ATOM 2718 C C . GLU A 1 336 ? 19.812 -9.199 0.886 1.00 57.44 336 GLU A C 1
ATOM 2720 O O . GLU A 1 336 ? 19.723 -8.481 -0.114 1.00 57.44 336 GLU A O 1
ATOM 2725 N N . PHE A 1 337 ? 19.361 -8.776 2.067 1.00 57.62 337 PHE A N 1
ATOM 2726 C CA . PHE A 1 337 ? 18.536 -7.586 2.217 1.00 57.62 337 PHE A CA 1
ATOM 2727 C C . PHE A 1 337 ? 19.341 -6.271 2.151 1.00 57.62 337 PHE A C 1
ATOM 2729 O O . PHE A 1 337 ? 20.022 -5.866 3.103 1.00 57.62 337 PHE A O 1
ATOM 2736 N N . ARG A 1 338 ? 19.239 -5.573 1.009 1.00 52.78 338 ARG A N 1
ATOM 2737 C CA . ARG A 1 338 ? 20.010 -4.348 0.717 1.00 52.78 338 ARG A CA 1
ATOM 2738 C C . ARG A 1 338 ? 19.359 -3.037 1.181 1.00 52.78 338 ARG A C 1
ATOM 2740 O O . ARG A 1 338 ? 20.103 -2.094 1.429 1.00 52.78 338 ARG A O 1
ATOM 2747 N N . THR A 1 339 ? 18.032 -2.949 1.343 1.00 51.97 339 THR A N 1
ATOM 2748 C CA . THR A 1 339 ? 17.349 -1.677 1.691 1.00 51.97 339 THR A CA 1
ATOM 2749 C C . THR A 1 339 ? 16.078 -1.867 2.528 1.00 51.97 339 THR A C 1
ATOM 2751 O O . THR A 1 339 ? 15.188 -2.607 2.123 1.00 51.97 339 THR A O 1
ATOM 2754 N N . LEU A 1 340 ? 15.953 -1.135 3.646 1.00 52.19 340 LEU A N 1
ATOM 2755 C CA . LEU A 1 340 ? 14.812 -1.150 4.589 1.00 52.19 340 LEU A CA 1
ATOM 2756 C C . LEU A 1 340 ? 13.536 -0.440 4.100 1.00 52.19 340 LEU A C 1
ATOM 2758 O O . LEU A 1 340 ? 12.526 -0.478 4.800 1.00 52.19 340 LEU A O 1
ATOM 2762 N N . ASP A 1 341 ? 13.560 0.187 2.925 1.00 57.72 341 ASP A N 1
ATOM 2763 C CA . ASP A 1 341 ? 12.641 1.284 2.588 1.00 57.72 341 ASP A CA 1
ATOM 2764 C C . ASP A 1 341 ? 11.165 0.873 2.394 1.00 57.72 341 ASP A C 1
ATOM 2766 O O . ASP A 1 341 ? 10.257 1.650 2.675 1.00 57.72 341 ASP A O 1
ATOM 2770 N N . THR A 1 342 ? 10.881 -0.364 1.971 1.00 62.31 342 THR A N 1
ATOM 2771 C CA . THR A 1 342 ? 9.508 -0.783 1.612 1.00 62.31 342 THR A CA 1
ATOM 2772 C C . THR A 1 342 ? 8.715 -1.425 2.757 1.00 62.31 342 THR A C 1
ATOM 2774 O O . THR A 1 342 ? 7.482 -1.423 2.744 1.00 62.31 342 THR A O 1
ATOM 2777 N N . ARG A 1 343 ? 9.391 -1.946 3.789 1.00 69.44 343 ARG A N 1
ATOM 2778 C CA . ARG A 1 343 ? 8.755 -2.685 4.899 1.00 69.44 343 ARG A CA 1
ATOM 2779 C C . ARG A 1 343 ? 7.876 -1.800 5.802 1.00 69.44 343 ARG A C 1
ATOM 2781 O O . ARG A 1 343 ? 6.731 -2.183 6.051 1.00 69.44 343 ARG A O 1
ATOM 2788 N N . PRO A 1 344 ? 8.332 -0.607 6.235 1.00 70.62 344 PRO A N 1
ATOM 2789 C CA . PRO A 1 344 ? 7.491 0.471 6.759 1.00 70.62 344 PRO A CA 1
ATOM 2790 C C . PRO A 1 344 ? 6.134 0.639 6.076 1.00 70.62 344 PRO A C 1
ATOM 2792 O O . PRO A 1 344 ? 5.091 0.683 6.731 1.00 70.62 344 PRO A O 1
ATOM 2795 N N . ASP A 1 345 ? 6.142 0.728 4.749 1.00 76.25 345 ASP A N 1
ATOM 2796 C CA . ASP A 1 345 ? 4.942 0.980 3.963 1.00 76.25 345 ASP A CA 1
ATOM 2797 C C . ASP A 1 345 ? 4.003 -0.220 3.960 1.00 76.25 345 ASP A C 1
ATOM 2799 O O . ASP A 1 345 ? 2.789 -0.037 3.984 1.00 76.25 345 ASP A O 1
ATOM 2803 N N . CYS A 1 346 ? 4.540 -1.443 3.957 1.00 82.94 346 CYS A N 1
ATOM 2804 C CA . CYS A 1 346 ? 3.747 -2.660 4.114 1.00 82.94 346 CYS A CA 1
ATOM 2805 C C . CYS A 1 346 ? 2.999 -2.684 5.446 1.00 82.94 346 CYS A C 1
ATOM 2807 O O . CYS A 1 346 ? 1.771 -2.772 5.467 1.00 82.94 346 CYS A O 1
ATOM 2809 N N . LEU A 1 347 ? 3.714 -2.513 6.558 1.00 83.94 347 LEU A N 1
ATOM 2810 C CA . LEU A 1 347 ? 3.112 -2.597 7.890 1.00 83.94 347 LEU A CA 1
ATOM 2811 C C . LEU A 1 347 ? 2.095 -1.481 8.141 1.00 83.94 347 LEU A C 1
ATOM 2813 O O . LEU A 1 347 ? 1.035 -1.731 8.713 1.00 83.94 347 LEU A O 1
ATOM 2817 N N . ASN A 1 348 ? 2.376 -0.257 7.686 1.00 85.69 348 ASN A N 1
ATOM 2818 C CA . ASN A 1 348 ? 1.424 0.846 7.814 1.00 85.69 348 ASN A CA 1
ATOM 2819 C C . ASN A 1 348 ? 0.145 0.610 7.013 1.00 85.69 348 ASN A C 1
ATOM 2821 O O . ASN A 1 348 ? -0.939 0.911 7.505 1.00 85.69 348 ASN A O 1
ATOM 2825 N N . ASP A 1 349 ? 0.273 0.078 5.800 1.00 87.56 349 ASP A N 1
ATOM 2826 C CA . ASP A 1 349 ? -0.862 -0.252 4.946 1.00 87.56 349 ASP A CA 1
ATOM 2827 C C . ASP A 1 349 ? -1.744 -1.327 5.584 1.00 87.56 349 ASP A C 1
ATOM 2829 O O . ASP A 1 349 ? -2.959 -1.158 5.667 1.00 87.56 349 ASP A O 1
ATOM 2833 N N . MET A 1 350 ? -1.123 -2.384 6.118 1.00 91.31 350 MET A N 1
ATOM 2834 C CA . MET A 1 350 ? -1.826 -3.443 6.840 1.00 91.31 350 MET A CA 1
ATOM 2835 C C . MET A 1 350 ? -2.550 -2.901 8.073 1.00 91.31 350 MET A C 1
ATOM 2837 O O . MET A 1 350 ? -3.705 -3.249 8.282 1.00 91.31 350 MET A O 1
ATOM 2841 N N . LEU A 1 351 ? -1.925 -2.016 8.861 1.00 90.81 351 LEU A N 1
ATOM 2842 C CA . LEU A 1 351 ? -2.593 -1.372 9.999 1.00 90.81 351 LEU A CA 1
ATOM 2843 C C . LEU A 1 351 ? -3.837 -0.591 9.578 1.00 90.81 351 LEU A C 1
ATOM 2845 O O . LEU A 1 351 ? -4.874 -0.721 10.220 1.00 90.81 351 LEU A O 1
ATOM 2849 N N . THR A 1 352 ? -3.750 0.190 8.499 1.00 90.56 352 THR A N 1
ATOM 2850 C CA . THR A 1 352 ? -4.905 0.923 7.965 1.00 90.56 352 THR A CA 1
ATOM 2851 C C . THR A 1 352 ? -6.012 -0.033 7.530 1.00 90.56 352 THR A C 1
ATOM 2853 O O . THR A 1 352 ? -7.167 0.171 7.883 1.00 90.56 352 THR A O 1
ATOM 2856 N N . VAL A 1 353 ? -5.672 -1.110 6.821 1.00 91.50 353 VAL A N 1
ATOM 2857 C CA . VAL A 1 353 ? -6.652 -2.112 6.379 1.00 91.50 353 VAL A CA 1
ATOM 2858 C C . VAL A 1 353 ? -7.314 -2.827 7.559 1.00 91.50 353 VAL A C 1
ATOM 2860 O O . VAL A 1 353 ? -8.515 -3.078 7.525 1.00 91.50 353 VAL A O 1
ATOM 2863 N N . LEU A 1 354 ? -6.556 -3.140 8.611 1.00 93.06 354 LEU A N 1
ATOM 2864 C CA . LEU A 1 354 ? -7.085 -3.758 9.826 1.00 93.06 354 LEU A CA 1
ATOM 2865 C C . LEU A 1 354 ? -8.058 -2.842 10.570 1.00 93.06 354 LEU A C 1
ATOM 2867 O O . LEU A 1 354 ? -9.086 -3.324 11.041 1.00 93.06 354 LEU A O 1
ATOM 2871 N N . ASP A 1 355 ? -7.750 -1.549 10.666 1.00 90.62 355 ASP A N 1
ATOM 2872 C CA . ASP A 1 355 ? -8.657 -0.554 11.246 1.00 90.62 355 ASP A CA 1
ATOM 2873 C C . ASP A 1 355 ? -9.939 -0.413 10.408 1.00 90.62 355 ASP A C 1
ATOM 2875 O O . ASP A 1 355 ? -11.043 -0.443 10.950 1.00 90.62 355 ASP A O 1
ATOM 2879 N N . GLU A 1 356 ? -9.818 -0.370 9.077 1.00 90.88 356 GLU A N 1
ATOM 2880 C CA . GLU A 1 356 ? -10.978 -0.311 8.177 1.00 90.88 356 GLU A CA 1
ATOM 2881 C C . GLU A 1 356 ? -11.862 -1.569 8.257 1.00 90.88 356 GLU A C 1
ATOM 2883 O O . GLU A 1 356 ? -13.086 -1.459 8.216 1.00 90.88 356 GLU A O 1
ATOM 2888 N N . LEU A 1 357 ? -11.266 -2.760 8.389 1.00 91.00 357 LEU A N 1
ATOM 2889 C CA . LEU A 1 357 ? -12.007 -4.021 8.497 1.00 91.00 357 LEU A CA 1
ATOM 2890 C C . LEU A 1 357 ? -12.623 -4.236 9.881 1.00 91.00 357 LEU A C 1
ATOM 2892 O O . LEU A 1 357 ? -13.771 -4.661 9.982 1.00 91.00 357 LEU A O 1
ATOM 2896 N N . TRP A 1 358 ? -11.841 -4.010 10.940 1.00 93.50 358 TRP A N 1
ATOM 2897 C CA . TRP A 1 358 ? -12.144 -4.490 12.291 1.00 93.50 358 TRP A CA 1
ATOM 2898 C C . TRP A 1 358 ? -11.861 -3.463 13.392 1.00 93.50 358 TRP A C 1
ATOM 2900 O O . TRP A 1 358 ? -11.836 -3.833 14.564 1.00 93.50 358 TRP A O 1
ATOM 2910 N N . GLY A 1 359 ? -11.702 -2.176 13.071 1.00 89.06 359 GLY A N 1
ATOM 2911 C CA . GLY A 1 359 ? -11.493 -1.101 14.055 1.00 89.06 359 GLY A CA 1
ATOM 2912 C C . GLY A 1 359 ? -12.562 -1.052 15.154 1.00 89.06 359 GLY A C 1
ATOM 2913 O O . GLY A 1 359 ? -12.281 -0.681 16.291 1.00 89.06 359 GLY A O 1
ATOM 2914 N N . LYS A 1 360 ? -13.786 -1.501 14.840 1.00 89.06 360 LYS A N 1
ATOM 2915 C CA . LYS A 1 360 ? -14.918 -1.609 15.779 1.00 89.06 360 LYS A CA 1
ATOM 2916 C C . LYS A 1 360 ? -15.087 -2.998 16.411 1.00 89.06 360 LYS A C 1
ATOM 2918 O O . LYS A 1 360 ? -15.979 -3.190 17.229 1.00 89.06 360 LYS A O 1
ATOM 2923 N N . GLU A 1 361 ? -14.248 -3.969 16.055 1.00 91.00 361 GLU A N 1
ATOM 2924 C CA . GLU A 1 361 ? -14.332 -5.359 16.513 1.00 91.00 361 GLU A CA 1
ATOM 2925 C C . GLU A 1 361 ? -13.018 -5.803 17.188 1.00 91.00 361 GLU A C 1
ATOM 2927 O O . GLU A 1 361 ? -12.244 -6.577 16.609 1.00 91.00 361 GLU A O 1
ATOM 2932 N N . PRO A 1 362 ? -12.752 -5.389 18.447 1.00 90.75 362 PRO A N 1
ATOM 2933 C CA . PRO A 1 362 ? -11.493 -5.689 19.134 1.00 90.75 362 PRO A CA 1
ATOM 2934 C C . PRO A 1 362 ? -11.122 -7.176 19.146 1.00 90.75 362 PRO A C 1
ATOM 2936 O O . PRO A 1 362 ? -9.953 -7.530 18.997 1.00 90.75 362 PRO A O 1
ATOM 2939 N N . LYS A 1 363 ? -12.115 -8.071 19.256 1.00 90.75 363 LYS A N 1
ATOM 2940 C CA . LYS A 1 363 ? -11.905 -9.530 19.238 1.00 90.75 363 LYS A CA 1
ATOM 2941 C C . LYS A 1 363 ? -11.264 -10.024 17.933 1.00 90.75 363 LYS A C 1
ATOM 2943 O O . LYS A 1 363 ? -10.465 -10.958 17.979 1.00 90.75 363 LYS A O 1
ATOM 2948 N N . ARG A 1 364 ? -11.584 -9.401 16.791 1.00 90.06 364 ARG A N 1
ATOM 2949 C CA . ARG A 1 364 ? -10.996 -9.720 15.477 1.00 90.06 364 ARG A CA 1
ATOM 2950 C C . ARG A 1 364 ? -9.683 -8.968 15.244 1.00 90.06 364 ARG A C 1
ATOM 2952 O O . ARG A 1 364 ? -8.742 -9.548 14.706 1.00 90.06 364 ARG A O 1
ATOM 2959 N N . LEU A 1 365 ? -9.594 -7.719 15.705 1.00 92.19 365 LEU A N 1
ATOM 2960 C CA . LEU A 1 365 ? -8.443 -6.835 15.502 1.00 92.19 365 LEU A CA 1
ATOM 2961 C C . LEU A 1 365 ? -7.215 -7.197 16.357 1.00 92.19 365 LEU A C 1
ATOM 2963 O O . LEU A 1 365 ? -6.093 -7.244 15.851 1.00 92.19 365 LEU A O 1
ATOM 2967 N N . ILE A 1 366 ? -7.404 -7.477 17.652 1.00 94.00 366 ILE A N 1
ATOM 2968 C CA . ILE A 1 366 ? -6.305 -7.698 18.612 1.00 94.00 366 ILE A CA 1
ATOM 2969 C C . ILE A 1 366 ? -5.341 -8.816 18.174 1.00 94.00 366 ILE A C 1
ATOM 2971 O O . ILE A 1 366 ? -4.130 -8.603 18.276 1.00 94.00 366 ILE A O 1
ATOM 2975 N N . PRO A 1 367 ? -5.798 -9.992 17.692 1.00 93.31 367 PRO A N 1
ATOM 2976 C CA . PRO A 1 367 ? -4.885 -11.034 17.228 1.00 93.31 367 PRO A CA 1
ATOM 2977 C C . PRO A 1 367 ? -3.956 -10.570 16.099 1.00 93.31 367 PRO A C 1
ATOM 2979 O O . PRO A 1 367 ? -2.772 -10.888 16.133 1.00 93.31 367 PRO A O 1
ATOM 2982 N N . TRP A 1 368 ? -4.453 -9.774 15.149 1.00 93.81 368 TRP A N 1
ATOM 2983 C CA . TRP A 1 368 ? -3.633 -9.216 14.071 1.00 93.81 368 TRP A CA 1
ATOM 2984 C C . TRP A 1 368 ? -2.622 -8.188 14.579 1.00 93.81 368 TRP A C 1
ATOM 2986 O O . TRP A 1 368 ? -1.449 -8.253 14.219 1.00 93.81 368 TRP A O 1
ATOM 2996 N N . LEU A 1 369 ? -3.048 -7.276 15.458 1.00 94.06 369 LEU A N 1
ATOM 2997 C CA . LEU A 1 369 ? -2.158 -6.264 16.035 1.00 94.06 369 LEU A CA 1
ATOM 2998 C C . LEU A 1 369 ? -1.042 -6.884 16.889 1.00 94.06 369 LEU A C 1
ATOM 3000 O O . LEU A 1 369 ? 0.074 -6.370 16.900 1.00 94.06 369 LEU A O 1
ATOM 3004 N N . LYS A 1 370 ? -1.307 -8.010 17.566 1.00 94.38 370 LYS A N 1
ATOM 3005 C CA . LYS A 1 370 ? -0.268 -8.771 18.277 1.00 94.38 370 LYS A CA 1
ATOM 3006 C C . LYS A 1 370 ? 0.799 -9.308 17.322 1.00 94.38 370 LYS A C 1
ATOM 3008 O O . LYS A 1 370 ? 1.982 -9.156 17.609 1.00 94.38 370 LYS A O 1
ATOM 3013 N N . GLU A 1 371 ? 0.398 -9.907 16.202 1.00 93.25 371 GLU A N 1
ATOM 3014 C CA . GLU A 1 371 ? 1.350 -10.434 15.215 1.00 93.25 371 GLU A CA 1
ATOM 3015 C C . GLU A 1 371 ? 2.132 -9.307 14.522 1.00 93.25 371 GLU A C 1
ATOM 3017 O O . GLU A 1 371 ? 3.354 -9.393 14.411 1.00 93.25 371 GLU A O 1
ATOM 3022 N N . LEU A 1 372 ? 1.471 -8.201 14.151 1.00 91.94 372 LEU A N 1
ATOM 3023 C CA . LEU A 1 372 ? 2.155 -7.013 13.620 1.00 91.94 372 LEU A CA 1
ATOM 3024 C C . LEU A 1 372 ? 3.134 -6.398 14.628 1.00 91.94 372 LEU A C 1
ATOM 3026 O O . LEU A 1 372 ? 4.155 -5.841 14.234 1.00 91.94 372 LEU A O 1
ATOM 3030 N N . LEU A 1 373 ? 2.860 -6.496 15.931 1.00 92.19 373 LEU A N 1
ATOM 3031 C CA . LEU A 1 373 ? 3.791 -6.014 16.945 1.00 92.19 373 LEU A CA 1
ATOM 3032 C C . LEU A 1 373 ? 5.028 -6.909 17.066 1.00 92.19 373 LEU A C 1
ATOM 3034 O O . LEU A 1 373 ? 6.130 -6.388 17.235 1.00 92.19 373 LEU A O 1
ATOM 3038 N N . VAL A 1 374 ? 4.870 -8.233 16.963 1.00 91.06 374 VAL A N 1
ATOM 3039 C CA . VAL A 1 374 ? 6.021 -9.150 16.876 1.00 91.06 374 VAL A CA 1
ATOM 3040 C C . VAL A 1 374 ? 6.889 -8.756 15.683 1.00 91.06 374 VAL A C 1
ATOM 3042 O O . VAL A 1 374 ? 8.091 -8.563 15.843 1.00 91.06 374 VAL A O 1
ATOM 3045 N N . GLU A 1 375 ? 6.266 -8.539 14.526 1.00 87.94 375 GLU A N 1
ATOM 3046 C CA . GLU A 1 375 ? 6.934 -8.098 13.302 1.00 87.94 375 GLU A CA 1
ATOM 3047 C C . GLU A 1 375 ? 7.697 -6.776 13.465 1.00 87.94 375 GLU A C 1
ATOM 3049 O O . GLU A 1 375 ? 8.864 -6.660 13.092 1.00 87.94 375 GLU A O 1
ATOM 3054 N N . ALA A 1 376 ? 7.066 -5.770 14.065 1.00 89.81 376 ALA A N 1
ATOM 3055 C CA . ALA A 1 376 ? 7.680 -4.458 14.232 1.00 89.81 376 ALA A CA 1
ATOM 3056 C C . ALA A 1 376 ? 8.831 -4.454 15.239 1.00 89.81 376 ALA A C 1
ATOM 3058 O O . ALA A 1 376 ? 9.825 -3.759 15.033 1.00 89.81 376 ALA A O 1
ATOM 3059 N N . LYS A 1 377 ? 8.725 -5.245 16.312 1.00 89.19 377 LYS A N 1
ATOM 3060 C CA . LYS A 1 377 ? 9.824 -5.437 17.265 1.00 89.19 377 LYS A CA 1
ATOM 3061 C C . LYS A 1 377 ? 11.007 -6.134 16.605 1.00 89.19 377 LYS A C 1
ATOM 3063 O O . LYS A 1 377 ? 12.153 -5.768 16.845 1.00 89.19 377 LYS A O 1
ATOM 3068 N N . GLU A 1 378 ? 10.735 -7.147 15.791 1.00 85.12 378 GLU A N 1
ATOM 3069 C CA . GLU A 1 378 ? 11.763 -7.870 15.048 1.00 85.12 378 GLU A CA 1
ATOM 3070 C C . GLU A 1 378 ? 12.501 -6.938 14.068 1.00 85.12 378 GLU A C 1
ATOM 3072 O O . GLU A 1 378 ? 13.733 -6.935 14.006 1.00 85.12 378 GLU A O 1
ATOM 3077 N N . PHE A 1 379 ? 11.751 -6.085 13.364 1.00 84.44 379 PHE A N 1
ATOM 3078 C CA . PHE A 1 379 ? 12.299 -5.055 12.485 1.00 84.44 379 PHE A CA 1
ATOM 3079 C C . PHE A 1 379 ? 13.151 -4.018 13.235 1.00 84.44 379 PHE A C 1
ATOM 3081 O O . PHE A 1 379 ? 14.262 -3.714 12.803 1.00 84.44 379 PHE A O 1
ATOM 3088 N N . GLU A 1 380 ? 12.668 -3.506 14.373 1.00 86.75 380 GLU A N 1
ATOM 3089 C CA . GLU A 1 380 ? 13.410 -2.570 15.234 1.00 86.75 380 GLU A CA 1
ATOM 3090 C C . GLU A 1 380 ? 14.724 -3.185 15.730 1.00 86.75 380 GLU A C 1
ATOM 3092 O O . GLU A 1 380 ? 15.775 -2.558 15.607 1.00 86.75 380 GLU A O 1
ATOM 3097 N N . ARG A 1 381 ? 14.693 -4.441 16.194 1.00 85.00 381 ARG A N 1
ATOM 3098 C CA . ARG A 1 381 ? 15.890 -5.170 16.631 1.00 85.00 381 ARG A CA 1
ATOM 3099 C C . ARG A 1 381 ? 16.922 -5.327 15.515 1.00 85.00 381 ARG A C 1
ATOM 3101 O O . ARG A 1 381 ? 18.119 -5.224 15.756 1.00 85.00 381 ARG A O 1
ATOM 3108 N N . TYR A 1 382 ? 16.488 -5.596 14.289 1.00 80.00 382 TYR A N 1
ATOM 3109 C CA . TYR A 1 382 ? 17.420 -5.682 13.168 1.00 80.00 382 TYR A CA 1
ATOM 3110 C C . TYR A 1 382 ? 18.043 -4.342 12.805 1.00 80.00 382 TYR A C 1
ATOM 3112 O O . TYR A 1 382 ? 19.247 -4.267 12.558 1.00 80.00 382 TYR A O 1
ATOM 3120 N N . ALA A 1 383 ? 17.220 -3.293 12.757 1.00 81.88 383 ALA A N 1
ATOM 3121 C CA . ALA A 1 383 ? 17.705 -1.949 12.503 1.00 81.88 383 ALA A CA 1
ATOM 3122 C C . ALA A 1 383 ? 18.728 -1.541 13.574 1.00 81.88 383 ALA A C 1
ATOM 3124 O O . ALA A 1 383 ? 19.742 -0.937 13.246 1.00 81.88 383 ALA A O 1
ATOM 3125 N N . GLU A 1 384 ? 18.517 -1.945 14.828 1.00 83.25 384 GLU A N 1
ATOM 3126 C CA . GLU A 1 384 ? 19.461 -1.751 15.930 1.00 83.25 384 GLU A CA 1
ATOM 3127 C C . GLU A 1 384 ? 20.800 -2.445 15.648 1.00 83.25 384 GLU A C 1
ATOM 3129 O O . GLU A 1 384 ? 21.819 -1.763 15.548 1.00 83.25 384 GLU A O 1
ATOM 3134 N N . LEU A 1 385 ? 20.795 -3.757 15.380 1.00 80.44 385 LEU A N 1
ATOM 3135 C CA . LEU A 1 385 ? 22.016 -4.517 15.070 1.00 80.44 385 LEU A CA 1
ATOM 3136 C C . LEU A 1 385 ? 22.793 -3.931 13.878 1.00 80.44 385 LEU A C 1
ATOM 3138 O O . LEU A 1 385 ? 24.024 -3.874 13.888 1.00 80.44 385 LEU A O 1
ATOM 3142 N N . ARG A 1 386 ? 22.093 -3.465 12.836 1.00 80.19 386 ARG A N 1
ATOM 3143 C CA . ARG A 1 386 ? 22.742 -2.846 11.671 1.00 80.19 386 ARG A CA 1
ATOM 3144 C C . ARG A 1 386 ? 23.221 -1.426 11.930 1.00 80.19 386 ARG A C 1
ATOM 3146 O O . ARG A 1 386 ? 24.239 -1.042 11.359 1.00 80.19 386 ARG A O 1
ATOM 3153 N N . ALA A 1 387 ? 22.520 -0.649 12.750 1.00 80.62 387 ALA A N 1
ATOM 3154 C CA . ALA A 1 387 ? 22.965 0.682 13.142 1.00 80.62 387 ALA A CA 1
ATOM 3155 C C . ALA A 1 387 ? 24.230 0.589 14.011 1.00 80.62 387 ALA A C 1
ATOM 3157 O O . ALA A 1 387 ? 25.180 1.337 13.783 1.00 80.62 387 ALA A O 1
ATOM 3158 N N . GLU A 1 388 ? 24.286 -0.377 14.934 1.00 81.75 388 GLU A N 1
ATOM 3159 C CA . GLU A 1 388 ? 25.480 -0.695 15.729 1.00 81.75 388 GLU A CA 1
ATOM 3160 C C . GLU A 1 388 ? 26.662 -1.100 14.840 1.00 81.75 388 GLU A C 1
ATOM 3162 O O . GLU A 1 388 ? 27.772 -0.596 15.012 1.00 81.75 388 GLU A O 1
ATOM 3167 N N . ALA A 1 389 ? 26.406 -1.925 13.821 1.00 80.12 389 ALA A N 1
ATOM 3168 C CA . ALA A 1 389 ? 27.391 -2.301 12.807 1.00 80.12 389 ALA A CA 1
ATOM 3169 C C . ALA A 1 389 ? 27.692 -1.193 11.774 1.00 80.12 389 ALA A C 1
ATOM 3171 O O . ALA A 1 389 ? 28.459 -1.426 10.841 1.00 80.12 389 ALA A O 1
ATOM 3172 N N . ARG A 1 390 ? 27.082 -0.001 11.894 1.00 80.25 390 ARG A N 1
ATOM 3173 C CA . ARG A 1 390 ? 27.179 1.123 10.935 1.00 80.25 390 ARG A CA 1
ATOM 3174 C C . ARG A 1 390 ? 26.799 0.758 9.492 1.00 80.25 390 ARG A C 1
ATOM 3176 O O . ARG A 1 390 ? 27.191 1.437 8.547 1.00 80.25 390 ARG A O 1
ATOM 3183 N N . ALA A 1 391 ? 26.013 -0.301 9.321 1.00 75.94 391 ALA A N 1
ATOM 3184 C CA . ALA A 1 391 ? 25.539 -0.792 8.032 1.00 75.94 391 ALA A CA 1
ATOM 3185 C C . ALA A 1 391 ? 24.276 -0.064 7.538 1.00 75.94 391 ALA A C 1
ATOM 3187 O O . ALA A 1 391 ? 23.864 -0.287 6.400 1.00 75.94 391 ALA A O 1
ATOM 3188 N N . ILE A 1 392 ? 23.651 0.751 8.397 1.00 73.31 392 ILE A N 1
ATOM 3189 C CA . ILE A 1 392 ? 22.530 1.648 8.086 1.00 73.31 392 ILE A CA 1
ATOM 3190 C C . ILE A 1 392 ? 22.661 2.972 8.853 1.00 73.31 392 ILE A C 1
ATOM 3192 O O . ILE A 1 392 ? 23.427 3.076 9.813 1.00 73.31 392 ILE A O 1
ATOM 3196 N N . ARG A 1 393 ? 21.880 3.985 8.459 1.00 73.44 393 ARG A N 1
ATOM 3197 C CA . ARG A 1 393 ? 21.846 5.293 9.136 1.00 73.44 393 ARG A CA 1
ATOM 3198 C C . ARG A 1 393 ? 20.996 5.245 10.418 1.00 73.44 393 ARG A C 1
ATOM 3200 O O . ARG A 1 393 ? 19.953 4.594 10.418 1.00 73.44 393 ARG A O 1
ATOM 3207 N N . PRO A 1 394 ? 21.323 6.024 11.471 1.00 76.69 394 PRO A N 1
ATOM 3208 C CA . PRO A 1 394 ? 20.492 6.119 12.681 1.00 76.69 394 PRO A CA 1
ATOM 3209 C C . PRO A 1 394 ? 19.027 6.516 12.423 1.00 76.69 394 PRO A C 1
ATOM 3211 O O . PRO A 1 394 ? 18.126 6.110 13.154 1.00 76.69 394 PRO A O 1
ATOM 3214 N N . SER A 1 395 ? 18.761 7.276 11.355 1.00 73.88 395 SER A N 1
ATOM 3215 C CA . SER A 1 395 ? 17.402 7.644 10.935 1.00 73.88 395 SER A CA 1
ATOM 3216 C C . SER A 1 395 ? 16.517 6.437 10.600 1.00 73.88 395 SER A C 1
ATOM 3218 O O . SER A 1 395 ? 15.304 6.504 10.788 1.00 73.88 395 SER A O 1
ATOM 3220 N N . GLU A 1 396 ? 17.109 5.337 10.131 1.00 76.00 396 GLU A N 1
ATOM 3221 C CA . GLU A 1 396 ? 16.394 4.106 9.773 1.00 76.00 396 GLU A CA 1
ATOM 3222 C C . GLU A 1 396 ? 15.994 3.317 11.031 1.00 76.00 396 GLU A C 1
ATOM 3224 O O . GLU A 1 396 ? 14.864 2.836 11.120 1.00 76.00 396 GLU A O 1
ATOM 3229 N N . LEU A 1 397 ? 16.840 3.302 12.070 1.00 82.31 397 LEU A N 1
ATOM 3230 C CA . LEU A 1 397 ? 16.455 2.810 13.399 1.00 82.31 397 LEU A CA 1
ATOM 3231 C C . LEU A 1 397 ? 15.310 3.647 13.989 1.00 82.31 397 LEU A C 1
ATOM 3233 O O . LEU A 1 397 ? 14.311 3.095 14.441 1.00 82.31 397 LEU A O 1
ATOM 3237 N N . ASN A 1 398 ? 15.384 4.979 13.904 1.00 81.12 398 ASN A N 1
ATOM 3238 C CA . ASN A 1 398 ? 14.295 5.852 14.359 1.00 81.12 398 ASN A CA 1
ATOM 3239 C C . ASN A 1 398 ? 12.973 5.588 13.615 1.00 81.12 398 ASN A C 1
ATOM 3241 O O . ASN A 1 398 ? 11.891 5.720 14.191 1.00 81.12 398 ASN A O 1
ATOM 3245 N N . GLN A 1 399 ? 13.023 5.227 12.331 1.00 81.62 399 GLN A N 1
ATOM 3246 C CA . GLN A 1 399 ? 11.839 4.825 11.571 1.00 81.62 399 GLN A CA 1
ATOM 3247 C C . GLN A 1 399 ? 11.256 3.503 12.083 1.00 81.62 399 GLN A C 1
ATOM 3249 O O . GLN A 1 399 ? 10.048 3.434 12.317 1.00 81.62 399 GLN A O 1
ATOM 3254 N N . ALA A 1 400 ? 12.097 2.496 12.328 1.00 84.44 400 ALA A N 1
ATOM 3255 C CA . ALA A 1 400 ? 11.665 1.223 12.897 1.00 84.44 400 ALA A CA 1
ATOM 3256 C C . ALA A 1 400 ? 11.021 1.401 14.284 1.00 84.44 400 ALA A C 1
ATOM 3258 O O . ALA A 1 400 ? 9.910 0.917 14.516 1.00 84.44 400 ALA A O 1
ATOM 3259 N N . THR A 1 401 ? 11.645 2.203 15.153 1.00 85.31 401 THR A N 1
ATOM 3260 C CA . THR A 1 401 ? 11.114 2.558 16.477 1.00 85.31 401 THR A CA 1
ATOM 3261 C C . THR A 1 401 ? 9.748 3.235 16.383 1.00 85.31 401 THR A C 1
ATOM 3263 O O . THR A 1 401 ? 8.808 2.852 17.082 1.00 85.31 401 THR A O 1
ATOM 3266 N N . ARG A 1 402 ? 9.585 4.214 15.480 1.00 85.38 402 ARG A N 1
ATOM 3267 C CA . ARG A 1 402 ? 8.290 4.886 15.264 1.00 85.38 402 ARG A CA 1
ATOM 3268 C C . ARG A 1 402 ? 7.200 3.915 14.811 1.00 85.38 402 ARG A C 1
ATOM 3270 O O . ARG A 1 402 ? 6.057 4.053 15.244 1.00 85.38 402 ARG A O 1
ATOM 3277 N N . HIS A 1 403 ? 7.524 2.930 13.973 1.00 86.19 403 HIS A N 1
ATOM 3278 C CA . HIS A 1 403 ? 6.545 1.924 13.553 1.00 86.19 403 HIS A CA 1
ATOM 3279 C C . HIS A 1 403 ? 6.138 0.983 14.673 1.00 86.19 403 HIS A C 1
ATOM 3281 O O . HIS A 1 403 ? 4.937 0.773 14.848 1.00 86.19 403 HIS A O 1
ATOM 3287 N N . ARG A 1 404 ? 7.091 0.485 15.471 1.00 91.38 404 ARG A N 1
ATOM 3288 C CA . ARG A 1 404 ? 6.753 -0.292 16.669 1.00 91.38 404 ARG A CA 1
ATOM 3289 C C . ARG A 1 404 ? 5.814 0.504 17.571 1.00 91.38 404 ARG A C 1
ATOM 3291 O O . ARG A 1 404 ? 4.739 0.012 17.898 1.00 91.38 404 ARG A O 1
ATOM 3298 N N . LEU A 1 405 ? 6.175 1.740 17.921 1.00 87.38 405 LEU A N 1
ATOM 3299 C CA . LEU A 1 405 ? 5.366 2.588 18.802 1.00 87.38 405 LEU A CA 1
ATOM 3300 C C . LEU A 1 405 ? 3.955 2.839 18.254 1.00 87.38 405 LEU A C 1
ATOM 3302 O O . LEU A 1 405 ? 2.992 2.811 19.018 1.00 87.38 405 LEU A O 1
ATOM 3306 N N . LYS A 1 406 ? 3.808 3.031 16.937 1.00 89.50 406 LYS A N 1
ATOM 3307 C CA . LYS A 1 406 ? 2.492 3.163 16.295 1.00 89.50 406 LYS A CA 1
ATOM 3308 C C . LYS A 1 406 ? 1.636 1.910 16.506 1.00 89.50 406 LYS A C 1
ATOM 3310 O O . LYS A 1 406 ? 0.484 2.027 16.909 1.00 89.50 406 LYS A O 1
ATOM 3315 N N . ILE A 1 407 ? 2.199 0.723 16.277 1.00 90.88 407 ILE A N 1
ATOM 3316 C CA . ILE A 1 407 ? 1.483 -0.552 16.442 1.00 90.88 407 ILE A CA 1
ATOM 3317 C C . ILE A 1 407 ? 1.132 -0.803 17.909 1.00 90.88 407 ILE A C 1
ATOM 3319 O O . ILE A 1 407 ? 0.027 -1.252 18.205 1.00 90.88 407 ILE A O 1
ATOM 3323 N N . GLU A 1 408 ? 2.034 -0.476 18.836 1.00 90.69 408 GLU A N 1
ATOM 3324 C CA . GLU A 1 408 ? 1.743 -0.544 20.270 1.00 90.69 408 GLU A CA 1
ATOM 3325 C C . GLU A 1 408 ? 0.593 0.387 20.659 1.00 90.69 408 GLU A C 1
ATOM 3327 O O . GLU A 1 408 ? -0.302 -0.027 21.393 1.00 90.69 408 GLU A O 1
ATOM 3332 N N . GLY A 1 409 ? 0.574 1.611 20.129 1.00 87.44 409 GLY A N 1
ATOM 3333 C CA . GLY A 1 409 ? -0.527 2.548 20.332 1.00 87.44 409 GLY A CA 1
ATOM 3334 C C . GLY A 1 409 ? -1.869 1.972 19.879 1.00 87.44 409 GLY A C 1
ATOM 3335 O O . GLY A 1 409 ? -2.834 2.002 20.641 1.00 87.44 409 GLY A O 1
ATOM 3336 N N . GLU A 1 410 ? -1.931 1.388 18.679 1.00 90.19 410 GLU A N 1
ATOM 3337 C CA . GLU A 1 410 ? -3.160 0.762 18.173 1.00 90.19 410 GLU A CA 1
ATOM 3338 C C . GLU A 1 410 ? -3.557 -0.490 18.970 1.00 90.19 410 GLU A C 1
ATOM 3340 O O . GLU A 1 410 ? -4.728 -0.664 19.308 1.00 90.19 410 GLU A O 1
ATOM 3345 N N . LEU A 1 411 ? -2.598 -1.341 19.358 1.00 91.75 411 LEU A N 1
ATOM 3346 C CA . LEU A 1 411 ? -2.880 -2.515 20.191 1.00 91.75 411 LEU A CA 1
ATOM 3347 C C . LEU A 1 411 ? -3.398 -2.113 21.575 1.00 91.75 411 LEU A C 1
ATOM 3349 O O . LEU A 1 411 ? -4.295 -2.763 22.115 1.00 91.75 411 LEU A O 1
ATOM 3353 N N . TRP A 1 412 ? -2.843 -1.047 22.151 1.00 91.00 412 TRP A N 1
ATOM 3354 C CA . TRP A 1 412 ? -3.301 -0.507 23.424 1.00 91.00 412 TRP A CA 1
ATOM 3355 C C . TRP A 1 412 ? -4.726 0.030 23.309 1.00 91.00 412 TRP A C 1
ATOM 3357 O O . TRP A 1 412 ? -5.564 -0.343 24.130 1.00 91.00 412 TRP A O 1
ATOM 3367 N N . LYS A 1 413 ? -5.035 0.816 22.269 1.00 87.50 413 LYS A N 1
ATOM 3368 C CA . LYS A 1 413 ? -6.402 1.295 22.009 1.00 87.50 413 LYS A CA 1
ATOM 3369 C C . LYS A 1 413 ? -7.375 0.129 21.863 1.00 87.50 413 LYS A C 1
ATOM 3371 O O . LYS A 1 413 ? -8.387 0.110 22.548 1.00 87.50 413 LYS A O 1
ATOM 3376 N N . ALA A 1 414 ? -7.045 -0.873 21.049 1.00 89.69 414 ALA A N 1
ATOM 3377 C CA . ALA A 1 414 ? -7.917 -2.022 20.817 1.00 89.69 414 ALA A CA 1
ATOM 3378 C C . ALA A 1 414 ? -8.175 -2.838 22.096 1.00 89.69 414 ALA A C 1
ATOM 3380 O O . ALA A 1 414 ? -9.299 -3.266 22.335 1.00 89.69 414 ALA A O 1
ATOM 3381 N N . LYS A 1 415 ? -7.158 -3.034 22.949 1.00 87.44 415 LYS A N 1
ATOM 3382 C CA . LYS A 1 415 ? -7.306 -3.741 24.236 1.00 87.44 415 LYS A CA 1
ATOM 3383 C C . LYS A 1 415 ? -8.118 -2.965 25.280 1.00 87.44 415 LYS A C 1
ATOM 3385 O O . LYS A 1 415 ? -8.642 -3.591 26.194 1.00 87.44 415 LYS A O 1
ATOM 3390 N N . ASN A 1 416 ? -8.183 -1.639 25.169 1.00 85.81 416 ASN A N 1
ATOM 3391 C CA . ASN A 1 416 ? -8.840 -0.756 26.138 1.00 85.81 416 ASN A CA 1
ATOM 3392 C C . ASN A 1 416 ? -10.096 -0.064 25.576 1.00 85.81 416 ASN A C 1
ATOM 3394 O O . ASN A 1 416 ? -10.658 0.805 26.243 1.00 85.81 416 ASN A O 1
ATOM 3398 N N . ALA A 1 417 ? -10.530 -0.425 24.365 1.00 77.81 417 ALA A N 1
ATOM 3399 C CA . ALA A 1 417 ? -11.791 0.024 23.794 1.00 77.81 417 ALA A CA 1
ATOM 3400 C C . ALA A 1 417 ? -12.933 -0.540 24.653 1.00 77.81 417 ALA A C 1
ATOM 3402 O O . ALA 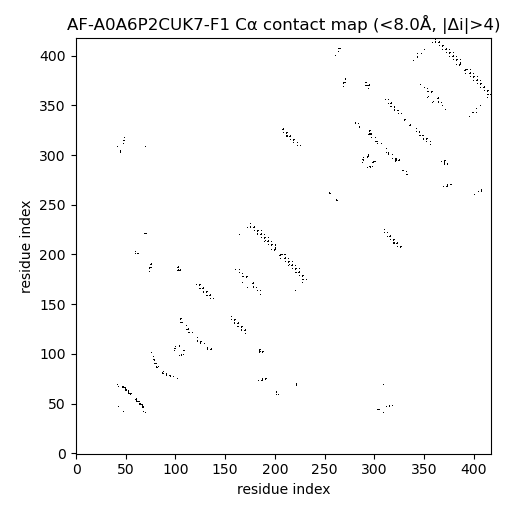A 1 417 ? -13.047 -1.759 24.797 1.00 77.81 417 ALA A O 1
ATOM 3403 N N . LYS A 1 418 ? -13.698 0.356 25.283 1.00 56.38 418 LYS A N 1
ATOM 3404 C CA . LYS A 1 418 ? -14.852 0.017 26.123 1.00 56.38 418 LYS A CA 1
ATOM 3405 C C . LYS A 1 418 ? -16.095 -0.208 25.284 1.00 56.38 418 LYS A C 1
ATOM 3407 O O . LYS A 1 418 ? -16.287 0.583 24.333 1.00 56.38 418 LYS A O 1
#

pLDDT: mean 70.2, std 19.86, range [26.11, 94.38]

Nearest PDB structures (foldseek):
  7oqs-assembly1_A-2  TM=3.403E-01  e=8.665E-01  Homo sapiens

Secondary structure (DSSP, 8-state):
-----------------------------------PPPPP-PPPGGGGSPPP----TTS----------S-TT----PPPP-S-GGGHHHHHHHHHHHHHHH-TTTTTSS-----TT--HHHHHHHHHHHHHHHHHHHHHHHTTS-TTS----SHHHHHHHHHHHHHHHHHHTT-HHHHHHHHHHHHHHHHHHHHHHHHHHHTTSS-THHHHHHHHHHHHHHHHHHHHHHTTT--------------PPPPPGGGSSS-SSPPPS-TTSPPPP--TT---HHHHHHHHHHH-TTTTTSS-----TT--HHHHHHHHHHHHHHHHHHHHHHHHHTT-----TTHHHHHHHHHHHHHHHHTT-HHHHHHHHHHHHHHHHHHHHHHHHHHHTTSS-HHHHHHHHHHHHHHHHHHHHHHH--

Foldseek 3Di:
DDDDDDDDDDDDDDDDDDDDDDDDDDDDPDPDPPDDDDQPPDDDQVLQAFDDQPPDPPDQGPRPRPHDASCPVLEQPQDDDPPDPVCVVVSVVSSVVSLCVLQVVLVCVPPQDDDPPDDPVLNVLSVQLVVLSVQLNVVVVVVVPDPPDDDDDCVSNLVSLVSNLVSLCVNDVVPLVSNLSNLSSSLSVLVVLLVSVSVCSVVVNDPPLSNLVSVLSNLVSSLVNCCSVVVVVDPDDDDDDDDDDDPDDPDDPVQPPPDPARDFPCVVLDDDPPDPDDLDLVVVLVVLCVQQVVLCCVPPQGDDPPDDPSLSSLSSSLSSLSVSLSVQSVCVSVVNDQDPPCNLVSLVSNVVSLCVNDVPPLVSSLSNLSSSLNSLVVLLVVVVVCVVVVVDPVVSNVSSSVSNVVSSVSNVCSVPPD

Solvent-accessible surface area (backbone atoms only — not comparable to full-atom values): 25493 Å² total; per-residue (Å²): 136,86,85,84,80,88,82,85,88,80,89,81,88,82,88,81,88,81,92,80,86,88,81,83,89,76,90,72,88,73,78,74,81,75,76,76,78,75,85,72,78,78,78,59,71,73,47,58,49,56,64,82,80,68,77,49,91,95,48,83,65,76,80,71,54,83,54,73,60,98,55,75,84,62,65,78,84,70,76,80,76,89,83,48,73,92,48,44,65,59,44,49,50,52,44,50,53,50,45,51,70,62,29,27,58,64,68,53,76,48,75,86,76,81,55,92,84,51,51,72,67,54,44,51,45,53,51,50,40,53,51,35,36,51,53,46,44,52,53,57,59,56,61,72,57,50,98,86,53,86,82,75,71,68,58,66,60,52,52,33,53,52,48,40,52,52,42,48,45,71,74,20,73,91,36,45,87,65,31,43,62,54,34,53,25,49,33,31,52,30,50,51,48,28,51,52,41,41,56,33,32,77,67,66,74,38,67,66,53,55,35,34,51,30,48,32,51,28,41,52,39,46,49,52,35,48,49,48,62,49,49,75,77,56,86,73,81,83,81,76,74,85,78,79,78,81,81,71,78,76,79,63,82,70,65,76,54,94,56,100,60,71,80,68,96,55,70,87,73,67,76,79,78,85,67,92,80,71,87,55,48,63,58,56,50,53,55,46,37,71,70,23,28,54,48,56,60,71,47,73,86,76,76,54,93,84,53,50,73,67,52,45,46,43,51,38,34,42,51,31,39,20,53,34,53,46,47,57,48,53,36,51,62,71,69,68,66,84,74,79,78,61,57,63,57,42,56,53,50,38,52,52,40,45,43,73,74,26,64,89,35,40,86,69,32,45,65,55,39,53,34,53,38,53,52,26,48,53,49,26,54,50,34,44,58,31,35,74,67,64,75,46,59,67,68,57,30,55,48,29,46,52,51,29,52,52,40,49,51,51,40,51,48,44,74,65,64,128

Mean predicted aligned error: 14.45 Å

Sequence (418 aa):
MPKSTNWVWATVIGAGSVLAAPPSSKGHDEPLPATAPAPKEAPPNEAWFPKKIEYQKGKDPVIDSTVPSVFPNLVFARPTWDGKDEHYDAFQKDLEALCDRLWPRMRGNIALKIGTTDNELQRLLKAQLNQELLGYRNFIVFEKMDWSGPRLSPVPFFVCLKNIQTTVLELWTKHPQELVPWLKELVTVAKERERYIRVRVEASVFPPQYFHYAVRHRFKTETELWKATSINAQRDETRPAPKDAPRAKPAGSEWLADKKRPPSLFPDIVLPPPEKNDPDWKIRRAQFAKRCPRLNGNTGLKIEDGDSTAQKLLKARLHQGALETHQ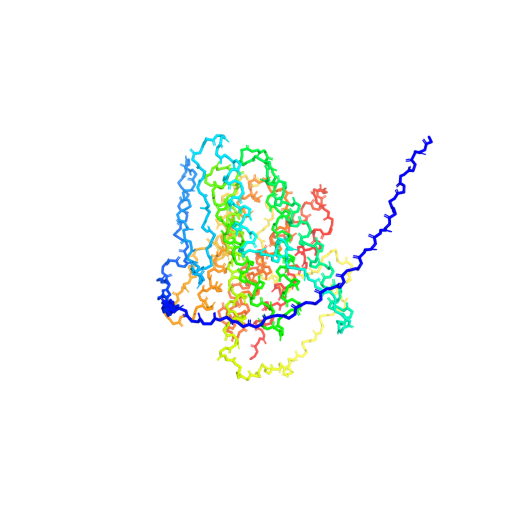LWGQFWEGEFRTLDTRPDCLNDMLTVLDELWGKEPKRLIPWLKELLVEAKEFERYAELRAEARAIRPSELNQATRHRLKIEGELWKAKNAK

Organism: NCBI:txid1210884

Radius of gyration: 26.22 Å; Cα contacts (8 Å, |Δi|>4): 320; chains: 1; bounding box: 64×66×81 Å